Protein AF-B4GMJ0-F1 (afdb_monomer)

Organism: Drosophila persimilis (NCBI:txid7234)

pLDDT: mean 79.1, std 14.44, range [31.92, 94.31]

InterPro domains:
  IPR007070 GPI ethanolamine phosphate transferase 1 [PTHR12250] (8-477)
  IPR017852 GPI ethanolamine phosphate transferase 1, C-terminal [PF04987] (43-440)

Structure (mmCIF, N/CA/C/O backbone):
data_AF-B4GMJ0-F1
#
_entry.id   AF-B4GMJ0-F1
#
loop_
_atom_site.group_PDB
_atom_site.id
_atom_site.type_symbol
_atom_site.label_atom_id
_atom_site.label_alt_id
_atom_site.label_comp_id
_atom_site.label_asym_id
_atom_site.label_entity_id
_atom_site.label_seq_id
_atom_site.pdbx_PDB_ins_code
_atom_site.Cartn_x
_atom_site.Cartn_y
_atom_site.Cartn_z
_atom_site.occupancy
_atom_site.B_iso_or_equiv
_atom_site.auth_seq_id
_atom_site.auth_comp_id
_atom_site.auth_asym_id
_atom_site.auth_atom_id
_atom_site.pdbx_PDB_model_num
ATOM 1 N N . MET A 1 1 ? 12.212 -40.650 -14.231 1.00 45.22 1 MET A N 1
ATOM 2 C CA . MET A 1 1 ? 12.577 -39.665 -15.272 1.00 45.22 1 MET A CA 1
ATOM 3 C C . MET A 1 1 ? 12.902 -40.433 -16.539 1.00 45.22 1 MET A C 1
ATOM 5 O O . MET A 1 1 ? 13.649 -41.399 -16.417 1.00 45.22 1 MET A O 1
ATOM 9 N N . PRO A 1 2 ? 12.355 -40.082 -17.713 1.00 40.44 2 PRO A N 1
ATOM 10 C CA . PRO A 1 2 ? 12.825 -40.674 -18.961 1.00 40.44 2 PRO A CA 1
ATOM 11 C C . PRO A 1 2 ? 14.324 -40.376 -19.108 1.00 40.44 2 PRO A C 1
ATOM 13 O O . PRO A 1 2 ? 14.755 -39.244 -18.900 1.00 40.44 2 PRO A O 1
ATOM 16 N N . ALA A 1 3 ? 15.121 -41.393 -19.432 1.00 46.62 3 ALA A N 1
ATOM 17 C CA . ALA A 1 3 ? 16.590 -41.384 -19.404 1.00 46.62 3 ALA A CA 1
ATOM 18 C C . ALA A 1 3 ? 17.264 -40.427 -20.418 1.00 46.62 3 ALA A C 1
ATOM 20 O O . ALA A 1 3 ? 18.477 -40.469 -20.607 1.00 46.62 3 ALA A O 1
ATOM 21 N N . HIS A 1 4 ? 16.486 -39.568 -21.077 1.00 49.81 4 HIS A N 1
ATOM 22 C CA . HIS A 1 4 ? 16.885 -38.786 -22.247 1.00 49.81 4 HIS A CA 1
ATOM 23 C C . HIS A 1 4 ? 17.071 -37.286 -21.953 1.00 49.81 4 HIS A C 1
ATOM 25 O O . HIS A 1 4 ? 17.357 -36.518 -22.865 1.00 49.81 4 HIS A O 1
ATOM 31 N N . TRP A 1 5 ? 16.888 -36.847 -20.703 1.00 58.06 5 TRP A N 1
ATOM 32 C CA . TRP A 1 5 ? 16.860 -35.428 -20.330 1.00 58.06 5 TRP A CA 1
ATOM 33 C C . TRP A 1 5 ? 18.015 -35.139 -19.359 1.00 58.06 5 TRP A C 1
ATOM 35 O O . TRP A 1 5 ? 17.999 -35.631 -18.237 1.00 58.06 5 TRP A O 1
ATOM 45 N N . LEU A 1 6 ? 19.047 -34.433 -19.851 1.00 63.09 6 LEU A N 1
ATOM 46 C CA . LEU A 1 6 ? 20.256 -33.939 -19.157 1.00 63.09 6 LEU A CA 1
ATOM 47 C C . LEU A 1 6 ? 20.668 -34.686 -17.871 1.00 63.09 6 LEU A C 1
ATOM 49 O O . LEU A 1 6 ? 20.248 -34.362 -16.763 1.00 63.09 6 LEU A O 1
ATOM 53 N N . ASN A 1 7 ? 21.587 -35.643 -18.004 1.00 72.31 7 ASN A N 1
ATOM 54 C CA . ASN A 1 7 ? 22.254 -36.249 -16.849 1.00 72.31 7 ASN A CA 1
ATOM 55 C C . ASN A 1 7 ? 23.290 -35.273 -16.247 1.00 72.31 7 ASN A C 1
ATOM 57 O O . ASN A 1 7 ? 23.885 -34.484 -16.983 1.00 72.31 7 ASN A O 1
ATOM 61 N N . THR A 1 8 ? 23.586 -35.357 -14.945 1.00 72.44 8 THR A N 1
ATOM 62 C CA . THR A 1 8 ? 24.592 -34.493 -14.282 1.00 72.44 8 THR A CA 1
ATOM 63 C C . THR A 1 8 ? 25.950 -34.566 -14.978 1.00 72.44 8 THR A C 1
ATOM 65 O O . THR A 1 8 ? 26.586 -33.546 -15.216 1.00 72.44 8 THR A O 1
ATOM 68 N N . LYS A 1 9 ? 26.330 -35.762 -15.444 1.00 79.56 9 LYS A N 1
ATOM 69 C CA . LYS A 1 9 ? 27.539 -35.988 -16.251 1.00 79.56 9 LYS A CA 1
ATOM 70 C C . LYS A 1 9 ? 27.544 -35.212 -17.575 1.00 79.56 9 LYS A C 1
ATOM 72 O O . LYS A 1 9 ? 28.591 -34.726 -17.988 1.00 79.56 9 LYS A O 1
ATOM 77 N N . LEU A 1 10 ? 26.391 -35.096 -18.240 1.00 78.69 10 LEU A N 1
ATOM 78 C CA . LEU A 1 10 ? 26.247 -34.330 -19.484 1.00 78.69 10 LEU A CA 1
ATOM 79 C C . LEU A 1 10 ? 26.337 -32.825 -19.218 1.00 78.69 10 LEU A C 1
ATOM 81 O O . LEU A 1 10 ? 26.974 -32.115 -19.989 1.00 78.69 10 LEU A O 1
ATOM 85 N N . MET A 1 11 ? 25.759 -32.353 -18.112 1.00 78.38 11 MET A N 1
ATOM 86 C CA . MET A 1 11 ? 25.857 -30.958 -17.668 1.00 78.38 11 MET A CA 1
ATOM 87 C C . MET A 1 11 ? 27.297 -30.569 -17.314 1.00 78.38 11 MET A C 1
ATOM 89 O O . MET A 1 11 ? 27.794 -29.552 -17.794 1.00 78.38 11 MET A O 1
ATOM 93 N N . ASP A 1 12 ? 27.999 -31.409 -16.552 1.00 84.19 12 ASP A N 1
ATOM 94 C CA . ASP A 1 12 ? 29.402 -31.179 -16.196 1.00 84.19 12 ASP A CA 1
ATOM 95 C C . ASP A 1 12 ? 30.311 -31.225 -17.426 1.00 84.19 12 ASP A C 1
ATOM 97 O O . ASP A 1 12 ? 31.225 -30.408 -17.562 1.00 84.19 12 ASP A O 1
ATOM 101 N N . SER A 1 13 ? 30.050 -32.158 -18.348 1.00 84.94 13 SER A N 1
ATOM 102 C CA . SER A 1 13 ? 30.754 -32.217 -19.628 1.00 84.94 13 SER A CA 1
ATOM 103 C C . SER A 1 13 ? 30.506 -30.957 -20.449 1.00 84.94 13 SER A C 1
ATOM 105 O O . SER A 1 13 ? 31.454 -30.403 -20.993 1.00 84.94 13 SER A O 1
ATOM 107 N N . PHE A 1 14 ? 29.263 -30.477 -20.513 1.00 84.75 14 PHE A N 1
ATOM 108 C CA . PHE A 1 14 ? 28.915 -29.251 -21.223 1.00 84.75 14 PHE A CA 1
ATOM 109 C C . PHE A 1 14 ? 29.679 -28.049 -20.659 1.00 84.75 14 PHE A C 1
ATOM 111 O O . PHE A 1 14 ? 30.371 -27.365 -21.410 1.00 84.75 14 PHE A O 1
ATOM 118 N N . VAL A 1 15 ? 29.649 -27.842 -19.338 1.00 86.81 15 VAL A N 1
ATOM 119 C CA . VAL A 1 15 ? 30.360 -26.735 -18.674 1.00 86.81 15 VAL A CA 1
ATOM 120 C C . VAL A 1 15 ? 31.866 -26.816 -18.929 1.00 86.81 15 VAL A C 1
ATOM 122 O O . VAL A 1 15 ? 32.477 -25.819 -19.323 1.00 86.81 15 VAL A O 1
ATOM 125 N N . LYS A 1 16 ? 32.472 -28.000 -18.772 1.00 89.75 16 LYS A N 1
ATOM 126 C CA . LYS A 1 16 ? 33.907 -28.204 -19.031 1.00 89.75 16 LYS A CA 1
ATOM 127 C C . LYS A 1 16 ? 34.266 -27.920 -20.490 1.00 89.75 16 LYS A C 1
ATOM 129 O O . LYS A 1 16 ? 35.198 -27.160 -20.742 1.00 89.75 16 LYS A O 1
ATOM 134 N N . SER A 1 17 ? 33.512 -28.462 -21.445 1.00 87.19 17 SER A N 1
ATOM 135 C CA . SER A 1 17 ? 33.736 -28.236 -22.877 1.00 87.19 17 SER A CA 1
ATOM 136 C C . SER A 1 17 ? 33.556 -26.768 -23.266 1.00 87.19 17 SER A C 1
ATOM 138 O O . SER A 1 17 ? 34.371 -26.234 -24.016 1.00 87.19 17 SER A O 1
ATOM 140 N N . SER A 1 18 ? 32.556 -26.076 -22.713 1.00 86.62 18 SER A N 1
ATOM 141 C CA . SER A 1 18 ? 32.361 -24.639 -22.929 1.00 86.62 18 SER A CA 1
ATOM 142 C C . SER A 1 18 ? 33.509 -23.801 -22.365 1.00 86.62 18 SER A C 1
ATOM 144 O O . SER A 1 18 ? 33.953 -22.857 -23.020 1.00 86.62 18 SER A O 1
ATOM 146 N N . HIS A 1 19 ? 34.035 -24.151 -21.187 1.00 89.38 19 HIS A N 1
ATOM 147 C CA . HIS A 1 19 ? 35.208 -23.486 -20.614 1.00 89.38 19 HIS A CA 1
ATOM 148 C C . HIS A 1 19 ? 36.463 -23.688 -21.465 1.00 89.38 19 HIS A C 1
ATOM 150 O O . HIS A 1 19 ? 37.173 -22.715 -21.723 1.00 89.38 19 HIS A O 1
ATOM 156 N N . VAL A 1 20 ? 36.702 -24.909 -21.952 1.00 91.75 20 VAL A N 1
ATOM 157 C CA . VAL A 1 20 ? 37.832 -25.217 -22.843 1.00 91.75 20 VAL A CA 1
ATOM 158 C C . VAL A 1 20 ? 37.717 -24.436 -24.156 1.00 91.75 20 VAL A C 1
ATOM 160 O O . VAL A 1 20 ? 38.671 -23.780 -24.566 1.00 91.75 20 VAL A O 1
ATOM 163 N N . LEU A 1 21 ? 36.539 -24.419 -24.785 1.00 88.38 21 LEU A N 1
ATOM 164 C CA . LEU A 1 21 ? 36.298 -23.676 -26.029 1.00 88.38 21 LEU A CA 1
ATOM 165 C C . LEU A 1 21 ? 36.448 -22.157 -25.850 1.00 88.38 21 LEU A C 1
ATOM 167 O O . LEU A 1 21 ? 36.962 -21.478 -26.741 1.00 88.38 21 LEU A O 1
ATOM 171 N N . LYS A 1 22 ? 36.048 -21.625 -24.687 1.00 90.25 22 LYS A N 1
ATOM 172 C CA . LYS A 1 22 ? 36.259 -20.220 -24.314 1.00 90.25 22 LYS A CA 1
ATOM 173 C C . LYS A 1 22 ? 37.745 -19.902 -24.129 1.00 90.25 22 LYS A C 1
ATOM 175 O O . LYS A 1 22 ? 38.202 -18.878 -24.628 1.00 90.25 22 LYS A O 1
ATOM 180 N N . GLN A 1 23 ? 38.497 -20.763 -23.441 1.00 90.44 23 GLN A N 1
ATOM 181 C CA . GLN A 1 23 ? 39.945 -20.597 -23.251 1.00 90.44 23 GLN A CA 1
ATOM 182 C C . GLN A 1 23 ? 40.711 -20.667 -24.578 1.00 90.44 23 GLN A C 1
ATOM 184 O O . GLN A 1 23 ? 41.647 -19.905 -24.784 1.00 90.44 23 GLN A O 1
ATOM 189 N N . GLN A 1 24 ? 40.268 -21.518 -25.506 1.00 92.38 24 GLN A N 1
ATOM 190 C CA . GLN A 1 24 ? 40.828 -21.639 -26.856 1.00 92.38 24 GLN A CA 1
ATOM 191 C C . GLN A 1 24 ? 40.393 -20.513 -27.819 1.00 92.38 24 GLN A C 1
ATOM 193 O O . GLN A 1 24 ? 40.727 -20.576 -29.000 1.00 92.38 24 GLN A O 1
ATOM 198 N N . GLN A 1 25 ? 39.622 -19.517 -27.357 1.00 86.44 25 GLN A N 1
ATOM 199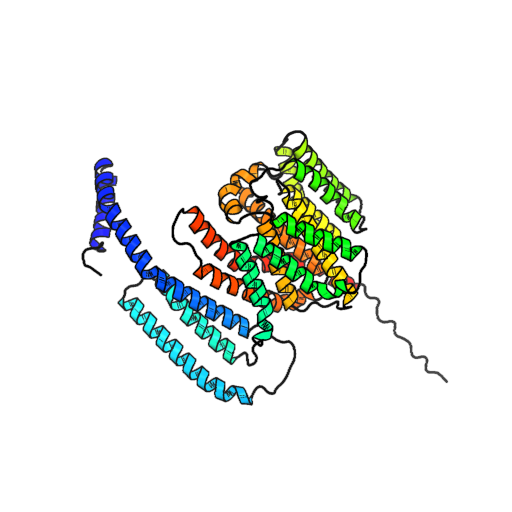 C CA . GLN A 1 25 ? 39.060 -18.418 -28.165 1.00 86.44 25 GLN A CA 1
ATOM 200 C C . GLN A 1 25 ? 38.244 -18.868 -29.398 1.00 86.44 25 GLN A C 1
ATOM 202 O O . GLN A 1 25 ? 38.056 -18.117 -30.356 1.00 86.44 25 GLN A O 1
ATOM 207 N N . ARG A 1 26 ? 37.686 -20.086 -29.381 1.00 87.75 26 ARG A N 1
ATOM 208 C CA . ARG A 1 26 ? 36.871 -20.634 -30.480 1.00 87.75 26 ARG A CA 1
ATOM 209 C C . ARG A 1 26 ? 35.403 -20.242 -30.322 1.00 87.75 26 ARG A C 1
ATOM 211 O O . ARG A 1 26 ? 34.534 -21.087 -30.105 1.00 87.75 26 ARG A O 1
ATOM 218 N N . PHE A 1 27 ? 35.119 -18.945 -30.435 1.00 88.62 27 PHE A N 1
ATOM 219 C CA . PHE A 1 27 ? 33.787 -18.388 -30.163 1.00 88.62 27 PHE A CA 1
ATOM 220 C C . PHE A 1 27 ? 32.689 -18.909 -31.104 1.00 88.62 27 PHE A C 1
ATOM 222 O O . PHE A 1 27 ? 31.564 -19.117 -30.660 1.00 88.62 27 PHE A O 1
ATOM 229 N N . ARG A 1 28 ? 33.011 -19.189 -32.376 1.00 87.88 28 ARG A N 1
ATOM 230 C CA . ARG A 1 28 ? 32.042 -19.730 -33.347 1.00 87.88 28 ARG A CA 1
ATOM 231 C C . ARG A 1 28 ? 31.595 -21.149 -32.986 1.00 87.88 28 ARG A C 1
ATOM 233 O O . ARG A 1 28 ? 30.402 -21.407 -32.891 1.00 87.88 28 ARG A O 1
ATOM 240 N N . SER A 1 29 ? 32.545 -22.032 -32.687 1.00 85.06 29 SER A N 1
ATOM 241 C CA . SER A 1 29 ? 32.253 -23.403 -32.249 1.00 85.06 29 SER A CA 1
ATOM 242 C C . SER A 1 29 ? 31.571 -23.437 -30.882 1.00 85.06 29 SER A C 1
ATOM 244 O O . SER A 1 29 ? 30.716 -24.284 -30.650 1.00 85.06 29 SER A O 1
ATOM 246 N N . LEU A 1 30 ? 31.908 -22.503 -29.984 1.00 87.81 30 LEU A N 1
ATOM 247 C CA . LEU A 1 30 ? 31.206 -22.345 -28.711 1.00 87.81 30 LEU A CA 1
ATOM 248 C C . LEU A 1 30 ? 29.734 -21.973 -28.924 1.00 87.81 30 LEU A C 1
ATOM 250 O O . LEU A 1 30 ? 28.881 -22.527 -28.241 1.00 87.81 30 LEU A O 1
ATOM 254 N N . LEU A 1 31 ? 29.441 -21.066 -29.859 1.00 87.81 31 LEU A N 1
ATOM 255 C CA . LEU A 1 31 ? 28.078 -20.634 -30.173 1.00 87.81 31 LEU A CA 1
ATOM 256 C C . LEU A 1 31 ? 27.251 -21.746 -30.834 1.00 87.81 31 LEU A C 1
ATOM 258 O O . LEU A 1 31 ? 26.102 -21.952 -30.461 1.00 87.81 31 LEU A O 1
ATOM 262 N N . GLU A 1 32 ? 27.832 -22.503 -31.765 1.00 88.69 32 GLU A N 1
ATOM 263 C CA . GLU A 1 32 ? 27.174 -23.675 -32.364 1.00 88.69 32 GLU A CA 1
ATOM 264 C C . GLU A 1 32 ? 26.916 -24.767 -31.314 1.00 88.69 32 GLU A C 1
ATOM 266 O O . GLU A 1 32 ? 25.819 -25.322 -31.232 1.00 88.69 32 GLU A O 1
ATOM 271 N N . PHE A 1 33 ? 27.897 -25.024 -30.445 1.00 84.81 33 PHE A N 1
ATOM 272 C CA . PHE A 1 33 ? 27.756 -25.979 -29.350 1.00 84.81 33 PHE A CA 1
ATOM 273 C C . PHE A 1 33 ? 26.662 -25.548 -28.365 1.00 84.81 33 PHE A C 1
ATOM 275 O O . PHE A 1 33 ? 25.784 -26.341 -28.042 1.00 84.81 33 PHE A O 1
ATOM 282 N N . THR A 1 34 ? 26.638 -24.290 -27.919 1.00 84.81 34 THR A N 1
ATOM 283 C CA . THR A 1 34 ? 25.599 -23.802 -26.996 1.00 84.81 34 THR A CA 1
ATOM 284 C C . THR A 1 34 ? 24.221 -23.747 -27.654 1.00 84.81 34 THR A C 1
ATOM 286 O O . THR A 1 34 ? 23.237 -24.092 -27.001 1.00 84.81 34 THR A O 1
ATOM 289 N N . SER A 1 35 ? 24.136 -23.395 -28.942 1.00 85.25 35 SER A N 1
ATOM 290 C CA . SER A 1 35 ? 22.886 -23.377 -29.714 1.00 85.25 35 SER A CA 1
ATOM 291 C C . SER A 1 35 ? 22.230 -24.758 -29.783 1.00 85.25 35 SER A C 1
ATOM 293 O O . SER A 1 35 ? 21.018 -24.860 -29.598 1.00 85.25 35 SER A O 1
ATOM 295 N N . ASN A 1 36 ? 23.022 -25.824 -29.930 1.00 85.50 36 ASN A N 1
ATOM 296 C CA . ASN A 1 36 ? 22.517 -27.200 -29.951 1.00 85.50 36 ASN A CA 1
ATOM 297 C C . ASN A 1 36 ? 22.003 -27.680 -28.581 1.00 85.50 36 ASN A C 1
ATOM 299 O O . ASN A 1 36 ? 21.059 -28.467 -28.513 1.00 85.50 36 ASN A O 1
ATOM 303 N N . PHE A 1 37 ? 22.592 -27.200 -27.482 1.00 82.69 37 PHE A N 1
ATOM 304 C CA . PHE A 1 37 ? 22.191 -27.582 -26.121 1.00 82.69 37 PHE A CA 1
ATOM 305 C C . PHE A 1 37 ? 21.039 -26.740 -25.559 1.00 82.69 37 PHE A C 1
ATOM 307 O O . PHE A 1 37 ? 20.237 -27.249 -24.773 1.00 82.69 37 PHE A O 1
ATOM 314 N N . MET A 1 38 ? 20.917 -25.477 -25.978 1.00 83.19 38 MET A N 1
ATOM 315 C CA . MET A 1 38 ? 19.872 -24.556 -25.524 1.00 83.19 38 MET A CA 1
ATOM 316 C C . MET A 1 38 ? 18.442 -25.130 -25.605 1.00 83.19 38 MET A C 1
ATOM 318 O O . MET A 1 38 ? 17.744 -25.064 -24.594 1.00 83.19 38 MET A O 1
ATOM 322 N N . PRO A 1 39 ? 17.974 -25.742 -26.714 1.00 86.19 39 PRO A N 1
ATOM 323 C CA . PRO A 1 39 ? 16.609 -26.270 -26.781 1.00 86.19 39 PRO A CA 1
ATOM 324 C C . PRO A 1 39 ? 16.365 -27.421 -25.799 1.00 86.19 39 PRO A C 1
ATOM 326 O O . PRO A 1 39 ? 15.246 -27.590 -25.320 1.00 86.19 39 PRO A O 1
ATOM 329 N N . VAL A 1 40 ? 17.395 -28.207 -25.472 1.00 83.56 40 VAL A N 1
ATOM 330 C CA . VAL A 1 40 ? 17.288 -29.288 -24.481 1.00 83.56 40 VAL A CA 1
ATOM 331 C C . VAL A 1 40 ? 17.178 -28.701 -23.072 1.00 83.56 40 VAL A C 1
ATOM 333 O O . VAL A 1 40 ? 16.349 -29.152 -22.286 1.00 83.56 40 VAL A O 1
ATOM 336 N N . ILE A 1 41 ? 17.958 -27.657 -22.773 1.00 82.69 41 ILE A N 1
ATOM 337 C CA . ILE A 1 41 ? 17.892 -26.933 -21.497 1.00 82.69 41 ILE A CA 1
ATOM 338 C C . ILE A 1 41 ? 16.518 -26.280 -21.318 1.00 82.69 41 ILE A C 1
ATOM 340 O O . ILE A 1 41 ? 15.913 -26.444 -20.262 1.00 82.69 41 ILE A O 1
ATOM 344 N N . VAL A 1 42 ? 16.005 -25.593 -22.345 1.00 85.38 42 VAL A N 1
ATOM 345 C CA . VAL A 1 42 ? 14.671 -24.968 -22.316 1.00 85.38 42 VAL A CA 1
ATOM 346 C C . VAL A 1 42 ? 13.596 -26.019 -22.057 1.00 85.38 42 VAL A C 1
ATOM 348 O O . VAL A 1 42 ? 12.834 -25.869 -21.109 1.00 85.38 42 VAL A O 1
ATOM 351 N N . LYS A 1 43 ? 13.616 -27.144 -22.789 1.00 84.88 43 LYS A N 1
ATOM 352 C CA . LYS A 1 43 ? 12.694 -28.262 -22.536 1.00 84.88 43 LYS A CA 1
ATOM 353 C C . LYS A 1 43 ? 12.781 -28.753 -21.090 1.00 84.88 43 LYS A C 1
ATOM 355 O O . LYS A 1 43 ? 11.752 -28.916 -20.445 1.00 84.88 43 LYS A O 1
ATOM 360 N N . CYS A 1 44 ? 13.986 -28.966 -20.557 1.00 81.62 44 CYS A N 1
ATOM 361 C CA . CYS A 1 44 ? 14.171 -29.371 -19.162 1.00 81.62 44 CYS A CA 1
ATOM 362 C C . CYS A 1 44 ? 13.579 -28.364 -18.169 1.00 81.62 44 CYS A C 1
ATOM 364 O O . CYS A 1 44 ? 12.935 -28.782 -17.206 1.00 81.62 44 CYS A O 1
ATOM 366 N N . ILE A 1 45 ? 13.783 -27.064 -18.396 1.00 82.94 45 ILE A N 1
ATOM 367 C CA . ILE A 1 45 ? 13.197 -26.003 -17.570 1.00 82.94 45 ILE A CA 1
ATOM 368 C C . ILE A 1 45 ? 11.670 -26.077 -17.634 1.00 82.94 45 ILE A C 1
ATOM 370 O O . ILE A 1 45 ? 11.042 -26.116 -16.578 1.00 82.94 45 ILE A O 1
ATOM 374 N N . ASP A 1 46 ? 11.092 -26.190 -18.831 1.00 84.31 46 ASP A N 1
ATOM 375 C CA . ASP A 1 46 ? 9.642 -26.289 -19.030 1.00 84.31 46 ASP A CA 1
ATOM 376 C C . ASP A 1 46 ? 9.057 -27.498 -18.283 1.00 84.31 46 ASP A C 1
ATOM 378 O O . ASP A 1 46 ? 8.087 -27.366 -17.538 1.00 84.31 46 ASP A O 1
ATOM 382 N N . TYR A 1 47 ? 9.709 -28.664 -18.373 1.00 84.88 47 TYR A N 1
ATOM 383 C CA . TYR A 1 47 ? 9.284 -29.869 -17.656 1.00 84.88 47 TYR A CA 1
ATOM 384 C C . TYR A 1 47 ? 9.280 -29.679 -16.135 1.00 84.88 47 TYR A C 1
ATOM 386 O O . TYR A 1 47 ? 8.309 -30.043 -15.473 1.00 84.88 47 TYR A O 1
ATOM 394 N N . PHE A 1 48 ? 10.352 -29.128 -15.553 1.00 81.19 48 PHE A N 1
ATOM 395 C CA . PHE A 1 48 ? 10.413 -28.921 -14.102 1.00 81.19 48 PHE A CA 1
ATOM 396 C C . PHE A 1 48 ? 9.466 -27.822 -13.632 1.00 81.19 48 PHE A C 1
ATOM 398 O O . PHE A 1 48 ? 8.897 -27.940 -12.542 1.00 81.19 48 PHE A O 1
ATOM 405 N N . MET A 1 49 ? 9.285 -26.779 -14.443 1.00 81.31 49 MET A N 1
ATOM 406 C CA . MET A 1 49 ? 8.290 -25.750 -14.187 1.00 81.31 49 MET A CA 1
ATOM 407 C C . MET A 1 49 ? 6.901 -26.375 -14.103 1.00 81.31 49 MET A C 1
ATOM 409 O O . MET A 1 49 ? 6.242 -26.205 -13.081 1.00 81.31 49 MET A O 1
ATOM 413 N N . ASP A 1 50 ? 6.488 -27.159 -15.097 1.00 83.69 50 ASP A N 1
ATOM 414 C CA . ASP A 1 50 ? 5.166 -27.788 -15.104 1.00 83.69 50 ASP A CA 1
ATOM 415 C C . ASP A 1 50 ? 5.004 -28.852 -14.011 1.00 83.69 50 ASP A C 1
ATOM 417 O O . ASP A 1 50 ? 3.969 -28.892 -13.340 1.00 83.69 50 ASP A O 1
ATOM 421 N N . TYR A 1 51 ? 6.041 -29.656 -13.763 1.00 85.06 51 TYR A N 1
ATOM 422 C CA . TYR A 1 51 ? 6.034 -30.703 -12.740 1.00 85.06 51 TYR A CA 1
ATOM 423 C C . TYR A 1 51 ? 5.781 -30.144 -11.332 1.00 85.06 51 TYR A C 1
ATOM 425 O O . TYR A 1 51 ? 4.958 -30.673 -10.583 1.00 85.06 51 TYR A O 1
ATOM 433 N N . TYR A 1 52 ? 6.472 -29.063 -10.954 1.00 84.62 52 TYR A N 1
ATOM 434 C CA . TYR A 1 52 ? 6.350 -28.491 -9.611 1.00 84.62 52 TYR A CA 1
ATOM 435 C C . TYR A 1 52 ? 5.241 -27.446 -9.480 1.00 84.62 52 TYR A C 1
ATOM 437 O O . TYR A 1 52 ? 4.817 -27.164 -8.358 1.00 84.62 52 TYR A O 1
ATOM 445 N N . ARG A 1 53 ? 4.747 -26.879 -10.587 1.00 83.19 53 ARG A N 1
ATOM 446 C CA . ARG A 1 53 ? 3.808 -25.747 -10.589 1.00 83.19 53 ARG A CA 1
ATOM 447 C C . ARG A 1 53 ? 2.591 -25.967 -9.702 1.00 83.19 53 ARG A C 1
ATOM 449 O O . ARG A 1 53 ? 2.358 -25.186 -8.783 1.00 83.19 53 ARG A O 1
ATOM 456 N N . TYR A 1 54 ? 1.808 -27.009 -9.971 1.00 84.00 54 TYR A N 1
ATOM 457 C CA . TYR A 1 54 ? 0.561 -27.240 -9.239 1.00 84.00 54 TYR A CA 1
ATOM 458 C C . TYR A 1 54 ? 0.825 -27.564 -7.769 1.00 84.00 54 TYR A C 1
ATOM 460 O O . TYR A 1 54 ? 0.174 -27.010 -6.886 1.00 84.00 54 TYR A O 1
ATOM 468 N N . VAL A 1 55 ? 1.832 -28.396 -7.499 1.00 86.44 55 VAL A N 1
ATOM 469 C CA . VAL A 1 55 ? 2.177 -28.819 -6.137 1.00 86.44 55 VAL A CA 1
ATOM 470 C C . VAL A 1 55 ? 2.665 -27.634 -5.299 1.00 86.44 55 VAL A C 1
ATOM 472 O O . VAL A 1 55 ? 2.262 -27.498 -4.147 1.00 86.44 55 VAL A O 1
ATOM 475 N N . LEU A 1 56 ? 3.473 -26.734 -5.871 1.00 85.94 56 LEU A N 1
ATOM 476 C CA . LEU A 1 56 ? 3.953 -25.527 -5.188 1.00 85.94 56 LEU A CA 1
ATOM 477 C C . LEU A 1 56 ? 2.816 -24.556 -4.869 1.00 85.94 56 LEU A C 1
ATOM 479 O O . LEU A 1 56 ? 2.781 -24.012 -3.768 1.00 85.94 56 LEU A O 1
ATOM 483 N N . VAL A 1 57 ? 1.868 -24.363 -5.791 1.00 86.00 57 VAL A N 1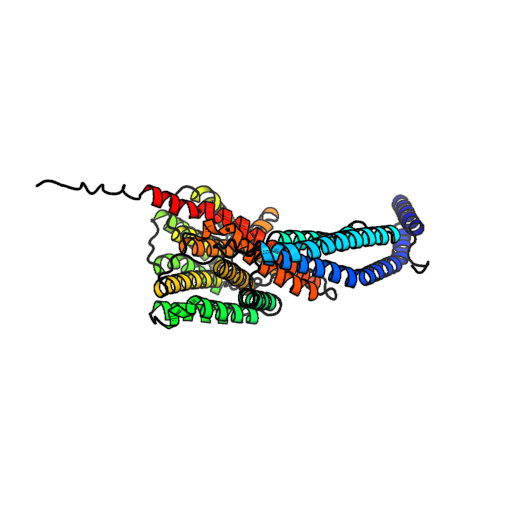
ATOM 484 C CA . VAL A 1 57 ? 0.697 -23.501 -5.558 1.00 86.00 57 VAL A CA 1
ATOM 485 C C . VAL A 1 57 ? -0.202 -24.087 -4.466 1.00 86.00 57 VAL A C 1
ATOM 487 O O . VAL A 1 57 ? -0.631 -23.366 -3.563 1.00 86.00 57 VAL A O 1
ATOM 490 N N . VAL A 1 58 ? -0.448 -25.400 -4.490 1.00 87.81 58 VAL A N 1
ATOM 491 C CA . VAL A 1 58 ? -1.232 -26.085 -3.449 1.00 87.81 58 VAL A CA 1
ATOM 492 C C . VAL A 1 58 ? -0.523 -26.014 -2.095 1.00 87.81 58 VAL A C 1
ATOM 494 O O . VAL A 1 58 ? -1.141 -25.642 -1.100 1.00 87.81 58 VAL A O 1
ATOM 497 N N . ALA A 1 59 ? 0.786 -26.270 -2.047 1.00 89.50 59 ALA A N 1
ATOM 498 C CA . ALA A 1 59 ? 1.566 -26.133 -0.823 1.00 89.50 59 ALA A CA 1
ATOM 499 C C . ALA A 1 59 ? 1.500 -24.691 -0.288 1.00 89.50 59 ALA A C 1
ATOM 501 O O . ALA A 1 59 ? 1.034 -24.467 0.827 1.00 89.50 59 ALA A O 1
ATOM 502 N N . ALA A 1 60 ? 1.849 -23.688 -1.090 1.00 88.75 60 ALA A N 1
ATOM 503 C CA . ALA A 1 60 ? 1.835 -22.292 -0.655 1.00 88.75 60 ALA A CA 1
ATOM 504 C C . ALA A 1 60 ? 0.438 -21.813 -0.211 1.00 88.75 60 ALA A C 1
ATOM 506 O O . ALA A 1 60 ? 0.316 -21.146 0.818 1.00 88.75 60 ALA A O 1
ATOM 507 N N . SER A 1 61 ? -0.625 -22.195 -0.927 1.00 89.38 61 SER A N 1
ATOM 508 C CA . SER A 1 61 ? -2.004 -21.862 -0.538 1.00 89.38 61 SER A CA 1
ATOM 509 C C . SER A 1 61 ? -2.410 -22.539 0.773 1.00 89.38 61 SER A C 1
ATOM 511 O O . SER A 1 61 ? -2.965 -21.877 1.647 1.00 89.38 61 SER A O 1
ATOM 513 N N . SER A 1 62 ? -2.061 -23.813 0.972 1.00 89.69 62 SER A N 1
ATOM 514 C CA . SER A 1 62 ? -2.341 -24.530 2.222 1.00 89.69 62 SER A CA 1
ATOM 515 C C . SER A 1 62 ? -1.592 -23.945 3.427 1.00 89.69 62 SER A C 1
ATOM 517 O O . SER A 1 62 ? -2.164 -23.861 4.515 1.00 89.69 62 SER A O 1
ATOM 519 N N . ALA A 1 63 ? -0.354 -23.473 3.239 1.00 91.19 63 ALA A N 1
ATOM 520 C CA . ALA A 1 63 ? 0.398 -22.766 4.271 1.00 91.19 63 ALA A CA 1
ATOM 521 C C . ALA A 1 63 ? -0.239 -21.409 4.603 1.00 91.19 63 ALA A C 1
ATOM 523 O O . ALA A 1 63 ? -0.430 -21.090 5.775 1.00 91.19 63 ALA A O 1
ATOM 524 N N . LEU A 1 64 ? -0.622 -20.625 3.589 1.00 89.94 64 LEU A N 1
ATOM 525 C CA . LEU A 1 64 ? -1.299 -19.342 3.799 1.00 89.94 64 LEU A CA 1
ATOM 526 C C . LEU A 1 64 ? -2.663 -19.511 4.479 1.00 89.94 64 LEU A C 1
ATOM 528 O O . LEU A 1 64 ? -3.003 -18.719 5.354 1.00 89.94 64 LEU A O 1
ATOM 532 N N . LEU A 1 65 ? -3.428 -20.550 4.136 1.00 90.31 65 LEU A N 1
ATOM 533 C CA . LEU A 1 65 ? -4.686 -20.878 4.813 1.00 90.31 65 LEU A CA 1
ATOM 534 C C . LEU A 1 65 ? -4.458 -21.240 6.284 1.00 90.31 65 LEU A C 1
ATOM 536 O O . LEU A 1 65 ? -5.158 -20.717 7.152 1.00 90.31 65 LEU A O 1
ATOM 540 N N . GLY A 1 66 ? -3.444 -22.062 6.577 1.00 88.50 66 GLY A N 1
ATOM 541 C CA . GLY A 1 66 ? -3.035 -22.357 7.952 1.00 88.50 66 GLY A CA 1
ATOM 542 C C . GLY A 1 66 ? -2.634 -21.093 8.722 1.00 88.50 66 GLY A C 1
ATOM 543 O O . GLY A 1 66 ? -3.000 -20.924 9.885 1.00 88.50 66 GLY A O 1
ATOM 544 N N . TRP A 1 67 ? -1.958 -20.149 8.061 1.00 91.56 67 TRP A N 1
ATOM 545 C CA . TRP A 1 67 ? -1.585 -18.861 8.647 1.00 91.56 67 TRP A CA 1
ATOM 546 C C . TRP A 1 67 ? -2.796 -17.960 8.927 1.00 91.56 67 TRP A C 1
ATOM 548 O O . TRP A 1 67 ? -2.918 -17.413 10.022 1.00 91.56 67 TRP A O 1
ATOM 558 N N . VAL A 1 68 ? -3.735 -17.845 7.981 1.00 90.19 68 VAL A N 1
ATOM 559 C CA . VAL A 1 68 ? -5.004 -17.117 8.168 1.00 90.19 68 VAL A CA 1
ATOM 560 C C . VAL A 1 68 ? -5.801 -17.710 9.331 1.00 90.19 68 VAL A C 1
ATOM 562 O O . VAL A 1 68 ? -6.357 -16.969 10.144 1.00 90.19 68 VAL A O 1
ATOM 565 N N . TYR A 1 69 ? -5.825 -19.038 9.448 1.00 87.25 69 TYR A N 1
ATOM 566 C CA . TYR A 1 69 ? -6.470 -19.729 10.560 1.00 87.25 69 TYR A CA 1
ATOM 567 C C . TYR A 1 69 ? -5.772 -19.448 11.899 1.00 87.25 69 TYR A C 1
ATOM 569 O O . TYR A 1 69 ? -6.431 -19.151 12.895 1.00 87.25 69 TYR A O 1
ATOM 577 N N . CYS A 1 70 ? -4.438 -19.449 11.919 1.00 86.75 70 CYS A N 1
ATOM 578 C CA . CYS A 1 70 ? -3.658 -19.061 13.092 1.00 86.75 70 CYS A CA 1
ATOM 579 C C . CYS A 1 70 ? -3.975 -17.619 13.532 1.00 86.75 70 CYS A C 1
ATOM 581 O O . CYS A 1 70 ? -4.234 -17.369 14.709 1.00 86.75 70 CYS A O 1
ATOM 583 N N . LEU A 1 71 ? -4.047 -16.676 12.585 1.00 86.69 71 LEU A N 1
ATOM 584 C CA . LEU A 1 71 ? -4.435 -15.289 12.861 1.00 86.69 71 LEU A CA 1
ATOM 585 C C . LEU A 1 71 ? -5.863 -15.188 13.403 1.00 86.69 71 LEU A C 1
ATOM 587 O O . LEU A 1 71 ? -6.095 -14.440 14.350 1.00 86.69 71 LEU A O 1
ATOM 591 N N . ARG A 1 72 ? -6.807 -15.973 12.866 1.00 85.25 72 ARG A N 1
ATOM 592 C CA . ARG A 1 72 ? -8.178 -16.069 13.394 1.00 85.25 72 ARG A CA 1
ATOM 593 C C . ARG A 1 72 ? -8.201 -16.462 14.871 1.00 85.25 72 ARG A C 1
ATOM 595 O O . ARG A 1 72 ? -8.995 -15.899 15.618 1.00 85.25 72 ARG A O 1
ATOM 602 N N . CYS A 1 73 ? -7.333 -17.378 15.290 1.00 77.94 73 CYS A N 1
ATOM 603 C CA . CYS A 1 73 ? -7.231 -17.806 16.688 1.00 77.94 73 CYS A CA 1
ATOM 604 C C . CYS A 1 73 ? -6.639 -16.721 17.608 1.00 77.94 73 CYS A C 1
ATOM 606 O O . CYS A 1 73 ? -6.868 -16.755 18.813 1.00 77.94 73 CYS A O 1
ATOM 608 N N . HIS A 1 74 ? -5.894 -15.760 17.052 1.00 79.12 74 HIS A N 1
ATOM 609 C CA . HIS A 1 74 ? -5.288 -14.638 17.779 1.00 79.12 74 HIS A CA 1
ATOM 610 C C . HIS A 1 74 ? -6.138 -13.359 17.802 1.00 79.12 74 HIS A C 1
ATOM 612 O O . HIS A 1 74 ? -5.768 -12.384 18.460 1.00 79.12 74 HIS A O 1
ATOM 618 N N . LEU A 1 75 ? -7.261 -13.334 17.086 1.00 78.88 75 LEU A N 1
ATOM 619 C CA . LEU A 1 75 ? -8.190 -12.210 17.077 1.00 78.88 75 LEU A CA 1
ATOM 620 C C . LEU A 1 75 ? -9.038 -12.251 18.364 1.00 78.88 75 LEU A C 1
ATOM 622 O O . LEU A 1 75 ? -10.078 -12.895 18.417 1.00 78.88 75 LEU A O 1
ATOM 626 N N . GLU A 1 76 ? -8.570 -11.595 19.428 1.00 64.31 76 GLU A N 1
ATOM 627 C CA . GLU A 1 76 ? -9.225 -11.605 20.747 1.00 64.31 76 GLU A CA 1
ATOM 628 C C . GLU A 1 76 ? -10.499 -10.744 20.842 1.00 64.31 76 GLU A C 1
ATOM 630 O O . GLU A 1 76 ? -10.628 -9.674 20.235 1.00 64.31 76 GLU A O 1
ATOM 635 N N . ARG A 1 77 ? -11.407 -11.203 21.717 1.00 51.84 77 ARG A N 1
ATOM 636 C CA . ARG A 1 77 ? -12.451 -10.415 22.386 1.00 51.84 77 ARG A CA 1
ATOM 637 C C . ARG A 1 77 ? -11.872 -9.909 23.722 1.00 51.84 77 ARG A C 1
ATOM 639 O O . ARG A 1 77 ? -11.332 -10.726 24.462 1.00 51.84 77 ARG A O 1
ATOM 646 N N . PRO A 1 78 ? -11.972 -8.615 24.069 1.00 41.75 78 PRO A N 1
ATOM 647 C CA . PRO A 1 78 ? -11.639 -8.154 25.412 1.00 41.75 78 PRO A CA 1
ATOM 648 C C . PRO A 1 78 ? -12.779 -8.536 26.372 1.00 41.75 78 PRO A C 1
ATOM 650 O O . PRO A 1 78 ? -13.927 -8.171 26.118 1.00 41.75 78 PRO A O 1
ATOM 653 N N . GLY A 1 79 ? -12.464 -9.258 27.453 1.00 39.03 79 GLY A N 1
ATOM 654 C CA . GLY A 1 79 ? -13.372 -9.498 28.585 1.00 39.03 79 GLY A CA 1
ATOM 655 C C . GLY A 1 79 ? -13.766 -10.964 28.820 1.00 39.03 79 GLY A C 1
ATOM 656 O O . GLY A 1 79 ? -14.639 -11.479 28.135 1.00 39.03 79 GLY A O 1
ATOM 657 N N . GLN A 1 80 ? -13.083 -11.582 29.793 1.00 39.16 80 GLN A N 1
ATOM 658 C CA . GLN A 1 80 ? -13.557 -12.485 30.863 1.00 39.16 80 GLN A CA 1
ATOM 659 C C . GLN A 1 80 ? -14.680 -13.515 30.592 1.00 39.16 80 GLN A C 1
ATOM 661 O O . GLN A 1 80 ? -15.817 -13.135 30.342 1.00 39.16 80 GLN A O 1
ATOM 666 N N . SER A 1 81 ? -14.384 -14.800 30.839 1.00 33.91 81 SER A N 1
ATOM 667 C CA . SER A 1 81 ? -15.147 -15.668 31.765 1.00 33.91 81 SER A CA 1
ATOM 668 C C . SER A 1 81 ? -14.408 -16.997 31.983 1.00 33.91 81 SER A C 1
ATOM 670 O O . SER A 1 81 ? -14.041 -17.668 31.020 1.00 33.91 81 SER A O 1
ATOM 672 N N . SER A 1 82 ? -14.198 -17.357 33.249 1.00 40.91 82 SER A N 1
ATOM 673 C CA . SER A 1 82 ? -13.508 -18.557 33.751 1.00 40.91 82 SER A CA 1
ATOM 674 C C . SER A 1 82 ? -14.260 -19.885 33.532 1.00 40.91 82 SER A C 1
ATOM 676 O O . SER A 1 82 ? -14.067 -20.811 34.305 1.00 40.91 82 SER A O 1
ATOM 678 N N . ASP A 1 83 ? -15.089 -20.004 32.492 1.00 43.09 83 ASP A N 1
ATOM 679 C CA . ASP A 1 83 ? -15.941 -21.190 32.259 1.00 43.09 83 ASP A CA 1
ATOM 680 C C . ASP A 1 83 ? -15.410 -22.117 31.146 1.00 43.09 83 ASP A C 1
ATOM 682 O O . ASP A 1 83 ? -16.105 -23.009 30.668 1.00 43.09 83 ASP A O 1
ATOM 686 N N . SER A 1 84 ? -14.179 -21.903 30.671 1.00 47.59 84 SER A N 1
ATOM 687 C CA . SER A 1 84 ? -13.614 -22.638 29.527 1.00 47.59 84 SER A CA 1
ATOM 688 C C . SER A 1 84 ? -12.886 -23.939 29.881 1.00 47.59 84 SER A C 1
ATOM 690 O O . SER A 1 84 ? -12.365 -24.589 28.974 1.00 47.59 84 SER A O 1
ATOM 692 N N . ASP A 1 85 ? -12.816 -24.319 31.157 1.00 49.38 85 ASP A N 1
ATOM 693 C CA . ASP A 1 85 ? -11.953 -25.424 31.589 1.00 49.38 85 ASP A CA 1
ATOM 694 C C . ASP A 1 85 ? -12.555 -26.813 31.290 1.00 49.38 85 ASP A C 1
ATOM 696 O O . ASP A 1 85 ? -11.812 -27.715 30.909 1.00 49.38 85 ASP A O 1
ATOM 700 N N . GLU A 1 86 ? -13.884 -26.981 31.289 1.00 46.97 86 GLU A N 1
ATOM 701 C CA . GLU A 1 86 ? -14.519 -28.297 31.052 1.00 46.97 86 GLU A CA 1
ATOM 702 C C . GLU A 1 86 ? -14.631 -28.694 29.564 1.00 46.97 86 GLU A C 1
ATOM 704 O O . GLU A 1 86 ? -14.568 -29.872 29.220 1.00 46.97 86 GLU A O 1
ATOM 709 N N . ILE A 1 87 ? -14.732 -27.731 28.636 1.00 50.06 87 ILE A N 1
ATOM 710 C CA . ILE A 1 87 ? -14.761 -28.011 27.179 1.00 50.06 87 ILE A CA 1
ATOM 711 C C . ILE A 1 87 ? -13.337 -28.272 26.636 1.00 50.06 87 ILE A C 1
ATOM 713 O O . ILE A 1 87 ? -13.154 -28.842 25.556 1.00 50.06 87 ILE A O 1
ATOM 717 N N . SER A 1 88 ? -12.310 -27.875 27.395 1.00 53.81 88 SER A N 1
ATOM 718 C CA . SER A 1 88 ? -10.900 -27.928 27.003 1.00 53.81 88 SER A CA 1
ATOM 719 C C . SER A 1 88 ? -10.336 -29.352 26.972 1.00 53.81 88 SER A C 1
ATOM 721 O O . SER A 1 88 ? -9.593 -29.681 26.048 1.00 53.81 88 SER A O 1
ATOM 723 N N . GLU A 1 89 ? -10.708 -30.224 27.915 1.00 54.16 89 GLU A N 1
ATOM 724 C CA . GLU A 1 89 ? -10.064 -31.539 28.074 1.00 54.16 89 GLU A CA 1
ATOM 725 C C . GLU A 1 89 ? -10.323 -32.483 26.889 1.00 54.16 89 GLU A C 1
ATOM 727 O O . GLU A 1 89 ? -9.365 -32.966 26.276 1.00 54.16 89 GLU A O 1
ATOM 732 N N . GLY A 1 90 ? -11.585 -32.648 26.469 1.00 55.94 90 GLY A N 1
ATOM 733 C CA . GLY A 1 90 ? -11.947 -33.501 25.325 1.00 55.94 90 GLY A CA 1
ATOM 734 C C . GLY A 1 90 ? -11.443 -32.978 23.971 1.00 55.94 90 GLY A C 1
ATOM 735 O O . GLY A 1 90 ? -11.092 -33.756 23.080 1.00 55.94 90 GLY A O 1
ATOM 736 N N . LEU A 1 91 ? -11.331 -31.652 23.814 1.00 58.09 91 LEU A N 1
ATOM 737 C CA . LEU A 1 91 ? -10.694 -31.048 22.642 1.00 58.09 91 LEU A CA 1
ATOM 738 C C . LEU A 1 91 ? -9.168 -31.250 22.681 1.00 58.09 91 LEU A C 1
ATOM 740 O O . LEU A 1 91 ? -8.537 -31.404 21.634 1.00 58.09 91 LEU A O 1
ATOM 744 N N . SER A 1 92 ? -8.566 -31.268 23.876 1.00 60.62 92 SER A N 1
ATOM 745 C CA . SER A 1 92 ? -7.118 -31.389 24.058 1.00 60.62 92 SER A CA 1
ATOM 746 C C . SER A 1 92 ? -6.577 -32.759 23.649 1.00 60.62 92 SER A C 1
ATOM 748 O O . SER A 1 92 ? -5.517 -32.800 23.017 1.00 60.62 92 SER A O 1
ATOM 750 N N . ASP A 1 93 ? -7.319 -33.839 23.913 1.00 62.81 93 ASP A N 1
ATOM 751 C CA . ASP A 1 93 ? -6.926 -35.209 23.560 1.00 62.81 93 ASP A CA 1
ATOM 752 C C . ASP A 1 93 ? -6.995 -35.446 22.046 1.00 62.81 93 ASP A C 1
ATOM 754 O O . ASP A 1 93 ? -6.050 -35.956 21.433 1.00 62.81 93 ASP A O 1
ATOM 758 N N . CYS A 1 94 ? -8.064 -34.968 21.399 1.00 62.06 94 CYS A N 1
ATOM 759 C CA . CYS A 1 94 ? -8.202 -34.997 19.941 1.00 62.06 94 CYS A CA 1
ATOM 760 C C . CYS A 1 94 ? -7.107 -34.155 19.251 1.00 62.06 94 CYS A C 1
ATOM 762 O O . CYS A 1 94 ? -6.505 -34.565 18.249 1.00 62.06 94 CYS A O 1
ATOM 764 N N . LEU A 1 95 ? -6.767 -32.997 19.829 1.00 65.31 95 LEU A N 1
ATOM 765 C CA . LEU A 1 95 ? -5.676 -32.155 19.341 1.00 65.31 95 LEU A CA 1
ATOM 766 C C . LEU A 1 95 ? -4.302 -32.805 19.544 1.00 65.31 95 LEU A C 1
ATOM 768 O O . LEU A 1 95 ? -3.449 -32.677 18.662 1.00 65.31 95 LEU A O 1
ATOM 772 N N . TRP A 1 96 ? -4.081 -33.539 20.638 1.00 68.56 96 TRP A N 1
ATOM 773 C CA . TRP A 1 96 ? -2.839 -34.284 20.866 1.00 68.56 96 TRP A CA 1
ATOM 774 C C . TRP A 1 96 ? -2.615 -35.333 19.772 1.00 68.56 96 TRP A C 1
ATOM 776 O O . TRP A 1 96 ? -1.556 -35.337 19.134 1.00 68.56 96 TRP A O 1
ATOM 786 N N . GLY A 1 97 ? -3.655 -36.111 19.446 1.00 72.25 97 GLY A N 1
ATOM 787 C CA . GLY A 1 97 ? -3.651 -37.030 18.305 1.00 72.25 97 GLY A CA 1
ATOM 788 C C . GLY A 1 97 ? -3.328 -36.324 16.982 1.00 72.25 97 GLY A C 1
ATOM 789 O O . GLY A 1 97 ? -2.438 -36.756 16.246 1.00 72.25 97 GLY A O 1
ATOM 790 N N . SER A 1 98 ? -3.949 -35.168 16.716 1.00 74.69 98 SER A N 1
ATOM 791 C CA . SER A 1 98 ? -3.687 -34.383 15.496 1.00 74.69 98 SER A CA 1
ATOM 792 C C . SER A 1 98 ? -2.237 -33.871 15.392 1.00 74.69 98 SER A C 1
ATOM 794 O O . SER A 1 98 ? -1.655 -33.829 14.302 1.00 74.69 98 SER A O 1
ATOM 796 N N . THR A 1 99 ? -1.597 -33.529 16.519 1.00 76.94 99 THR A N 1
ATOM 797 C CA . THR A 1 99 ? -0.193 -33.082 16.526 1.00 76.94 99 THR A CA 1
ATOM 798 C C . THR A 1 99 ? 0.793 -34.220 16.268 1.00 76.94 99 THR A C 1
ATOM 800 O O . THR A 1 99 ? 1.814 -34.011 15.613 1.00 76.94 99 THR A O 1
ATOM 803 N N . ILE A 1 100 ? 0.485 -35.437 16.722 1.00 81.75 100 ILE A N 1
ATOM 804 C CA . ILE A 1 100 ? 1.300 -36.624 16.436 1.00 81.75 100 ILE A CA 1
ATOM 805 C C . ILE A 1 100 ? 1.173 -36.998 14.958 1.00 81.75 100 ILE A C 1
ATOM 807 O O . ILE A 1 100 ? 2.186 -37.186 14.283 1.00 81.75 100 ILE A O 1
ATOM 811 N N . ILE A 1 101 ? -0.056 -37.017 14.435 1.00 82.56 101 ILE A N 1
ATOM 812 C CA . ILE A 1 101 ? -0.332 -37.317 13.025 1.00 82.56 101 ILE A CA 1
ATOM 813 C C . ILE A 1 101 ? 0.360 -36.300 12.110 1.00 82.56 101 ILE A C 1
ATOM 815 O O . ILE A 1 101 ? 1.052 -36.692 11.175 1.00 82.56 101 ILE A O 1
ATOM 819 N N . SER A 1 102 ? 0.257 -34.998 12.397 1.00 81.88 102 SER A N 1
ATOM 820 C CA . SER A 1 102 ? 0.928 -33.968 11.586 1.00 81.88 102 SER A CA 1
ATOM 821 C C . SER A 1 102 ? 2.456 -34.100 11.594 1.00 81.88 102 SER A C 1
ATOM 823 O O . SER A 1 102 ? 3.083 -33.942 10.544 1.00 81.88 102 SER A O 1
ATOM 825 N N . ARG A 1 103 ? 3.077 -34.463 12.726 1.00 83.62 103 ARG A N 1
ATOM 826 C CA . ARG A 1 103 ? 4.522 -34.754 12.791 1.00 83.62 103 ARG A CA 1
ATOM 827 C C . ARG A 1 103 ? 4.904 -35.991 11.978 1.00 83.62 103 ARG A C 1
ATOM 829 O O . ARG A 1 103 ? 5.887 -35.934 11.243 1.00 83.62 103 ARG A O 1
ATOM 836 N N . ALA A 1 104 ? 4.120 -37.066 12.063 1.00 85.00 104 ALA A N 1
ATOM 837 C CA . ALA A 1 104 ? 4.343 -38.283 11.281 1.00 85.00 104 ALA A CA 1
ATOM 838 C C . ALA A 1 104 ? 4.235 -38.014 9.770 1.00 85.00 104 ALA A C 1
ATOM 840 O O . ALA A 1 104 ? 5.121 -38.399 9.008 1.00 85.00 104 ALA A O 1
ATOM 841 N N . VAL A 1 105 ? 3.211 -37.264 9.347 1.00 85.75 105 VAL A N 1
ATOM 842 C CA . VAL A 1 105 ? 3.028 -36.824 7.953 1.00 85.75 105 VAL A CA 1
ATOM 843 C C . VAL A 1 105 ? 4.198 -35.956 7.485 1.00 85.75 105 VAL A C 1
ATOM 845 O O . VAL A 1 105 ? 4.696 -36.143 6.377 1.00 85.75 105 VAL A O 1
ATOM 848 N N . THR A 1 106 ? 4.688 -35.045 8.333 1.00 85.50 106 THR A N 1
ATOM 849 C CA . THR A 1 106 ? 5.851 -34.201 8.010 1.00 85.50 106 THR A CA 1
ATOM 850 C C . THR A 1 106 ? 7.108 -35.046 7.798 1.00 85.50 106 THR A C 1
ATOM 852 O O . THR A 1 106 ? 7.815 -34.855 6.813 1.00 85.50 106 THR A O 1
ATOM 855 N N . LEU A 1 107 ? 7.375 -36.010 8.683 1.00 87.19 107 LEU A N 1
ATOM 856 C CA . LEU A 1 107 ? 8.541 -36.891 8.581 1.00 87.19 107 LEU A CA 1
ATOM 857 C C . LEU A 1 107 ? 8.472 -37.778 7.331 1.00 87.19 107 LEU A C 1
ATOM 859 O O . LEU A 1 107 ? 9.470 -37.939 6.629 1.00 87.19 107 LEU A O 1
ATOM 863 N N . PHE A 1 108 ? 7.280 -38.279 7.004 1.00 87.50 108 PHE A N 1
ATOM 864 C CA . PHE A 1 108 ? 7.031 -39.021 5.772 1.00 87.50 108 PHE A CA 1
ATOM 865 C C . PHE A 1 108 ? 7.286 -38.167 4.516 1.00 87.50 108 PHE A C 1
ATOM 867 O O . PHE A 1 108 ? 7.978 -38.609 3.599 1.00 87.50 108 PHE A O 1
ATOM 874 N N . LEU A 1 109 ? 6.813 -36.915 4.497 1.00 85.19 109 LEU A N 1
ATOM 875 C CA . LEU A 1 109 ? 7.086 -35.952 3.420 1.00 85.19 109 LEU A CA 1
ATOM 876 C C . LEU A 1 109 ? 8.587 -35.682 3.244 1.00 85.19 109 LEU A C 1
ATOM 878 O O . LEU A 1 109 ? 9.072 -35.679 2.113 1.00 85.19 109 LEU A O 1
ATOM 882 N N . VAL A 1 110 ? 9.333 -35.501 4.340 1.00 87.25 110 VAL A N 1
ATOM 883 C CA . VAL A 1 110 ? 10.797 -35.329 4.294 1.00 87.25 110 VAL A CA 1
ATOM 884 C C . VAL A 1 110 ? 11.469 -36.560 3.682 1.00 87.25 110 VAL A C 1
ATOM 886 O O . VAL A 1 110 ? 12.303 -36.418 2.788 1.00 87.25 110 VAL A O 1
ATOM 889 N N . ALA A 1 111 ? 11.083 -37.766 4.110 1.00 86.06 111 ALA A N 1
ATOM 890 C CA . ALA A 1 111 ? 11.643 -39.009 3.582 1.00 86.06 111 ALA A CA 1
ATOM 891 C C . ALA A 1 111 ? 11.409 -39.145 2.067 1.00 86.06 111 ALA A C 1
ATOM 893 O O . ALA A 1 111 ? 12.344 -39.451 1.324 1.00 86.06 111 ALA A O 1
ATOM 894 N N . LEU A 1 112 ? 10.194 -38.839 1.595 1.00 85.25 112 LEU A N 1
ATOM 895 C CA . LEU A 1 112 ? 9.863 -38.829 0.167 1.00 85.25 112 LEU A CA 1
ATOM 896 C C . LEU A 1 112 ? 10.684 -37.799 -0.620 1.00 85.25 112 LEU A C 1
ATOM 898 O O . LEU A 1 112 ? 11.180 -38.109 -1.703 1.00 85.25 112 LEU A O 1
ATOM 902 N N . MET A 1 113 ? 10.878 -36.590 -0.085 1.00 87.06 113 MET A N 1
ATOM 903 C CA . MET A 1 113 ? 11.669 -35.548 -0.753 1.00 87.06 113 MET A CA 1
ATOM 904 C C . MET A 1 113 ? 13.154 -35.893 -0.844 1.00 87.06 113 MET A C 1
ATOM 906 O O . MET A 1 113 ? 13.779 -35.624 -1.875 1.00 87.06 113 MET A O 1
ATOM 910 N N . CYS A 1 114 ? 13.706 -36.518 0.199 1.00 84.50 114 CYS A N 1
ATOM 911 C CA . CYS A 1 114 ? 15.066 -37.050 0.192 1.00 84.50 114 CYS A CA 1
ATOM 912 C C . CYS A 1 114 ? 15.213 -38.168 -0.847 1.00 84.50 114 CYS A C 1
ATOM 914 O O . CYS A 1 114 ? 16.168 -38.157 -1.626 1.00 84.50 114 CYS A O 1
ATOM 916 N N . LEU A 1 115 ? 14.240 -39.085 -0.917 1.00 85.94 115 LEU A N 1
ATOM 917 C CA . LEU A 1 115 ? 14.227 -40.176 -1.894 1.00 85.94 115 LEU A CA 1
ATOM 918 C C . LEU A 1 115 ? 14.144 -39.649 -3.334 1.00 85.94 115 LEU A C 1
ATOM 920 O O . LEU A 1 115 ? 14.847 -40.129 -4.221 1.00 85.94 115 LEU A O 1
ATOM 924 N N . GLN A 1 116 ? 13.332 -38.614 -3.554 1.00 82.31 116 GLN A N 1
ATOM 925 C CA . GLN A 1 116 ? 13.152 -37.974 -4.854 1.00 82.31 116 GLN A CA 1
ATOM 926 C C . GLN A 1 116 ? 14.265 -36.965 -5.208 1.00 82.31 116 GLN A C 1
ATOM 928 O O . GLN A 1 116 ? 14.296 -36.459 -6.329 1.00 82.31 116 GLN A O 1
ATOM 933 N N . ARG A 1 117 ? 15.208 -36.692 -4.290 1.00 82.75 117 ARG A N 1
ATOM 934 C CA . ARG A 1 117 ? 16.309 -35.720 -4.457 1.00 82.75 117 ARG A CA 1
ATOM 935 C C . ARG A 1 117 ? 15.825 -34.331 -4.888 1.00 82.75 117 ARG A C 1
ATOM 937 O O . ARG A 1 117 ? 16.415 -33.686 -5.754 1.00 82.75 117 ARG A O 1
ATOM 944 N N . VAL A 1 118 ? 14.732 -33.874 -4.285 1.00 82.56 118 VAL A N 1
ATOM 945 C CA . VAL A 1 118 ? 14.162 -32.547 -4.560 1.00 82.56 118 VAL A CA 1
ATOM 946 C C . VAL A 1 118 ? 15.158 -31.456 -4.122 1.00 82.56 118 VAL A C 1
ATOM 948 O O . VAL A 1 118 ? 15.772 -31.611 -3.067 1.00 82.56 118 VAL A O 1
ATOM 951 N N . PRO A 1 119 ? 15.331 -30.344 -4.861 1.00 83.75 119 PRO A N 1
ATOM 952 C CA . PRO A 1 119 ? 16.198 -29.245 -4.430 1.00 83.75 119 PRO A CA 1
ATOM 953 C C . PRO A 1 119 ? 15.768 -28.649 -3.082 1.00 83.75 119 PRO A C 1
ATOM 955 O O . PRO A 1 119 ? 14.577 -28.445 -2.853 1.00 83.75 119 PRO A O 1
ATOM 958 N N . LEU A 1 120 ? 16.730 -28.294 -2.220 1.00 84.00 120 LEU A N 1
ATOM 959 C CA . LEU A 1 120 ? 16.478 -27.793 -0.855 1.00 84.00 120 LEU A CA 1
ATOM 960 C C . LEU A 1 120 ? 15.474 -26.630 -0.796 1.00 84.00 120 LEU A C 1
ATOM 962 O O . LEU A 1 120 ? 14.632 -26.581 0.096 1.00 84.00 120 LEU A O 1
ATOM 966 N N . LEU A 1 121 ? 15.524 -25.714 -1.766 1.00 84.69 121 LEU A N 1
ATOM 967 C CA . LEU A 1 121 ? 14.607 -24.573 -1.822 1.00 84.69 121 LEU A CA 1
ATOM 968 C C . LEU A 1 121 ? 13.152 -25.015 -2.045 1.00 84.69 121 LEU A C 1
ATOM 970 O O . LEU A 1 121 ? 12.242 -24.502 -1.401 1.00 84.69 121 LEU A O 1
ATOM 974 N N . VAL A 1 122 ? 12.934 -26.009 -2.909 1.00 84.44 122 VAL A N 1
ATOM 975 C CA . VAL A 1 122 ? 11.606 -26.581 -3.178 1.00 84.44 122 VAL A CA 1
ATOM 976 C C . VAL A 1 122 ? 11.123 -27.391 -1.969 1.00 84.44 122 VAL A C 1
ATOM 978 O O . VAL A 1 122 ? 9.957 -27.294 -1.592 1.00 84.44 122 VAL A O 1
ATOM 981 N N . GLN A 1 123 ? 12.030 -28.116 -1.302 1.00 86.56 123 GLN A N 1
ATOM 982 C CA . GLN A 1 123 ? 11.716 -28.824 -0.057 1.00 86.56 123 GLN A CA 1
ATOM 983 C C . GLN A 1 123 ? 11.236 -27.867 1.041 1.00 86.56 123 GLN A C 1
ATOM 985 O O . GLN A 1 123 ? 10.227 -28.134 1.692 1.00 86.56 123 GLN A O 1
ATOM 990 N N . ALA A 1 124 ? 11.910 -26.726 1.216 1.00 85.44 124 ALA A N 1
ATOM 991 C CA . ALA A 1 124 ? 11.524 -25.724 2.207 1.00 85.44 124 ALA A CA 1
ATOM 992 C C . ALA A 1 124 ? 10.091 -25.210 1.981 1.00 85.44 124 ALA A C 1
ATOM 994 O O . ALA A 1 124 ? 9.320 -25.090 2.933 1.00 85.44 124 ALA A O 1
ATOM 995 N N . VAL A 1 125 ? 9.703 -24.970 0.722 1.00 85.56 125 VAL A N 1
ATOM 996 C CA . VAL A 1 125 ? 8.338 -24.537 0.378 1.00 85.56 125 VAL A CA 1
ATOM 997 C C . VAL A 1 125 ? 7.314 -25.641 0.643 1.00 85.56 125 VAL A C 1
ATOM 999 O O . VAL A 1 125 ? 6.240 -25.359 1.169 1.00 85.56 125 VAL A O 1
ATOM 1002 N N . PHE A 1 126 ? 7.633 -26.898 0.334 1.00 87.31 126 PHE A N 1
ATOM 1003 C CA . PHE A 1 126 ? 6.721 -28.017 0.579 1.00 87.31 126 PHE A CA 1
ATOM 1004 C C . PHE A 1 126 ? 6.551 -28.383 2.055 1.00 87.31 126 PHE A C 1
ATOM 1006 O O . PHE A 1 126 ? 5.512 -28.924 2.425 1.00 87.31 126 PHE A O 1
ATOM 1013 N N . LEU A 1 127 ? 7.536 -28.084 2.901 1.00 88.38 127 LEU A N 1
ATOM 1014 C CA . LEU A 1 127 ? 7.452 -28.304 4.348 1.00 88.38 127 LEU A CA 1
ATOM 1015 C C . LEU A 1 127 ? 6.748 -27.157 5.086 1.00 88.38 127 LEU A C 1
ATOM 1017 O O . LEU A 1 127 ? 6.252 -27.354 6.197 1.00 88.38 127 LEU A O 1
ATOM 1021 N N . LEU A 1 128 ? 6.657 -25.976 4.467 1.00 87.94 128 LEU A N 1
ATOM 1022 C CA . LEU A 1 128 ? 6.011 -24.793 5.038 1.00 87.94 128 LEU A CA 1
ATOM 1023 C C . LEU A 1 128 ? 4.583 -25.059 5.563 1.00 87.94 128 LEU A C 1
ATOM 1025 O O . LEU A 1 128 ? 4.299 -24.646 6.689 1.00 87.94 128 LEU A O 1
ATOM 1029 N N . PRO A 1 129 ? 3.684 -25.763 4.840 1.00 88.06 129 PRO A N 1
ATOM 1030 C CA . PRO A 1 129 ? 2.333 -26.031 5.324 1.00 88.06 129 PRO A CA 1
ATOM 1031 C C . PRO A 1 129 ? 2.339 -26.823 6.623 1.00 88.06 129 PRO A C 1
ATOM 1033 O O . PRO A 1 129 ? 1.679 -26.427 7.577 1.00 88.06 129 PRO A O 1
ATOM 1036 N N . ALA A 1 130 ? 3.123 -27.900 6.687 1.00 85.50 130 ALA A N 1
ATOM 1037 C CA . ALA A 1 130 ? 3.237 -28.732 7.877 1.00 85.50 130 ALA A CA 1
ATOM 1038 C C . ALA A 1 130 ? 3.660 -27.905 9.101 1.00 85.50 130 ALA A C 1
ATOM 1040 O O . ALA A 1 130 ? 3.015 -27.967 10.148 1.00 85.50 130 ALA A O 1
ATOM 1041 N N . LEU A 1 131 ? 4.687 -27.063 8.952 1.00 86.81 131 LEU A N 1
ATOM 1042 C CA . LEU A 1 131 ? 5.164 -26.193 10.030 1.00 86.81 131 LEU A CA 1
ATOM 1043 C C . LEU A 1 131 ? 4.098 -25.184 10.480 1.00 86.81 131 LEU A C 1
ATOM 1045 O O . LEU A 1 131 ? 3.872 -25.012 11.681 1.00 86.81 131 LEU A O 1
ATOM 1049 N N . VAL A 1 132 ? 3.419 -24.536 9.531 1.00 88.06 132 VAL A N 1
ATOM 1050 C CA . VAL A 1 132 ? 2.383 -23.539 9.832 1.00 88.06 132 VAL A CA 1
ATOM 1051 C C . VAL A 1 132 ? 1.158 -24.183 10.486 1.00 88.06 132 VAL A C 1
ATOM 1053 O O . VAL A 1 132 ? 0.616 -23.626 11.438 1.00 88.06 132 VAL A O 1
ATOM 1056 N N . TRP A 1 133 ? 0.744 -25.371 10.046 1.00 87.06 133 TRP A N 1
ATOM 1057 C CA . TRP A 1 133 ? -0.387 -26.088 10.637 1.00 87.06 133 TRP A CA 1
ATOM 1058 C C . TRP A 1 133 ? -0.082 -26.613 12.042 1.00 87.06 133 TRP A C 1
ATOM 1060 O O . TRP A 1 133 ? -0.946 -26.537 12.912 1.00 87.06 133 TRP A O 1
ATOM 1070 N N . ILE A 1 134 ? 1.153 -27.042 12.321 1.00 85.88 134 ILE A N 1
ATOM 1071 C CA . ILE A 1 134 ? 1.581 -27.372 13.691 1.00 85.88 134 ILE A CA 1
ATOM 1072 C C . ILE A 1 134 ? 1.472 -26.139 14.602 1.00 85.88 134 ILE A C 1
ATOM 1074 O O . ILE A 1 134 ? 0.981 -26.239 15.729 1.00 85.88 134 ILE A O 1
ATOM 1078 N N . LEU A 1 135 ? 1.893 -24.964 14.118 1.00 84.38 135 LEU A N 1
ATOM 1079 C CA . LEU A 1 135 ? 1.735 -23.706 14.853 1.00 84.38 135 LEU A CA 1
ATOM 1080 C C . LEU A 1 135 ? 0.257 -23.364 15.073 1.00 84.38 135 LEU A C 1
ATOM 1082 O O . LEU A 1 135 ? -0.115 -23.011 16.188 1.00 84.38 135 LEU A O 1
ATOM 1086 N N . ALA A 1 136 ? -0.579 -23.516 14.047 1.00 83.69 136 ALA A N 1
ATOM 1087 C CA . ALA A 1 136 ? -2.010 -23.238 14.107 1.00 83.69 136 ALA A CA 1
ATOM 1088 C C . ALA A 1 136 ? -2.758 -24.155 15.095 1.00 83.69 136 ALA A C 1
ATOM 1090 O O . ALA A 1 136 ? -3.611 -23.699 15.851 1.00 83.69 136 ALA A O 1
ATOM 1091 N N . LEU A 1 137 ? -2.408 -25.443 15.146 1.00 81.25 137 LEU A N 1
ATOM 1092 C CA . LEU A 1 137 ? -2.959 -26.388 16.125 1.00 81.25 137 LEU A CA 1
ATOM 1093 C C . LEU A 1 137 ? -2.501 -26.053 17.552 1.00 81.25 137 LEU A C 1
ATOM 1095 O O . LEU A 1 137 ? -3.277 -26.146 18.504 1.00 81.25 137 LEU A O 1
ATOM 1099 N N . LYS A 1 138 ? -1.251 -25.603 17.715 1.00 81.62 138 LYS A N 1
ATOM 1100 C CA . LYS A 1 138 ? -0.733 -25.158 19.015 1.00 81.62 138 LYS A CA 1
ATOM 1101 C C . LYS A 1 138 ? -1.431 -23.888 19.506 1.00 81.62 138 LYS A C 1
ATOM 1103 O O . LYS A 1 138 ? -1.702 -23.771 20.701 1.00 81.62 138 LYS A O 1
ATOM 1108 N N . THR A 1 139 ? -1.702 -22.932 18.618 1.00 75.81 139 THR A N 1
ATOM 1109 C CA . THR A 1 139 ? -2.418 -21.701 18.978 1.00 75.81 139 THR A CA 1
ATOM 1110 C C . THR A 1 139 ? -3.886 -21.972 19.264 1.00 75.81 139 THR A C 1
ATOM 1112 O O . THR A 1 139 ? -4.407 -21.396 20.212 1.00 75.81 139 THR A O 1
ATOM 1115 N N . LEU A 1 140 ? -4.509 -22.909 18.546 1.00 75.12 140 LEU A N 1
ATOM 1116 C CA . LEU A 1 140 ? -5.850 -23.407 18.842 1.00 75.12 140 LEU A CA 1
ATOM 1117 C C . LEU A 1 140 ? -5.953 -23.986 20.257 1.00 75.12 140 LEU A C 1
ATOM 1119 O O . LEU A 1 140 ? -6.835 -23.594 21.007 1.00 75.12 140 LEU A O 1
ATOM 1123 N N . LYS A 1 141 ? -5.008 -24.846 20.663 1.00 71.81 141 LYS A N 1
ATOM 1124 C CA . LYS A 1 141 ? -4.982 -25.404 22.027 1.00 71.81 141 LYS A CA 1
ATOM 1125 C C . LYS A 1 141 ? -4.911 -24.317 23.110 1.00 71.81 141 LYS A C 1
ATOM 1127 O O . LYS A 1 141 ? -5.421 -24.498 24.206 1.00 71.81 141 LYS A O 1
ATOM 1132 N N . ARG A 1 142 ? -4.235 -23.202 22.820 1.00 69.25 142 ARG A N 1
ATOM 1133 C CA . ARG A 1 142 ? -4.056 -22.087 23.763 1.00 69.25 142 ARG A CA 1
ATOM 1134 C C . ARG A 1 142 ? -5.217 -21.089 23.738 1.00 69.25 142 ARG A C 1
ATOM 1136 O O . ARG A 1 142 ? -5.442 -20.398 24.724 1.00 69.25 142 ARG A O 1
ATOM 1143 N N . SER A 1 143 ? -5.901 -20.972 22.605 1.00 63.06 143 SER A N 1
ATOM 1144 C CA . SER A 1 143 ? -6.991 -20.031 22.377 1.00 63.06 143 SER A CA 1
ATOM 1145 C C . SER A 1 143 ? -8.319 -20.772 22.480 1.00 63.06 143 SER A C 1
ATOM 1147 O O . SER A 1 143 ? -8.839 -21.282 21.491 1.00 63.06 143 SER A O 1
ATOM 1149 N N . GLY A 1 144 ? -8.878 -20.828 23.691 1.00 54.19 144 GLY A N 1
ATOM 1150 C CA . GLY A 1 144 ? -10.185 -21.447 23.943 1.00 54.19 144 GLY A CA 1
ATOM 1151 C C . GLY A 1 144 ? -11.371 -20.700 23.317 1.00 54.19 144 GLY A C 1
ATOM 1152 O O . GLY A 1 144 ? -12.494 -21.175 23.407 1.00 54.19 144 GLY A O 1
ATOM 1153 N N . ASN A 1 145 ? -11.154 -19.542 22.676 1.00 56.66 145 ASN A N 1
ATOM 1154 C CA . ASN A 1 145 ? -12.224 -18.717 22.120 1.00 56.66 145 ASN A CA 1
ATOM 1155 C C . ASN A 1 145 ? -11.872 -18.156 20.736 1.00 56.66 145 ASN A C 1
ATOM 1157 O O . ASN A 1 145 ? -11.001 -17.301 20.584 1.00 56.66 145 ASN A O 1
ATOM 1161 N N . MET A 1 146 ? -12.622 -18.588 19.719 1.00 63.69 146 MET A N 1
ATOM 1162 C CA . MET A 1 146 ? -12.542 -18.052 18.359 1.00 63.69 146 MET A CA 1
ATOM 1163 C C . MET A 1 146 ? -13.550 -16.930 18.122 1.00 63.69 146 MET A C 1
ATOM 1165 O O . MET A 1 146 ? -14.689 -16.979 18.588 1.00 63.69 146 MET A O 1
ATOM 1169 N N . VAL A 1 147 ? -13.190 -15.972 17.264 1.00 67.56 147 VAL A N 1
ATOM 1170 C CA . VAL A 1 147 ? -14.181 -15.058 16.681 1.00 67.56 147 VAL A CA 1
ATOM 1171 C C . VAL A 1 147 ? -15.207 -15.864 15.878 1.00 67.56 147 VAL A C 1
ATOM 1173 O O . VAL A 1 147 ? -14.853 -16.710 15.041 1.00 67.56 147 VAL A O 1
ATOM 1176 N N . THR A 1 148 ? -16.488 -15.575 16.116 1.00 74.38 148 THR A N 1
ATOM 1177 C CA . THR A 1 148 ? -17.600 -16.155 15.359 1.00 74.38 148 THR A CA 1
ATOM 1178 C C . THR A 1 148 ? -17.474 -15.822 13.873 1.00 74.38 148 THR A C 1
ATOM 1180 O O . THR A 1 148 ? -17.003 -14.748 13.492 1.00 74.38 148 THR A O 1
ATOM 1183 N N . ILE A 1 149 ? -17.930 -16.730 13.009 1.00 75.81 149 ILE A N 1
ATOM 1184 C CA . ILE A 1 149 ? -17.877 -16.550 11.548 1.00 75.81 149 ILE A CA 1
ATOM 1185 C C . ILE A 1 149 ? -18.618 -15.267 11.132 1.00 75.81 149 ILE A C 1
ATOM 1187 O O . ILE A 1 149 ? -18.108 -14.490 10.325 1.00 75.81 149 ILE A O 1
ATOM 1191 N N . CYS A 1 150 ? -19.754 -14.964 11.771 1.00 77.62 150 CYS A N 1
ATOM 1192 C CA . CYS A 1 150 ? -20.495 -13.716 11.561 1.00 77.62 150 CYS A CA 1
ATOM 1193 C C . CYS A 1 150 ? -19.654 -12.466 11.879 1.00 77.62 150 CYS A C 1
ATOM 1195 O O . CYS A 1 150 ? -19.751 -11.445 11.197 1.00 77.62 150 CYS A O 1
ATOM 1197 N N . GLY A 1 151 ? -18.777 -12.544 12.886 1.00 79.19 151 GLY A N 1
ATOM 1198 C CA . GLY A 1 151 ? -17.831 -11.483 13.221 1.00 79.19 151 GLY A CA 1
ATOM 1199 C C . GLY A 1 151 ? -16.758 -11.258 12.150 1.00 79.19 151 GLY A C 1
ATOM 1200 O O . GLY A 1 151 ? -16.260 -10.141 12.028 1.00 79.19 151 GLY A O 1
ATOM 1201 N N . LEU A 1 152 ? -16.435 -12.270 11.345 1.00 85.00 152 LEU A N 1
ATOM 1202 C CA . LEU A 1 152 ? -15.414 -12.205 10.293 1.00 85.00 152 LEU A CA 1
ATOM 1203 C C . LEU A 1 152 ? -15.970 -11.792 8.928 1.00 85.00 152 LEU A C 1
ATOM 1205 O O . LEU A 1 152 ? -15.202 -11.340 8.082 1.00 85.00 152 LEU A O 1
ATOM 1209 N N . LEU A 1 153 ? -17.288 -11.893 8.729 1.00 88.06 153 LEU A N 1
ATOM 1210 C CA . LEU A 1 153 ? -17.930 -11.690 7.430 1.00 88.06 153 LEU A CA 1
ATOM 1211 C C . LEU A 1 153 ? -17.634 -10.306 6.840 1.00 88.06 153 LEU A C 1
ATOM 1213 O O . LEU A 1 153 ? -17.179 -10.210 5.709 1.00 88.06 153 LEU A O 1
ATOM 1217 N N . LEU A 1 154 ? -17.807 -9.231 7.612 1.00 89.62 154 LEU A N 1
ATOM 1218 C CA . LEU A 1 154 ? -17.536 -7.872 7.121 1.00 89.62 154 LEU A CA 1
ATOM 1219 C C . LEU A 1 154 ? -16.048 -7.635 6.754 1.00 89.62 154 LEU A C 1
ATOM 1221 O O . LEU A 1 154 ? -15.813 -7.143 5.656 1.00 89.62 154 LEU A O 1
ATOM 1225 N N . PRO A 1 155 ? -15.040 -7.963 7.597 1.00 90.50 155 PRO A N 1
ATOM 1226 C CA . PRO A 1 155 ? -13.631 -7.864 7.198 1.00 90.50 155 PRO A CA 1
ATOM 1227 C C . PRO A 1 155 ? -13.287 -8.719 5.978 1.00 90.50 155 PRO A C 1
ATOM 1229 O O . PRO A 1 155 ? -12.509 -8.278 5.141 1.00 90.50 155 PRO A O 1
ATOM 1232 N N . LEU A 1 156 ? -13.876 -9.913 5.860 1.00 91.06 156 LEU A N 1
ATOM 1233 C CA . LEU A 1 156 ? -13.656 -10.798 4.719 1.00 91.06 156 LEU A CA 1
ATOM 1234 C C . LEU A 1 156 ? -14.236 -10.205 3.429 1.00 91.06 156 LEU A C 1
ATOM 1236 O O . LEU A 1 156 ? -13.540 -10.138 2.422 1.00 91.06 156 LEU A O 1
ATOM 1240 N N . VAL A 1 157 ? -15.482 -9.726 3.467 1.00 92.19 157 VAL A N 1
ATOM 1241 C CA . VAL A 1 157 ? -16.123 -9.049 2.329 1.00 92.19 157 VAL A CA 1
ATOM 1242 C C . VAL A 1 157 ? -15.312 -7.823 1.920 1.00 92.19 157 VAL A C 1
ATOM 1244 O O . VAL A 1 157 ? -15.037 -7.637 0.740 1.00 92.19 157 VAL A O 1
ATOM 1247 N N . LEU A 1 158 ? -14.858 -7.022 2.885 1.00 92.62 158 LEU A N 1
ATOM 1248 C CA . LEU A 1 158 ? -14.037 -5.849 2.604 1.00 92.62 158 LEU A CA 1
ATOM 1249 C C . LEU A 1 158 ? -12.689 -6.224 1.975 1.00 92.62 158 LEU A C 1
ATOM 1251 O O . LEU A 1 158 ? -12.285 -5.610 0.994 1.00 92.62 158 LEU A O 1
ATOM 1255 N N . ALA A 1 159 ? -12.025 -7.262 2.489 1.00 92.38 159 ALA A N 1
ATOM 1256 C CA . ALA A 1 159 ? -10.789 -7.790 1.923 1.00 92.38 159 ALA A CA 1
ATOM 1257 C C . ALA A 1 159 ? -10.988 -8.288 0.479 1.00 92.38 159 ALA A C 1
ATOM 1259 O O . ALA A 1 159 ? -10.161 -8.006 -0.383 1.00 92.38 159 ALA A O 1
ATOM 1260 N N . LEU A 1 160 ? -12.105 -8.960 0.182 1.00 91.81 160 LEU A N 1
ATOM 1261 C CA . LEU A 1 160 ? -12.446 -9.403 -1.174 1.00 91.81 160 LEU A CA 1
ATOM 1262 C C . LEU A 1 160 ? -12.739 -8.232 -2.124 1.00 91.81 160 LEU A C 1
ATOM 1264 O O . LEU A 1 160 ? -12.335 -8.273 -3.284 1.00 91.81 160 LEU A O 1
ATOM 1268 N N . ILE A 1 161 ? -13.389 -7.168 -1.650 1.00 92.12 161 ILE A N 1
ATOM 1269 C CA . ILE A 1 161 ? -13.606 -5.960 -2.458 1.00 92.12 161 ILE A CA 1
ATOM 1270 C C . ILE A 1 161 ? -12.268 -5.262 -2.752 1.00 92.12 161 ILE A C 1
ATOM 1272 O O . ILE A 1 161 ? -11.992 -4.908 -3.899 1.00 92.12 161 ILE A O 1
ATOM 1276 N N . CYS A 1 162 ? -11.401 -5.138 -1.743 1.00 91.19 162 CYS A N 1
ATOM 1277 C CA . CYS A 1 162 ? -10.038 -4.629 -1.896 1.00 91.19 162 CYS A CA 1
ATOM 1278 C C . CYS A 1 162 ? -9.206 -5.479 -2.872 1.00 91.19 162 CYS A C 1
ATOM 1280 O O . CYS A 1 162 ? -8.450 -4.936 -3.677 1.00 91.19 162 CYS A O 1
ATOM 1282 N N . LEU A 1 163 ? -9.372 -6.806 -2.841 1.00 91.44 163 LEU A N 1
ATOM 1283 C CA . LEU A 1 163 ? -8.786 -7.731 -3.812 1.00 91.44 163 LEU A CA 1
ATOM 1284 C C . LEU A 1 163 ? -9.306 -7.450 -5.230 1.00 91.44 163 LEU A C 1
ATOM 1286 O O . LEU A 1 163 ? -8.519 -7.382 -6.170 1.00 91.44 163 LEU A O 1
ATOM 1290 N N . GLY A 1 164 ? -10.613 -7.216 -5.375 1.00 87.56 164 GLY A N 1
ATOM 1291 C CA . GLY A 1 164 ? -11.242 -6.790 -6.626 1.00 87.56 164 GLY A CA 1
ATOM 1292 C C . GLY A 1 164 ? -10.608 -5.532 -7.231 1.00 87.56 164 GLY A C 1
ATOM 1293 O O . GLY A 1 164 ? -10.473 -5.445 -8.452 1.00 87.56 164 GLY A O 1
ATOM 1294 N N . GLY A 1 165 ? -10.125 -4.614 -6.386 1.00 86.62 165 GLY A N 1
ATOM 1295 C CA . GLY A 1 165 ? -9.381 -3.416 -6.786 1.00 86.62 165 GLY A CA 1
ATOM 1296 C C . GLY A 1 165 ? -8.142 -3.688 -7.646 1.00 86.62 165 GLY A C 1
ATOM 1297 O O . GLY A 1 165 ? -7.872 -2.928 -8.575 1.00 86.62 165 GLY A O 1
ATOM 1298 N N . PHE A 1 166 ? -7.442 -4.808 -7.413 1.00 84.31 166 PHE A N 1
ATOM 1299 C CA . PHE A 1 166 ? -6.283 -5.219 -8.220 1.00 84.31 166 PHE A CA 1
ATOM 1300 C C . PHE A 1 166 ? -6.658 -5.617 -9.648 1.00 84.31 166 PHE A C 1
ATOM 1302 O O . PHE A 1 166 ? -5.834 -5.500 -10.554 1.00 84.31 166 PHE A O 1
ATOM 1309 N N . PHE A 1 167 ? -7.892 -6.077 -9.860 1.00 83.62 167 PHE A N 1
ATOM 1310 C CA . PHE A 1 167 ? -8.394 -6.441 -11.182 1.00 83.62 167 PHE A CA 1
ATOM 1311 C C . PHE A 1 167 ? -9.058 -5.253 -11.874 1.00 83.62 167 PHE A C 1
ATOM 1313 O O . PHE A 1 167 ? -8.870 -5.041 -13.073 1.00 83.62 167 PHE A O 1
ATOM 1320 N N . ARG A 1 168 ? -9.864 -4.483 -11.132 1.00 85.31 168 ARG A N 1
ATOM 1321 C CA . ARG A 1 168 ? -10.635 -3.349 -11.649 1.00 85.31 168 ARG A CA 1
ATOM 1322 C C . ARG A 1 168 ? -10.757 -2.241 -10.599 1.00 85.31 168 ARG A C 1
ATOM 1324 O O . ARG A 1 168 ? -11.309 -2.444 -9.521 1.00 85.31 168 ARG A O 1
ATOM 1331 N N . ARG A 1 169 ? -10.358 -1.024 -10.976 1.00 84.12 169 ARG A N 1
ATOM 1332 C CA . ARG A 1 169 ? -10.385 0.179 -10.120 1.00 84.12 169 ARG A CA 1
ATOM 1333 C C . ARG A 1 169 ? -11.780 0.537 -9.603 1.00 84.12 169 ARG A C 1
ATOM 1335 O O . ARG A 1 169 ? -11.931 0.847 -8.426 1.00 84.12 169 ARG A O 1
ATOM 1342 N N . TYR A 1 170 ? -12.805 0.429 -10.450 1.00 86.31 170 TYR A N 1
ATOM 1343 C CA . TYR A 1 170 ? -14.179 0.764 -10.064 1.00 86.31 170 TYR A CA 1
ATOM 1344 C C . TYR A 1 170 ? -14.712 -0.129 -8.928 1.00 86.31 170 TYR A C 1
ATOM 1346 O O . TYR A 1 170 ? -15.563 0.310 -8.159 1.00 86.31 170 TYR A O 1
ATOM 1354 N N . ILE A 1 171 ? -14.196 -1.360 -8.776 1.00 90.31 171 ILE A N 1
ATOM 1355 C CA . ILE A 1 171 ? -14.571 -2.247 -7.663 1.00 90.31 171 ILE A CA 1
ATOM 1356 C C . ILE A 1 171 ? -14.053 -1.666 -6.346 1.00 90.31 171 ILE A C 1
ATOM 1358 O O . ILE A 1 171 ? -14.792 -1.615 -5.363 1.00 90.31 171 ILE A O 1
ATOM 1362 N N . MET A 1 172 ? -12.816 -1.156 -6.339 1.00 90.56 172 MET A N 1
ATOM 1363 C CA . MET A 1 172 ? -12.262 -0.473 -5.169 1.00 90.56 172 MET A CA 1
ATOM 1364 C C . MET A 1 172 ? -13.053 0.793 -4.835 1.00 90.56 172 MET A C 1
ATOM 1366 O O . MET A 1 172 ? -13.308 1.066 -3.666 1.00 90.56 172 MET A O 1
ATOM 1370 N N . ALA A 1 173 ? -13.470 1.549 -5.847 1.00 90.50 173 ALA A N 1
ATOM 1371 C CA . ALA A 1 173 ? -14.268 2.755 -5.660 1.00 90.50 173 ALA A CA 1
ATOM 1372 C C . ALA A 1 173 ? -15.630 2.475 -5.035 1.00 90.50 173 ALA A C 1
ATOM 1374 O O . ALA A 1 173 ? -16.023 3.137 -4.075 1.00 90.50 173 ALA A O 1
ATOM 1375 N N . LEU A 1 174 ? -16.318 1.446 -5.534 1.00 90.75 174 LEU A N 1
ATOM 1376 C CA . LEU A 1 174 ? -17.574 0.981 -4.963 1.00 90.75 174 LEU A CA 1
ATOM 1377 C C . LEU A 1 174 ? -17.375 0.485 -3.525 1.00 90.75 174 LEU A C 1
ATOM 1379 O O . LEU A 1 174 ? -18.197 0.773 -2.655 1.00 90.75 174 LEU A O 1
ATOM 1383 N N . GLY A 1 175 ? -16.269 -0.214 -3.260 1.00 91.75 175 GLY A N 1
ATOM 1384 C CA . GLY A 1 175 ? -15.878 -0.649 -1.922 1.00 91.75 175 GLY A CA 1
ATOM 1385 C C . GLY A 1 175 ? -15.646 0.496 -0.953 1.00 91.75 175 GLY A C 1
ATOM 1386 O O . GLY A 1 175 ? -16.185 0.484 0.151 1.00 91.75 175 GLY A O 1
ATOM 1387 N N . TYR A 1 176 ? -14.885 1.498 -1.385 1.00 93.00 176 TYR A N 1
ATOM 1388 C CA . TYR A 1 176 ? -14.622 2.716 -0.633 1.00 93.00 176 TYR A CA 1
ATOM 1389 C C . TYR A 1 176 ? -15.917 3.478 -0.332 1.00 93.00 176 TYR A C 1
ATOM 1391 O O . TYR A 1 176 ? -16.193 3.751 0.835 1.00 93.00 176 TYR A O 1
ATOM 1399 N N . LEU A 1 177 ? -16.756 3.722 -1.345 1.00 93.56 177 LEU A N 1
ATOM 1400 C CA . LEU A 1 177 ? -18.054 4.386 -1.196 1.00 93.56 177 LEU A CA 1
ATOM 1401 C C . LEU A 1 177 ? -18.957 3.634 -0.207 1.00 93.56 177 LEU A C 1
ATOM 1403 O O . LEU A 1 177 ? -19.495 4.223 0.730 1.00 93.56 177 LEU A O 1
ATOM 1407 N N . SER A 1 178 ? -19.080 2.316 -0.379 1.00 92.44 178 SER A N 1
ATOM 1408 C CA . SER A 1 178 ? -19.904 1.462 0.485 1.00 92.44 178 SER A CA 1
ATOM 1409 C C . SER A 1 178 ? -19.391 1.457 1.925 1.00 92.44 178 SER A C 1
ATOM 1411 O O . SER A 1 178 ? -20.179 1.565 2.866 1.00 92.44 178 SER A O 1
ATOM 1413 N N . PHE A 1 179 ? -18.071 1.363 2.112 1.00 93.19 179 PHE A N 1
ATOM 1414 C CA . PHE A 1 179 ? -17.443 1.382 3.429 1.00 93.19 179 PHE A CA 1
ATOM 1415 C C . PHE A 1 179 ? -17.605 2.738 4.121 1.00 93.19 179 PHE A C 1
ATOM 1417 O O . PHE A 1 179 ? -17.998 2.771 5.286 1.00 93.19 179 PHE A O 1
ATOM 1424 N N . ALA A 1 180 ? -17.362 3.845 3.419 1.00 91.56 180 ALA A N 1
ATOM 1425 C CA . ALA A 1 180 ? -17.519 5.192 3.956 1.00 91.56 180 ALA A CA 1
ATOM 1426 C C . ALA A 1 180 ? -18.969 5.440 4.404 1.00 91.56 180 ALA A C 1
ATOM 1428 O O . ALA A 1 180 ? -19.197 5.789 5.566 1.00 91.56 180 ALA A O 1
ATOM 1429 N N . CYS A 1 181 ? -19.950 5.124 3.548 1.00 91.38 181 CYS A N 1
ATOM 1430 C CA . CYS A 1 181 ? -21.377 5.204 3.872 1.00 91.38 181 CYS A CA 1
ATOM 1431 C C . CYS A 1 181 ? -21.765 4.318 5.063 1.00 91.38 181 CYS A C 1
ATOM 1433 O O . CYS A 1 181 ? -22.479 4.766 5.961 1.00 91.38 181 CYS A O 1
ATOM 1435 N N . TYR A 1 182 ? -21.277 3.075 5.111 1.00 90.69 182 TYR A N 1
ATOM 1436 C CA . TYR A 1 182 ? -21.548 2.159 6.222 1.00 90.69 182 TYR A CA 1
ATOM 1437 C C . TYR A 1 182 ? -20.942 2.658 7.541 1.00 90.69 182 TYR A C 1
ATOM 1439 O O . TYR A 1 182 ? -21.594 2.636 8.589 1.00 90.69 182 TYR A O 1
ATOM 1447 N N . SER A 1 183 ? -19.693 3.120 7.493 1.00 87.69 183 SER A N 1
ATOM 1448 C CA . SER A 1 183 ? -18.931 3.543 8.667 1.00 87.69 183 SER A CA 1
ATOM 1449 C C . SER A 1 183 ? -19.479 4.826 9.297 1.00 87.69 183 SER A C 1
ATOM 1451 O O . SER A 1 183 ? -19.462 4.965 10.522 1.00 87.69 183 SER A O 1
ATOM 1453 N N . THR A 1 184 ? -20.043 5.704 8.466 1.00 86.75 184 THR A N 1
ATOM 1454 C CA . THR A 1 184 ? -20.589 7.015 8.837 1.00 86.75 184 THR A CA 1
ATOM 1455 C C . THR A 1 184 ? -22.122 7.022 8.748 1.00 86.75 184 THR A C 1
ATOM 1457 O O . THR A 1 184 ? -22.753 8.072 8.656 1.00 86.75 184 THR A O 1
ATOM 1460 N N . ARG A 1 185 ? -22.766 5.844 8.835 1.00 86.81 185 ARG A N 1
ATOM 1461 C CA . ARG A 1 185 ? -24.231 5.702 8.711 1.00 86.81 185 ARG A CA 1
ATOM 1462 C C . ARG A 1 185 ? -25.024 6.572 9.695 1.00 86.81 185 ARG A C 1
ATOM 1464 O O . ARG A 1 185 ? -26.135 6.993 9.400 1.00 86.81 185 ARG A O 1
ATOM 1471 N N . SER A 1 186 ? -24.458 6.849 10.870 1.00 81.38 186 SER A N 1
ATOM 1472 C CA . SER A 1 186 ? -25.075 7.699 11.892 1.00 81.38 186 SER A CA 1
ATOM 1473 C C . SER A 1 186 ? -25.164 9.166 11.463 1.00 81.38 186 SER A C 1
ATOM 1475 O O . SER A 1 186 ? -26.090 9.860 11.877 1.00 81.38 186 SER A O 1
ATOM 1477 N N . ALA A 1 187 ? -24.270 9.634 10.585 1.00 82.75 187 ALA A N 1
ATOM 1478 C CA . ALA A 1 187 ? -24.301 11.002 10.077 1.00 82.75 187 ALA A CA 1
ATOM 1479 C C . ALA A 1 187 ? -25.502 11.264 9.157 1.00 82.75 187 ALA A C 1
ATOM 1481 O O . ALA A 1 187 ? -25.980 12.390 9.107 1.00 82.75 187 ALA A O 1
ATOM 1482 N N . PHE A 1 188 ? -26.070 10.237 8.509 1.00 84.81 188 PHE A N 1
ATOM 1483 C CA . PHE A 1 188 ? -27.295 10.390 7.706 1.00 84.81 188 PHE A CA 1
ATOM 1484 C C . PHE A 1 188 ? -28.498 10.860 8.535 1.00 84.81 188 PHE A C 1
ATOM 1486 O O . PHE A 1 188 ? -29.450 11.425 7.988 1.00 84.81 188 PHE A O 1
ATOM 1493 N N . ARG A 1 189 ? -28.456 10.641 9.857 1.00 83.12 189 ARG A N 1
ATOM 1494 C CA . ARG A 1 189 ? -29.479 11.112 10.794 1.00 83.12 189 ARG A CA 1
ATOM 1495 C C . ARG A 1 189 ? -29.327 12.600 11.121 1.00 83.12 189 ARG A C 1
ATOM 1497 O O . ARG A 1 189 ? -30.330 13.262 11.357 1.00 83.12 189 ARG A O 1
ATOM 1504 N N . VAL A 1 190 ? -28.101 13.129 11.111 1.00 76.88 190 VAL A N 1
ATOM 1505 C CA . VAL A 1 190 ? -27.789 14.525 11.455 1.00 76.88 190 VAL A CA 1
ATOM 1506 C C . VAL A 1 190 ? -27.384 15.272 10.184 1.00 76.88 190 VAL A C 1
ATOM 1508 O O . VAL A 1 190 ? -26.211 15.363 9.826 1.00 76.88 190 VAL A O 1
ATOM 1511 N N . ARG A 1 191 ? -28.384 15.796 9.471 1.00 80.75 191 ARG A N 1
ATOM 1512 C CA . ARG A 1 191 ? -28.189 16.494 8.193 1.00 80.75 191 ARG A CA 1
ATOM 1513 C C . ARG A 1 191 ? -27.727 17.933 8.440 1.00 80.75 191 ARG A C 1
ATOM 1515 O O . ARG A 1 191 ? -28.543 18.812 8.689 1.00 80.75 191 ARG A O 1
ATOM 1522 N N . GLY A 1 192 ? -26.416 18.162 8.384 1.00 85.38 192 GLY A N 1
ATOM 1523 C CA . GLY A 1 192 ? -25.798 19.494 8.453 1.00 85.38 192 GLY A CA 1
ATOM 1524 C C . GLY A 1 192 ? -25.029 19.868 7.177 1.00 85.38 192 GLY A C 1
ATOM 1525 O O . GLY A 1 192 ? -24.817 19.016 6.315 1.00 85.38 192 GLY A O 1
ATOM 1526 N N . PRO A 1 193 ? -24.535 21.112 7.047 1.00 86.44 193 PRO A N 1
ATOM 1527 C CA . PRO A 1 193 ? -23.745 21.537 5.883 1.00 86.44 193 PRO A CA 1
ATOM 1528 C C . PRO A 1 193 ? -22.462 20.707 5.702 1.00 86.44 193 PRO A C 1
ATOM 1530 O O . PRO A 1 193 ? -22.090 20.362 4.584 1.00 86.44 193 PRO A O 1
ATOM 1533 N N . GLN A 1 194 ? -21.834 20.292 6.808 1.00 86.88 194 GLN A N 1
ATOM 1534 C CA . GLN A 1 194 ? -20.665 19.404 6.797 1.00 86.88 194 GLN A CA 1
ATOM 1535 C C . GLN A 1 194 ? -20.974 18.018 6.206 1.00 86.88 194 GLN A C 1
ATOM 1537 O O . GLN A 1 194 ? -20.107 17.424 5.574 1.00 86.88 194 GLN A O 1
ATOM 1542 N N . PHE A 1 195 ? -22.206 17.518 6.366 1.00 89.00 195 PHE A N 1
ATOM 1543 C CA . PHE A 1 195 ? -22.634 16.245 5.781 1.00 89.00 195 PHE A CA 1
ATOM 1544 C C . PHE A 1 195 ? -22.724 16.333 4.252 1.00 89.00 195 PHE A C 1
ATOM 1546 O O . PHE A 1 195 ? -22.234 15.443 3.564 1.00 89.00 195 PHE A O 1
ATOM 1553 N N . TYR A 1 196 ? -23.287 17.418 3.711 1.00 91.00 196 TYR A N 1
ATOM 1554 C CA . TYR A 1 196 ? -23.363 17.613 2.259 1.00 91.00 196 TYR A CA 1
ATOM 1555 C C . TYR A 1 196 ? -21.980 17.786 1.628 1.00 91.00 196 TYR A C 1
ATOM 1557 O O . TYR A 1 196 ? -21.717 17.211 0.575 1.00 91.00 196 TYR A O 1
ATOM 1565 N N . LEU A 1 197 ? -21.075 18.512 2.292 1.00 91.19 197 LEU A N 1
ATOM 1566 C CA . LEU A 1 197 ? -19.694 18.653 1.831 1.00 91.19 197 LEU A CA 1
ATOM 1567 C C . LEU A 1 197 ? -18.936 17.315 1.876 1.00 91.19 197 LEU A C 1
ATOM 1569 O O . LEU A 1 197 ? -18.218 16.986 0.934 1.00 91.19 197 LEU A O 1
ATOM 1573 N N . TRP A 1 198 ? -19.139 16.512 2.924 1.00 93.25 198 TRP A N 1
ATOM 1574 C CA . TRP A 1 198 ? -18.596 15.153 3.008 1.00 93.25 198 TRP A CA 1
ATOM 1575 C C . TRP A 1 198 ? -19.133 14.246 1.887 1.00 93.25 198 TRP A C 1
ATOM 1577 O O . TRP A 1 198 ? -18.347 13.596 1.203 1.00 93.25 198 TRP A O 1
ATOM 1587 N N . MET A 1 199 ? -20.446 14.258 1.629 1.00 91.62 199 MET A N 1
ATOM 1588 C CA . MET A 1 199 ? -21.055 13.501 0.526 1.00 91.62 199 MET A CA 1
ATOM 1589 C C . MET A 1 199 ? -20.529 13.940 -0.846 1.00 91.62 199 MET A C 1
ATOM 1591 O O . MET A 1 199 ? -20.277 13.094 -1.702 1.00 91.62 199 MET A O 1
ATOM 1595 N N . LEU A 1 200 ? -20.335 15.246 -1.058 1.00 93.19 200 LEU A N 1
ATOM 1596 C CA . LEU A 1 200 ? -19.762 15.783 -2.293 1.00 93.19 200 LEU A CA 1
ATOM 1597 C C . LEU A 1 200 ? -18.331 15.272 -2.509 1.00 93.19 200 LEU A C 1
ATOM 1599 O O . LEU A 1 200 ? -18.011 14.811 -3.602 1.00 93.19 200 LEU A O 1
ATOM 1603 N N . LEU A 1 201 ? -17.490 15.309 -1.469 1.00 92.00 201 LEU A N 1
ATOM 1604 C CA . LEU A 1 201 ? -16.130 14.762 -1.521 1.00 92.00 201 LEU A CA 1
ATOM 1605 C C . LEU A 1 201 ? -16.143 13.262 -1.821 1.00 92.00 201 LEU A C 1
ATOM 1607 O O . LEU A 1 201 ? -15.363 12.794 -2.648 1.00 92.00 201 LEU A O 1
ATOM 1611 N N . LEU A 1 202 ? -17.051 12.521 -1.187 1.00 92.62 202 LEU A N 1
ATOM 1612 C CA . LEU A 1 202 ? -17.172 11.079 -1.356 1.00 92.62 202 LEU A CA 1
ATOM 1613 C C . LEU A 1 202 ? -17.567 10.698 -2.792 1.00 92.62 202 LEU A C 1
ATOM 1615 O O . LEU A 1 202 ? -16.951 9.815 -3.391 1.00 92.62 202 LEU A O 1
ATOM 1619 N N . LEU A 1 203 ? -18.553 11.395 -3.365 1.00 92.62 203 LEU A N 1
ATOM 1620 C CA . LEU A 1 203 ? -18.973 11.215 -4.757 1.00 92.62 203 LEU A CA 1
ATOM 1621 C C . LEU A 1 203 ? -17.893 11.667 -5.744 1.00 92.62 203 LEU A C 1
ATOM 1623 O O . LEU A 1 203 ? -17.649 10.978 -6.732 1.00 92.62 203 LEU A O 1
ATOM 1627 N N . GLY A 1 204 ? -17.217 12.784 -5.464 1.00 91.31 204 GLY A N 1
ATOM 1628 C CA . GLY A 1 204 ? -16.109 13.280 -6.279 1.00 91.31 204 GLY A CA 1
ATOM 1629 C C . GLY A 1 204 ? -14.953 12.285 -6.336 1.00 91.31 204 GLY A C 1
ATOM 1630 O O . GLY A 1 204 ? -14.477 11.953 -7.418 1.00 91.31 204 GLY A O 1
ATOM 1631 N N . LEU A 1 205 ? -14.553 11.728 -5.190 1.00 90.44 205 LEU A N 1
ATOM 1632 C CA . LEU A 1 205 ? -13.542 10.674 -5.120 1.00 90.44 205 LEU A CA 1
ATOM 1633 C C . LEU A 1 205 ? -13.995 9.431 -5.897 1.00 90.44 205 LEU A C 1
ATOM 1635 O O . LEU A 1 205 ? -13.253 8.959 -6.760 1.00 90.44 205 LEU A O 1
ATOM 1639 N N . ALA A 1 206 ? -15.222 8.952 -5.670 1.00 88.81 206 ALA A N 1
ATOM 1640 C CA . ALA A 1 206 ? -15.765 7.808 -6.399 1.00 88.81 206 ALA A CA 1
ATOM 1641 C C . ALA A 1 206 ? -15.776 8.039 -7.921 1.00 88.81 206 ALA A C 1
ATOM 1643 O O . ALA A 1 206 ? -15.419 7.135 -8.672 1.00 88.81 206 ALA A O 1
ATOM 1644 N N . TYR A 1 207 ? -16.099 9.246 -8.385 1.00 87.56 207 TYR A N 1
ATOM 1645 C CA . TYR A 1 207 ? -16.035 9.599 -9.803 1.00 87.56 207 TYR A CA 1
ATOM 1646 C C . TYR A 1 207 ? -14.597 9.596 -10.340 1.00 87.56 207 TYR A C 1
ATOM 1648 O O . TYR A 1 207 ? -14.341 9.026 -11.399 1.00 87.56 207 TYR A O 1
ATOM 1656 N N . ILE A 1 208 ? -13.636 10.147 -9.589 1.00 84.31 208 ILE A N 1
ATOM 1657 C CA . ILE A 1 208 ? -12.227 10.210 -10.012 1.00 84.31 208 ILE A CA 1
ATOM 1658 C C . ILE A 1 208 ? -11.629 8.821 -10.245 1.00 84.31 208 ILE A C 1
ATOM 1660 O O . ILE A 1 208 ? -10.819 8.636 -11.145 1.00 84.31 208 ILE A O 1
ATOM 1664 N N . SER A 1 209 ? -12.071 7.815 -9.499 1.00 79.56 209 SER A N 1
ATOM 1665 C CA . SER A 1 209 ? -11.622 6.432 -9.698 1.00 79.56 209 SER A CA 1
ATOM 1666 C C . SER A 1 209 ? -11.986 5.820 -11.067 1.00 79.56 209 SER A C 1
ATOM 1668 O O . SER A 1 209 ? -11.408 4.799 -11.452 1.00 79.56 209 SER A O 1
ATOM 1670 N N . VAL A 1 210 ? -12.955 6.417 -11.776 1.00 78.38 210 VAL A N 1
ATOM 1671 C CA . VAL A 1 210 ? -13.386 6.019 -13.126 1.00 78.38 210 VAL A CA 1
ATOM 1672 C C . VAL A 1 210 ? -12.487 6.647 -14.196 1.00 78.38 210 VAL A C 1
ATOM 1674 O O . VAL A 1 210 ? -12.381 6.103 -15.295 1.00 78.38 210 VAL A O 1
ATOM 1677 N N . LEU A 1 211 ? -11.810 7.758 -13.881 1.00 72.81 211 LEU A N 1
ATOM 1678 C CA . LEU A 1 211 ? -10.856 8.383 -14.792 1.00 72.81 211 LEU A CA 1
ATOM 1679 C C . LEU A 1 211 ? -9.613 7.496 -15.019 1.00 72.81 211 LEU A C 1
ATOM 1681 O O . LEU A 1 211 ? -9.263 6.657 -14.178 1.00 72.81 211 LEU A O 1
ATOM 1685 N N . PRO A 1 212 ? -8.934 7.664 -16.172 1.00 67.38 212 PRO A N 1
ATOM 1686 C CA . PRO A 1 212 ? -7.690 6.960 -16.471 1.00 67.38 212 PRO A CA 1
ATOM 1687 C C . PRO A 1 212 ? -6.577 7.306 -15.470 1.00 67.38 212 PRO A C 1
ATOM 1689 O O . PRO A 1 212 ? -6.608 8.336 -14.800 1.00 67.38 212 PRO A O 1
ATOM 1692 N N . GLU A 1 213 ? -5.586 6.421 -15.363 1.00 65.19 213 GLU A N 1
ATOM 1693 C CA . GLU A 1 213 ? -4.545 6.460 -14.327 1.00 65.19 213 GLU A CA 1
ATOM 1694 C C . GLU A 1 213 ? -3.723 7.768 -14.331 1.00 65.19 213 GLU A C 1
ATOM 1696 O O . GLU A 1 213 ? -3.233 8.176 -15.381 1.00 65.19 213 GLU A O 1
ATOM 1701 N N . SER A 1 214 ? -3.522 8.401 -13.162 1.00 56.75 214 SER A N 1
ATOM 1702 C CA . SER A 1 214 ? -2.691 9.617 -13.039 1.00 56.75 214 SER A CA 1
ATOM 1703 C C . SER A 1 214 ? -1.186 9.367 -13.149 1.00 56.75 214 SER A C 1
ATOM 1705 O O . SER A 1 214 ? -0.487 10.189 -13.743 1.00 56.75 214 SER A O 1
ATOM 1707 N N . ILE A 1 215 ? -0.661 8.279 -12.561 1.00 54.78 215 ILE A N 1
ATOM 1708 C CA . ILE A 1 215 ? 0.776 7.954 -12.636 1.00 54.78 215 ILE A CA 1
ATOM 1709 C C . ILE A 1 215 ? 1.117 7.566 -14.079 1.00 54.78 215 ILE A C 1
ATOM 1711 O O . ILE A 1 215 ? 0.673 6.530 -14.570 1.00 54.78 215 ILE A O 1
ATOM 1715 N N . GLY A 1 216 ? 1.932 8.396 -14.735 1.00 49.56 216 GLY A N 1
ATOM 1716 C CA . GLY A 1 216 ? 2.345 8.233 -16.133 1.00 49.56 216 GLY A CA 1
ATOM 1717 C C . GLY A 1 216 ? 1.717 9.239 -17.105 1.00 49.56 216 GLY A C 1
ATOM 1718 O O . GLY A 1 216 ? 2.148 9.289 -18.255 1.00 49.56 216 GLY A O 1
ATOM 1719 N N . CYS A 1 217 ? 0.764 10.063 -16.649 1.00 56.34 217 CYS A N 1
ATOM 1720 C CA . CYS A 1 217 ? 0.218 11.191 -17.408 1.00 56.34 217 CYS A CA 1
ATOM 1721 C C . CYS A 1 217 ? 0.659 12.519 -16.771 1.00 56.34 217 CYS A C 1
ATOM 1723 O O . CYS A 1 217 ? 0.538 12.702 -15.559 1.00 56.34 217 CYS A O 1
ATOM 1725 N N . SER A 1 218 ? 1.171 13.445 -17.583 1.00 62.31 218 SER A N 1
ATOM 1726 C CA . SER A 1 218 ? 1.646 14.761 -17.138 1.00 62.31 218 SER A CA 1
ATOM 1727 C C . SER A 1 218 ? 0.570 15.815 -17.395 1.00 62.31 218 SER A C 1
ATOM 1729 O O . SER A 1 218 ? 0.528 16.445 -18.448 1.00 62.31 218 SER A O 1
ATOM 1731 N N . GLU A 1 219 ? -0.349 15.980 -16.443 1.00 74.00 219 GLU A N 1
ATOM 1732 C CA . GLU A 1 219 ? -1.446 16.953 -16.541 1.00 74.00 219 GLU A CA 1
ATOM 1733 C C . GLU A 1 219 ? -1.095 18.235 -15.782 1.00 74.00 219 GLU A C 1
ATOM 1735 O O . GLU A 1 219 ? -1.571 18.507 -14.672 1.00 74.00 219 GLU A O 1
ATOM 1740 N N . ARG A 1 220 ? -0.223 19.032 -16.407 1.00 77.31 220 ARG A N 1
ATOM 1741 C CA . ARG A 1 220 ? 0.384 20.249 -15.845 1.00 77.31 220 ARG A CA 1
ATOM 1742 C C . ARG A 1 220 ? -0.644 21.240 -15.288 1.00 77.31 220 ARG A C 1
ATOM 1744 O O . ARG A 1 220 ? -0.443 21.799 -14.213 1.00 77.31 220 ARG A O 1
ATOM 1751 N N . TYR A 1 221 ? -1.761 21.439 -15.988 1.00 82.44 221 TYR A N 1
ATOM 1752 C CA . TYR A 1 221 ? -2.807 22.388 -15.588 1.00 82.44 221 TYR A CA 1
ATOM 1753 C C . TYR A 1 221 ? -3.523 21.977 -14.300 1.00 82.44 221 TYR A C 1
ATOM 1755 O O . TYR A 1 221 ? -3.803 22.820 -13.449 1.00 82.44 221 TYR A O 1
ATOM 1763 N N . ILE A 1 222 ? -3.779 20.681 -14.119 1.00 82.62 222 ILE A N 1
ATOM 1764 C CA . ILE A 1 222 ? -4.457 20.185 -12.919 1.00 82.62 222 ILE A CA 1
ATOM 1765 C C . ILE A 1 222 ? -3.509 20.245 -11.715 1.00 82.62 222 ILE A C 1
ATOM 1767 O O . ILE A 1 222 ? -3.924 20.633 -10.620 1.00 82.62 222 ILE A O 1
ATOM 1771 N N . LEU A 1 223 ? -2.219 19.957 -11.923 1.00 84.06 223 LEU A N 1
ATOM 1772 C CA . LEU A 1 223 ? -1.194 20.157 -10.900 1.00 84.06 223 LEU A CA 1
ATOM 1773 C C . LEU A 1 223 ? -1.111 21.638 -10.480 1.00 84.06 223 LEU A C 1
ATOM 1775 O O . LEU A 1 223 ? -1.084 21.930 -9.286 1.00 84.06 223 LEU A O 1
ATOM 1779 N N . LEU A 1 224 ? -1.168 22.581 -11.425 1.00 86.31 224 LEU A N 1
ATOM 1780 C CA . LEU A 1 224 ? -1.167 24.019 -11.121 1.00 86.31 224 LEU A CA 1
ATOM 1781 C C . LEU A 1 224 ? -2.365 24.464 -10.274 1.00 86.31 224 LEU A C 1
ATOM 1783 O O . LEU A 1 224 ? -2.200 25.332 -9.424 1.00 86.31 224 LEU A O 1
ATOM 1787 N N . ILE A 1 225 ? -3.541 23.858 -10.459 1.00 87.38 225 ILE A N 1
ATOM 1788 C CA . ILE A 1 225 ? -4.733 24.117 -9.627 1.00 87.38 225 ILE A CA 1
ATOM 1789 C C . ILE A 1 225 ? -4.580 23.500 -8.229 1.00 87.38 225 ILE A C 1
ATOM 1791 O O . ILE A 1 225 ? -5.063 24.045 -7.237 1.00 87.38 225 ILE A O 1
ATOM 1795 N N . SER A 1 226 ? -3.887 22.369 -8.126 1.00 86.44 226 SER A N 1
ATOM 1796 C CA . SER A 1 226 ? -3.722 21.652 -6.862 1.00 86.44 226 SER A CA 1
ATOM 1797 C C . SER A 1 226 ? -2.813 22.354 -5.856 1.00 86.44 226 SER A C 1
ATOM 1799 O O . SER A 1 226 ? -3.103 22.348 -4.665 1.00 86.44 226 SER A O 1
ATOM 1801 N N . ILE A 1 227 ? -1.751 23.009 -6.331 1.00 89.00 227 ILE A N 1
ATOM 1802 C CA . ILE A 1 227 ? -0.766 23.717 -5.504 1.00 89.00 227 ILE A CA 1
ATOM 1803 C C . ILE A 1 227 ? -1.415 24.803 -4.618 1.00 89.00 227 ILE A C 1
ATOM 1805 O O . ILE A 1 227 ? -1.200 24.770 -3.401 1.00 89.00 227 ILE A O 1
ATOM 1809 N N . PRO A 1 228 ? -2.235 25.736 -5.149 1.00 88.69 228 PRO A N 1
ATOM 1810 C CA . PRO A 1 228 ? -2.927 26.718 -4.321 1.00 88.69 228 PRO A CA 1
ATOM 1811 C C . PRO A 1 228 ? -3.994 26.078 -3.424 1.00 88.69 228 PRO A C 1
ATOM 1813 O O . PRO A 1 228 ? -4.199 26.550 -2.307 1.00 88.69 228 PRO A O 1
ATOM 1816 N N . LEU A 1 229 ? -4.627 24.975 -3.841 1.00 86.38 229 LEU A N 1
ATOM 1817 C CA . LEU A 1 229 ? -5.569 24.251 -2.981 1.00 86.38 229 LEU A CA 1
ATOM 1818 C C . LEU A 1 229 ? -4.871 23.680 -1.733 1.00 86.38 229 LEU A C 1
ATOM 1820 O O . LEU A 1 229 ? -5.399 23.811 -0.625 1.00 86.38 229 LEU A O 1
ATOM 1824 N N . THR A 1 230 ? -3.648 23.152 -1.888 1.00 86.62 230 THR A N 1
ATOM 1825 C CA . THR A 1 230 ? -2.787 22.722 -0.771 1.00 86.62 230 THR A CA 1
ATOM 1826 C C . THR A 1 230 ? -2.576 23.848 0.233 1.00 86.62 230 THR A C 1
ATOM 1828 O O . THR A 1 230 ? -2.626 23.620 1.441 1.00 86.62 230 THR A O 1
ATOM 1831 N N . PHE A 1 231 ? -2.342 25.062 -0.271 1.00 87.06 231 PHE A N 1
ATOM 1832 C CA . PHE A 1 231 ? -2.068 26.246 0.535 1.00 87.06 231 PHE A CA 1
ATOM 1833 C C . PHE A 1 231 ? -3.305 26.757 1.284 1.00 87.06 231 PHE A C 1
ATOM 1835 O O . PHE A 1 231 ? -3.192 27.170 2.435 1.00 87.06 231 PHE A O 1
ATOM 1842 N N . VAL A 1 232 ? -4.486 26.706 0.660 1.00 85.75 232 VAL A N 1
ATOM 1843 C CA . VAL A 1 232 ? -5.747 27.202 1.246 1.00 85.75 232 VAL A CA 1
ATOM 1844 C C . VAL A 1 232 ? -6.351 26.219 2.257 1.00 85.75 232 VAL A C 1
ATOM 1846 O O . VAL A 1 232 ? -7.067 26.629 3.171 1.00 85.75 232 VAL A O 1
ATOM 1849 N N . ARG A 1 233 ? -6.047 24.920 2.152 1.00 82.69 233 ARG A N 1
ATOM 1850 C CA . ARG A 1 233 ? -6.616 23.863 3.007 1.00 82.69 233 ARG A CA 1
ATOM 1851 C C . ARG A 1 233 ? -6.602 24.154 4.524 1.00 82.69 233 ARG A C 1
ATOM 1853 O O . ARG A 1 233 ? -7.638 23.923 5.150 1.00 82.69 233 ARG A O 1
ATOM 1860 N N . PRO A 1 234 ? -5.506 24.628 5.148 1.00 78.44 234 PRO A N 1
ATOM 1861 C CA . PRO A 1 234 ? -5.492 24.913 6.587 1.00 78.44 234 PRO A CA 1
ATOM 1862 C C . PRO A 1 234 ? -6.505 25.995 6.991 1.00 78.44 234 PRO A C 1
ATOM 1864 O O . PRO A 1 234 ? -7.154 25.876 8.032 1.00 78.44 234 PRO A O 1
ATOM 1867 N N . LEU A 1 235 ? -6.708 26.997 6.124 1.00 75.31 235 LEU A N 1
ATOM 1868 C CA . LEU A 1 235 ? -7.671 28.083 6.332 1.00 75.31 235 LEU A CA 1
ATOM 1869 C C . LEU A 1 235 ? -9.112 27.562 6.308 1.00 75.31 235 LEU A C 1
ATOM 1871 O O . LEU A 1 235 ? -9.928 27.980 7.124 1.00 75.31 235 LEU A O 1
ATOM 1875 N N . ALA A 1 236 ? -9.414 26.596 5.434 1.00 70.56 236 ALA A N 1
ATOM 1876 C CA . ALA A 1 236 ? -10.737 25.971 5.358 1.00 70.56 236 ALA A CA 1
ATOM 1877 C C . ALA A 1 236 ? -11.121 25.210 6.643 1.00 70.56 236 ALA A C 1
ATOM 1879 O O . ALA A 1 236 ? -12.304 25.047 6.934 1.00 70.56 236 ALA A O 1
ATOM 1880 N N . PHE A 1 237 ? -10.136 24.771 7.433 1.00 67.56 237 PHE A N 1
ATOM 1881 C CA . PHE A 1 237 ? -10.358 24.167 8.751 1.00 67.56 237 PHE A CA 1
ATOM 1882 C C . PHE A 1 237 ? -10.224 25.147 9.918 1.00 67.56 237 PHE A C 1
ATOM 1884 O O . PHE A 1 237 ? -10.220 24.713 11.071 1.00 67.56 237 PHE A O 1
ATOM 1891 N N . GLY A 1 238 ? -10.119 26.448 9.640 1.00 61.84 238 GLY A N 1
ATOM 1892 C CA . GLY A 1 238 ? -10.035 27.484 10.667 1.00 61.84 238 GLY A CA 1
ATOM 1893 C C . GLY A 1 238 ? -8.747 27.438 11.487 1.00 61.84 238 GLY A C 1
ATOM 1894 O O . GLY A 1 238 ? -8.712 27.988 12.585 1.00 61.84 238 GLY A O 1
ATOM 1895 N N . VAL A 1 239 ? -7.692 26.783 10.988 1.00 66.31 239 VAL A N 1
ATOM 1896 C CA . VAL A 1 239 ? -6.384 26.788 11.646 1.00 66.31 239 VAL A CA 1
ATOM 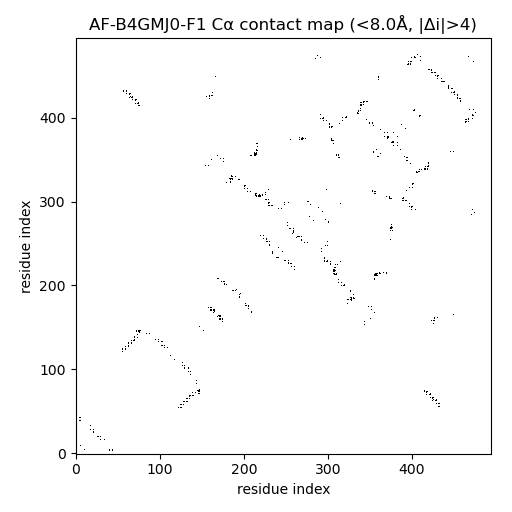1897 C C . VAL A 1 239 ? -5.489 27.786 10.939 1.00 66.31 239 VAL A C 1
ATOM 1899 O O . VAL A 1 239 ? -5.040 27.552 9.820 1.00 66.31 239 VAL A O 1
ATOM 1902 N N . CYS A 1 240 ? -5.211 28.892 11.624 1.00 62.59 240 CYS A N 1
ATOM 1903 C CA . CYS A 1 240 ? -4.185 29.850 11.233 1.00 62.59 240 CYS A CA 1
ATOM 1904 C C . CYS A 1 240 ? -2.848 29.397 11.841 1.00 62.59 240 CYS A C 1
ATOM 1906 O O . CYS A 1 240 ? -2.632 29.601 13.038 1.00 62.59 240 CYS A O 1
ATOM 1908 N N . PRO A 1 241 ? -1.957 28.733 11.080 1.00 61.31 241 PRO A N 1
ATOM 1909 C CA . PRO A 1 241 ? -0.627 28.414 11.585 1.00 61.31 241 PRO A CA 1
ATOM 1910 C C . PRO A 1 241 ? 0.131 29.702 11.942 1.00 61.31 241 PRO A C 1
ATOM 1912 O O . PRO A 1 241 ? -0.089 30.753 11.341 1.00 61.31 241 PRO A O 1
ATOM 1915 N N . ASN A 1 242 ? 1.067 29.609 12.893 1.00 66.12 242 ASN A N 1
ATOM 1916 C CA . ASN A 1 242 ? 2.027 30.683 13.164 1.00 66.12 242 ASN A CA 1
ATOM 1917 C C . ASN A 1 242 ? 2.664 31.168 11.845 1.00 66.12 242 ASN A C 1
ATOM 1919 O O . ASN A 1 242 ? 2.905 30.365 10.940 1.00 66.12 242 ASN A O 1
ATOM 1923 N N . GLY A 1 243 ? 2.988 32.463 11.752 1.00 72.75 243 GLY A N 1
ATOM 1924 C CA . GLY A 1 243 ? 3.449 33.081 10.501 1.00 72.75 243 GLY A CA 1
ATOM 1925 C C . GLY A 1 243 ? 4.641 32.370 9.843 1.00 72.75 243 GLY A C 1
ATOM 1926 O O . GLY A 1 243 ? 4.679 32.233 8.626 1.00 72.75 243 GLY A O 1
ATOM 1927 N N . MET A 1 244 ? 5.575 31.822 10.628 1.00 79.50 244 MET A N 1
ATOM 1928 C CA . MET A 1 244 ? 6.792 31.194 10.098 1.00 79.50 244 MET A CA 1
ATOM 1929 C C . MET A 1 244 ? 6.542 29.920 9.261 1.00 79.50 244 MET A C 1
ATOM 1931 O O . MET A 1 244 ? 6.931 29.899 8.094 1.00 79.50 244 MET A O 1
ATOM 1935 N N . PRO A 1 245 ? 5.890 28.852 9.769 1.00 78.81 245 PRO A N 1
ATOM 1936 C CA . PRO A 1 245 ? 5.588 27.684 8.942 1.00 78.81 245 PRO A CA 1
ATOM 1937 C C . PRO A 1 245 ? 4.625 27.996 7.791 1.00 78.81 245 PRO A C 1
ATOM 1939 O O . PRO A 1 245 ? 4.690 27.328 6.759 1.00 78.81 245 PRO A O 1
ATOM 1942 N N . TRP A 1 246 ? 3.770 29.013 7.920 1.00 83.88 246 TRP A N 1
ATOM 1943 C CA . TRP A 1 246 ? 2.950 29.467 6.799 1.00 83.88 246 TRP A CA 1
ATOM 1944 C C . TRP A 1 246 ? 3.807 30.053 5.671 1.00 83.88 246 TRP A C 1
ATOM 1946 O O . TRP A 1 246 ? 3.647 29.649 4.521 1.00 83.88 246 TRP A O 1
ATOM 1956 N N . MET A 1 247 ? 4.773 30.918 6.001 1.00 86.25 247 MET A N 1
ATOM 1957 C CA . MET A 1 247 ? 5.718 31.478 5.030 1.00 86.25 247 MET A CA 1
ATOM 1958 C C . MET A 1 247 ? 6.585 30.401 4.376 1.00 86.25 247 MET A C 1
ATOM 1960 O O . MET A 1 247 ? 6.745 30.423 3.162 1.00 86.25 247 MET A O 1
ATOM 1964 N N . ILE A 1 248 ? 7.106 29.434 5.141 1.00 88.25 248 ILE A N 1
ATOM 1965 C CA . ILE A 1 248 ? 7.956 28.361 4.590 1.00 88.25 248 ILE A CA 1
ATOM 1966 C C . ILE A 1 248 ? 7.167 27.505 3.586 1.00 88.25 248 ILE A C 1
ATOM 1968 O O . ILE A 1 248 ? 7.636 27.275 2.472 1.00 88.25 248 ILE A O 1
ATOM 1972 N N . ASN A 1 249 ? 5.960 27.059 3.955 1.00 89.56 249 ASN A N 1
ATOM 1973 C CA . ASN A 1 249 ? 5.093 26.296 3.051 1.00 89.56 249 ASN A CA 1
ATOM 1974 C C . ASN A 1 249 ? 4.629 27.124 1.847 1.00 89.56 249 ASN A C 1
ATOM 1976 O O . ASN A 1 249 ? 4.582 26.615 0.731 1.00 89.56 249 ASN A O 1
ATOM 1980 N N . GLY A 1 250 ? 4.298 28.399 2.060 1.00 90.06 250 GLY A N 1
ATOM 1981 C CA . GLY A 1 250 ? 3.916 29.314 0.988 1.00 90.06 250 GLY A CA 1
ATOM 1982 C C . GLY A 1 250 ? 5.046 29.523 -0.013 1.00 90.06 250 GLY A C 1
ATOM 1983 O O . GLY A 1 250 ? 4.823 29.404 -1.212 1.00 90.06 250 GLY A O 1
ATOM 1984 N N . ALA A 1 251 ? 6.269 29.749 0.470 1.00 90.88 251 ALA A N 1
ATOM 1985 C CA . ALA A 1 251 ? 7.443 29.953 -0.370 1.00 90.88 251 ALA A CA 1
ATOM 1986 C C . ALA A 1 251 ? 7.766 28.717 -1.221 1.00 90.88 251 ALA A C 1
ATOM 1988 O O . ALA A 1 251 ? 7.998 28.852 -2.421 1.00 90.88 251 ALA A O 1
ATOM 1989 N N . ILE A 1 252 ? 7.740 27.510 -0.637 1.00 92.75 252 ILE A N 1
ATOM 1990 C CA . ILE A 1 252 ? 8.039 26.283 -1.392 1.00 92.75 252 ILE A CA 1
ATOM 1991 C C . ILE A 1 252 ? 6.929 25.935 -2.396 1.00 92.75 252 ILE A C 1
ATOM 1993 O O . ILE A 1 252 ? 7.232 25.511 -3.509 1.00 92.75 252 ILE A O 1
ATOM 1997 N N . LEU A 1 253 ? 5.654 26.157 -2.051 1.00 91.69 253 LEU A N 1
ATOM 1998 C CA . LEU A 1 253 ? 4.534 25.953 -2.977 1.00 91.69 253 LEU A CA 1
ATOM 1999 C C . LEU A 1 253 ? 4.544 26.988 -4.105 1.00 91.69 253 LEU A C 1
ATOM 2001 O O . LEU A 1 253 ? 4.275 26.633 -5.248 1.00 91.69 253 LEU A O 1
ATOM 2005 N N . LEU A 1 254 ? 4.906 28.241 -3.820 1.00 91.12 254 LEU A N 1
ATOM 2006 C CA . LEU A 1 254 ? 5.085 29.270 -4.843 1.00 91.12 254 LEU A CA 1
ATOM 2007 C C . LEU A 1 254 ? 6.250 28.923 -5.778 1.00 91.12 254 LEU A C 1
ATOM 2009 O O . LEU A 1 254 ? 6.105 29.022 -6.994 1.00 91.12 254 LEU A O 1
ATOM 2013 N N . ALA A 1 255 ? 7.377 28.458 -5.233 1.00 89.44 255 ALA A N 1
ATOM 2014 C CA . ALA A 1 255 ? 8.503 27.980 -6.031 1.00 89.44 255 ALA A CA 1
ATOM 2015 C C . ALA A 1 255 ? 8.095 26.799 -6.928 1.00 89.44 255 ALA A C 1
ATOM 2017 O O . ALA A 1 255 ? 8.408 26.804 -8.119 1.00 89.44 255 ALA A O 1
ATOM 2018 N N . ALA A 1 256 ? 7.326 25.843 -6.393 1.00 88.38 256 ALA A N 1
ATOM 2019 C CA . ALA A 1 256 ? 6.761 24.739 -7.166 1.00 88.38 256 ALA A CA 1
ATOM 2020 C C . ALA A 1 256 ? 5.816 25.240 -8.268 1.00 88.38 256 ALA A C 1
ATOM 2022 O O . ALA A 1 256 ? 5.911 24.790 -9.406 1.00 88.38 256 ALA A O 1
ATOM 2023 N N . PHE A 1 257 ? 4.945 26.206 -7.964 1.00 89.12 257 PHE A N 1
ATOM 2024 C CA . PHE A 1 257 ? 4.030 26.801 -8.935 1.00 89.12 257 PHE A CA 1
ATOM 2025 C C . PHE A 1 257 ? 4.789 27.456 -10.090 1.00 89.12 257 PHE A C 1
ATOM 2027 O O . PHE A 1 257 ? 4.487 27.188 -11.247 1.00 89.12 257 PHE A O 1
ATOM 2034 N N . VAL A 1 258 ? 5.809 28.266 -9.795 1.00 87.56 258 VAL A N 1
ATOM 2035 C CA . VAL A 1 258 ? 6.631 28.932 -10.817 1.00 87.56 258 VAL A CA 1
ATOM 2036 C C . VAL A 1 258 ? 7.407 27.912 -11.650 1.00 87.56 258 VAL A C 1
ATOM 2038 O O . VAL A 1 258 ? 7.409 28.012 -12.879 1.00 87.56 258 VAL A O 1
ATOM 2041 N N . HIS A 1 259 ? 8.008 26.907 -11.002 1.00 85.50 259 HIS A N 1
ATOM 2042 C CA . HIS A 1 259 ? 8.717 25.815 -11.671 1.00 85.50 259 HIS A CA 1
ATOM 2043 C C . HIS A 1 259 ? 7.799 25.063 -12.641 1.00 85.50 259 HIS A C 1
ATOM 2045 O O . HIS A 1 259 ? 8.166 24.814 -13.790 1.00 85.50 259 HIS A O 1
ATOM 2051 N N . VAL A 1 260 ? 6.574 24.767 -12.199 1.00 84.94 260 VAL A N 1
ATOM 2052 C CA . VAL A 1 260 ? 5.560 24.113 -13.020 1.00 84.94 260 VAL A CA 1
ATOM 2053 C C . VAL A 1 260 ? 4.934 25.083 -14.020 1.00 84.94 260 VAL A C 1
ATOM 2055 O O . VAL A 1 260 ? 4.470 24.592 -15.024 1.00 84.94 260 VAL A O 1
ATOM 2058 N N . ALA A 1 261 ? 4.925 26.410 -13.876 1.00 84.81 261 ALA A N 1
ATOM 2059 C CA . ALA A 1 261 ? 4.232 27.325 -14.805 1.00 84.81 261 ALA A CA 1
ATOM 2060 C C . ALA A 1 261 ? 5.120 27.900 -15.926 1.00 84.81 261 ALA A C 1
ATOM 2062 O O . ALA A 1 261 ? 4.719 27.890 -17.090 1.00 84.81 261 ALA A O 1
ATOM 2063 N N . VAL A 1 262 ? 6.324 28.384 -15.608 1.00 78.12 262 VAL A N 1
ATOM 2064 C CA . VAL A 1 262 ? 7.084 29.282 -16.504 1.00 78.12 262 VAL A CA 1
ATOM 2065 C C . VAL A 1 262 ? 8.145 28.534 -17.318 1.00 78.12 262 VAL A C 1
ATOM 2067 O O . VAL A 1 262 ? 8.172 28.668 -18.534 1.00 78.12 262 VAL A O 1
ATOM 2070 N N . ALA A 1 263 ? 8.974 27.713 -16.670 1.00 65.44 263 ALA A N 1
ATOM 2071 C CA . ALA A 1 263 ? 9.930 26.765 -17.259 1.00 65.44 263 ALA A CA 1
ATOM 2072 C C . ALA A 1 263 ? 10.725 26.108 -16.110 1.00 65.44 263 ALA A C 1
ATOM 2074 O O . ALA A 1 263 ? 10.954 26.764 -15.087 1.00 65.44 263 ALA A O 1
ATOM 2075 N N . PRO A 1 264 ? 11.189 24.853 -16.244 1.00 62.28 264 PRO A N 1
ATOM 2076 C CA . PRO A 1 264 ? 11.904 24.185 -15.169 1.00 62.28 264 PRO A CA 1
ATOM 2077 C C . PRO A 1 264 ? 13.297 24.801 -15.002 1.00 62.28 264 PRO A C 1
ATOM 2079 O O . PRO A 1 264 ? 14.196 24.519 -15.784 1.00 62.28 264 PRO A O 1
ATOM 2082 N N . VAL A 1 265 ? 13.509 25.607 -13.959 1.00 63.50 265 VAL A N 1
ATOM 2083 C CA . VAL A 1 265 ? 14.849 25.792 -13.377 1.00 63.50 265 VAL A CA 1
ATOM 2084 C C . VAL A 1 265 ? 15.065 24.593 -12.447 1.00 63.50 265 VAL A C 1
ATOM 2086 O O . VAL A 1 265 ? 14.608 24.630 -11.301 1.00 63.50 265 VAL A O 1
ATOM 2089 N N . PRO A 1 266 ? 15.657 23.479 -12.920 1.00 72.69 266 PRO A N 1
ATOM 2090 C CA . PRO A 1 266 ? 15.501 22.191 -12.252 1.00 72.69 266 PRO A CA 1
ATOM 2091 C C . PRO A 1 266 ? 16.358 22.127 -10.990 1.00 72.69 266 PRO A C 1
ATOM 2093 O O . PRO A 1 266 ? 15.902 21.678 -9.948 1.00 72.69 266 PRO A O 1
ATOM 2096 N N . TRP A 1 267 ? 17.577 22.660 -11.046 1.00 79.06 267 TRP A N 1
ATOM 2097 C CA . TRP A 1 267 ? 18.544 22.577 -9.955 1.00 79.06 267 TRP A CA 1
ATOM 2098 C C . TRP A 1 267 ? 18.090 23.306 -8.680 1.00 79.06 267 TRP A C 1
ATOM 2100 O O . TRP A 1 267 ? 18.205 22.75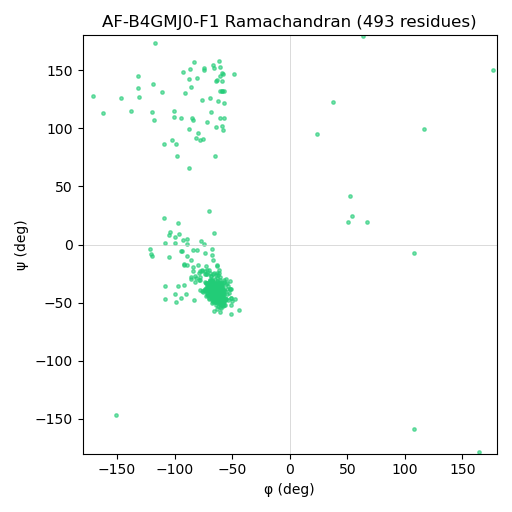0 -7.588 1.00 79.06 267 TRP A O 1
ATOM 2110 N N . MET A 1 268 ? 17.508 24.505 -8.809 1.00 83.25 268 MET A N 1
ATOM 2111 C CA . MET A 1 268 ? 17.007 25.272 -7.659 1.00 83.25 268 MET A CA 1
ATOM 2112 C C . MET A 1 268 ? 15.812 24.590 -6.994 1.00 83.25 268 MET A C 1
ATOM 2114 O O . MET A 1 268 ? 15.755 24.513 -5.768 1.00 83.25 268 MET A O 1
ATOM 2118 N N . MET A 1 269 ? 14.877 24.060 -7.791 1.00 87.62 269 MET A N 1
ATOM 2119 C CA . MET A 1 269 ? 13.698 23.377 -7.258 1.00 87.62 269 MET A CA 1
ATOM 2120 C C . MET A 1 269 ? 14.064 22.053 -6.582 1.00 87.62 269 MET A C 1
ATOM 2122 O O . MET A 1 269 ? 13.552 21.748 -5.504 1.00 87.62 269 MET A O 1
ATOM 2126 N N . VAL A 1 270 ? 15.003 21.305 -7.168 1.00 87.38 270 VAL A N 1
ATOM 2127 C CA . VAL A 1 270 ? 15.551 20.077 -6.580 1.00 87.38 270 VAL A CA 1
ATOM 2128 C C . VAL A 1 270 ? 16.169 20.385 -5.219 1.00 87.38 270 VAL A C 1
ATOM 2130 O O . VAL A 1 270 ? 15.792 19.768 -4.222 1.00 87.38 270 VAL A O 1
ATOM 2133 N N . LEU A 1 271 ? 17.062 21.378 -5.147 1.00 88.81 271 LEU A N 1
ATOM 2134 C CA . LEU A 1 271 ? 17.717 21.766 -3.898 1.00 88.81 271 LEU A CA 1
ATOM 2135 C C . LEU A 1 271 ? 16.699 22.200 -2.832 1.00 88.81 271 LEU A C 1
ATOM 2137 O O . LEU A 1 271 ? 16.776 21.749 -1.689 1.00 88.81 271 LEU A O 1
ATOM 2141 N N . ALA A 1 272 ? 15.720 23.025 -3.213 1.00 90.50 272 ALA A N 1
ATOM 2142 C CA . ALA A 1 272 ? 14.666 23.487 -2.315 1.00 90.50 272 ALA A CA 1
ATOM 2143 C C . ALA A 1 272 ? 13.787 22.332 -1.801 1.00 90.50 272 ALA A C 1
ATOM 2145 O O . ALA A 1 272 ? 13.484 22.275 -0.609 1.00 90.50 272 ALA A O 1
ATOM 2146 N N . SER A 1 273 ? 13.431 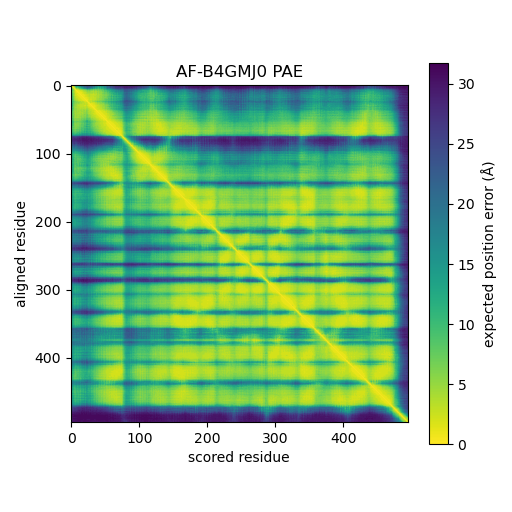21.378 -2.666 1.00 90.31 273 SER A N 1
ATOM 2147 C CA . SER A 1 273 ? 12.621 20.205 -2.306 1.00 90.31 273 SER A CA 1
ATOM 2148 C C . SER A 1 273 ? 13.348 19.288 -1.322 1.00 90.31 273 SER A C 1
ATOM 2150 O O . SER A 1 273 ? 12.760 18.847 -0.332 1.00 90.31 273 SER A O 1
ATOM 2152 N N . TRP A 1 274 ? 14.648 19.051 -1.532 1.00 91.19 274 TRP A N 1
ATOM 2153 C CA . TRP A 1 274 ? 15.476 18.283 -0.597 1.00 91.19 274 TRP A CA 1
ATOM 2154 C C . TRP A 1 274 ? 15.669 19.003 0.736 1.00 91.19 274 TRP A C 1
ATOM 2156 O O . TRP A 1 274 ? 15.501 18.388 1.790 1.00 91.19 274 TRP A O 1
ATOM 2166 N N . ALA A 1 275 ? 15.959 20.305 0.715 1.00 90.81 275 ALA A N 1
ATOM 2167 C CA . ALA A 1 275 ? 16.068 21.107 1.931 1.00 90.81 275 ALA A CA 1
ATOM 2168 C C . ALA A 1 275 ? 14.762 21.071 2.743 1.00 90.81 275 ALA A C 1
ATOM 2170 O O . ALA A 1 275 ? 14.784 20.879 3.961 1.00 90.81 275 ALA A O 1
ATOM 2171 N N . TYR A 1 276 ? 13.618 21.170 2.063 1.00 91.19 276 TYR A N 1
ATOM 2172 C CA . TYR A 1 276 ? 12.298 21.077 2.678 1.00 91.19 276 TYR A CA 1
ATOM 2173 C C . TYR A 1 276 ? 12.002 19.671 3.237 1.00 91.19 276 TYR A C 1
ATOM 2175 O O . TYR A 1 276 ? 11.485 19.538 4.349 1.00 91.19 276 TYR A O 1
ATOM 2183 N N . PHE A 1 277 ? 12.407 18.606 2.537 1.00 90.19 277 PHE A N 1
ATOM 2184 C CA . PHE A 1 277 ? 12.328 17.238 3.059 1.00 90.19 277 PHE A CA 1
ATOM 2185 C C . PHE A 1 277 ? 13.130 17.073 4.359 1.00 90.19 277 PHE A C 1
ATOM 2187 O O . PHE A 1 277 ? 12.591 16.593 5.361 1.00 90.19 277 PHE A O 1
ATOM 2194 N N . PHE A 1 278 ? 14.390 17.520 4.386 1.00 88.25 278 PHE A N 1
ATOM 2195 C CA . PHE A 1 278 ? 15.222 17.464 5.593 1.00 88.25 278 PHE A CA 1
ATOM 2196 C C . PHE A 1 278 ? 14.663 18.331 6.727 1.00 88.25 278 PHE A C 1
ATOM 2198 O O . PHE A 1 278 ? 14.734 17.936 7.895 1.00 88.25 278 PHE A O 1
ATOM 2205 N N . HIS A 1 279 ? 14.030 19.461 6.399 1.00 86.44 279 HIS A N 1
ATOM 2206 C CA . HIS A 1 279 ? 13.316 20.288 7.367 1.00 86.44 279 HIS A CA 1
ATOM 2207 C C . HIS A 1 279 ? 12.194 19.509 8.079 1.00 86.44 279 HIS A C 1
ATOM 2209 O O . HIS A 1 279 ? 12.152 19.461 9.311 1.00 86.44 279 HIS A O 1
ATOM 2215 N N . ILE A 1 280 ? 11.338 18.811 7.331 1.00 84.19 280 ILE A N 1
ATOM 2216 C CA . ILE A 1 280 ? 10.263 17.980 7.906 1.00 84.19 280 ILE A CA 1
ATOM 2217 C C . ILE A 1 280 ? 10.815 16.759 8.658 1.00 84.19 280 ILE A C 1
ATOM 2219 O O . ILE A 1 280 ? 10.268 16.340 9.688 1.00 84.19 280 ILE A O 1
ATOM 2223 N N . ALA A 1 281 ? 11.877 16.145 8.138 1.00 81.44 281 ALA A N 1
ATOM 2224 C CA . ALA A 1 281 ? 12.443 14.928 8.706 1.00 81.44 281 ALA A CA 1
ATOM 2225 C C . ALA A 1 281 ? 13.146 15.186 10.049 1.00 81.44 281 ALA A C 1
ATOM 2227 O O . ALA A 1 281 ? 12.907 14.452 11.010 1.00 81.44 281 ALA A O 1
ATOM 2228 N N . TYR A 1 282 ? 13.978 16.230 10.126 1.00 73.81 282 TYR A N 1
ATOM 2229 C CA . TYR A 1 282 ? 14.888 16.457 11.251 1.00 73.81 282 TYR A CA 1
ATOM 2230 C C . TYR A 1 282 ? 14.470 17.628 12.149 1.00 73.81 282 TYR A C 1
ATOM 2232 O O . TYR A 1 282 ? 14.421 17.486 13.372 1.00 73.81 282 TYR A O 1
ATOM 2240 N N . LEU A 1 283 ? 14.121 18.776 11.561 1.00 64.19 283 LEU A N 1
ATOM 2241 C CA . LEU A 1 283 ? 13.864 20.016 12.308 1.00 64.19 283 LEU A CA 1
ATOM 2242 C C . LEU A 1 283 ? 12.483 20.029 12.981 1.00 64.19 283 LEU A C 1
ATOM 2244 O O . LEU A 1 283 ? 12.315 20.614 14.050 1.00 64.19 283 LEU A O 1
ATOM 2248 N N . GLN A 1 284 ? 11.505 19.308 12.428 1.00 65.44 284 GLN A N 1
ATOM 2249 C CA . GLN A 1 284 ? 10.149 19.248 12.986 1.00 65.44 284 GLN A CA 1
ATOM 2250 C C . GLN A 1 284 ? 10.032 18.403 14.274 1.00 65.44 284 GLN A C 1
ATOM 2252 O O . GLN A 1 284 ? 8.995 18.412 14.931 1.00 65.44 284 GLN A O 1
ATOM 2257 N N . ARG A 1 285 ? 11.091 17.691 14.685 1.00 55.84 285 ARG A N 1
ATOM 2258 C CA . ARG A 1 285 ? 11.073 16.729 15.808 1.00 55.84 285 ARG A CA 1
ATOM 2259 C C . ARG A 1 285 ? 10.863 17.364 17.195 1.00 55.84 285 ARG A C 1
ATOM 2261 O O . ARG A 1 285 ? 10.711 16.635 18.169 1.00 55.84 285 ARG A O 1
ATOM 2268 N N . ARG A 1 286 ? 10.897 18.699 17.306 1.00 47.44 286 ARG A N 1
ATOM 2269 C CA . ARG A 1 286 ? 11.148 19.401 18.579 1.00 47.44 286 ARG A CA 1
ATOM 2270 C C . ARG A 1 286 ? 10.068 20.365 19.067 1.00 47.44 286 ARG A C 1
ATOM 2272 O O . ARG A 1 286 ? 10.229 20.908 20.152 1.00 47.44 286 ARG A O 1
ATOM 2279 N N . SER A 1 287 ? 8.991 20.596 18.319 1.00 44.31 287 SER A N 1
ATOM 2280 C CA . SER A 1 287 ? 7.936 21.525 18.751 1.00 44.31 287 SER A CA 1
ATOM 2281 C C . SER A 1 287 ? 6.598 20.812 18.907 1.00 44.31 287 SER A C 1
ATOM 2283 O O . SER A 1 287 ? 6.229 19.977 18.086 1.00 44.31 287 SER A O 1
ATOM 2285 N N . VAL A 1 288 ? 5.883 21.145 19.984 1.00 51.59 288 VAL A N 1
ATOM 2286 C CA . VAL A 1 288 ? 4.480 20.784 20.231 1.00 51.59 288 VAL A CA 1
ATOM 2287 C C . VAL A 1 288 ? 3.634 21.487 19.166 1.00 51.59 288 VAL A C 1
ATOM 2289 O O . VAL A 1 288 ? 3.073 22.553 19.390 1.00 51.59 288 VAL A O 1
ATOM 2292 N N . GLN A 1 289 ? 3.653 20.962 17.945 1.00 56.69 289 GLN A N 1
ATOM 2293 C CA . GLN A 1 289 ? 2.931 21.544 16.823 1.00 56.69 289 GLN A CA 1
ATOM 2294 C C . GLN A 1 289 ? 1.503 21.009 16.790 1.00 56.69 289 GLN A C 1
ATOM 2296 O O . GLN A 1 289 ? 1.246 19.833 17.053 1.00 56.69 289 GLN A O 1
ATOM 2301 N N . ILE A 1 290 ? 0.570 21.890 16.434 1.00 68.06 290 ILE A N 1
ATOM 2302 C CA . ILE A 1 290 ? -0.816 21.539 16.121 1.00 68.06 290 ILE A CA 1
ATOM 2303 C C . ILE A 1 290 ? -0.781 20.501 14.985 1.00 68.06 290 ILE A C 1
ATOM 2305 O O . ILE A 1 290 ? -0.071 20.700 14.003 1.00 68.06 290 ILE A O 1
ATOM 2309 N N . ILE A 1 291 ? -1.520 19.392 15.101 1.00 74.62 291 ILE A N 1
ATOM 2310 C CA . ILE A 1 291 ? -1.484 18.284 14.123 1.00 74.62 291 ILE A CA 1
ATOM 2311 C C . ILE A 1 291 ? -1.834 18.750 12.702 1.00 74.62 291 ILE A C 1
ATOM 2313 O O . ILE A 1 291 ? -1.257 18.262 11.732 1.00 74.62 291 ILE A O 1
ATOM 2317 N N . GLU A 1 292 ? -2.672 19.775 12.570 1.00 78.00 292 GLU A N 1
ATOM 2318 C CA . GLU A 1 292 ? -2.947 20.433 11.288 1.00 78.00 292 GLU A CA 1
ATOM 2319 C C . GLU A 1 292 ? -1.693 20.972 10.595 1.00 78.00 292 GLU A C 1
ATOM 2321 O O . GLU A 1 292 ? -1.608 20.929 9.372 1.00 78.00 292 GLU A O 1
ATOM 2326 N N . LEU A 1 293 ? -0.680 21.407 11.348 1.00 80.81 293 LEU A N 1
ATOM 2327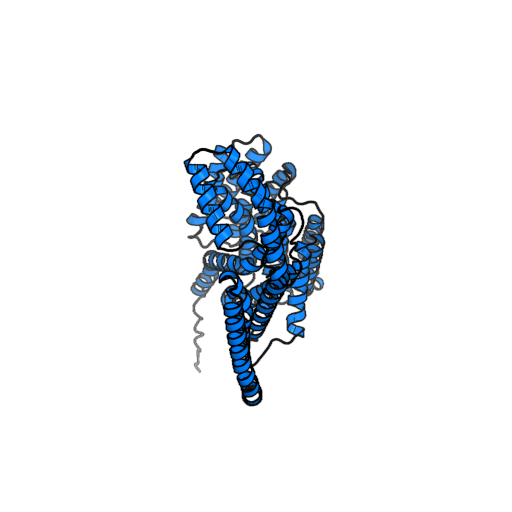 C CA . LEU A 1 293 ? 0.592 21.841 10.778 1.00 80.81 293 LEU A CA 1
ATOM 2328 C C . LEU A 1 293 ? 1.416 20.662 10.244 1.00 80.81 293 LEU A C 1
ATOM 2330 O O . LEU A 1 293 ? 2.068 20.783 9.210 1.00 80.81 293 LEU A O 1
ATOM 2334 N N . ILE A 1 294 ? 1.354 19.503 10.908 1.00 83.19 294 ILE A N 1
ATOM 2335 C CA . ILE A 1 294 ? 1.960 18.264 10.399 1.00 83.19 294 ILE A CA 1
ATOM 2336 C C . ILE A 1 294 ? 1.261 17.854 9.100 1.00 83.19 294 ILE A C 1
ATOM 2338 O O . ILE A 1 294 ? 1.931 17.567 8.111 1.00 83.19 294 ILE A O 1
ATOM 2342 N N . ILE A 1 295 ? -0.074 17.884 9.078 1.00 85.50 295 ILE A N 1
ATOM 2343 C CA . ILE A 1 295 ? -0.873 17.575 7.886 1.00 85.50 295 ILE A CA 1
ATOM 2344 C C . ILE A 1 295 ? -0.549 18.552 6.750 1.00 85.50 295 ILE A C 1
ATOM 2346 O O . ILE A 1 295 ? -0.409 18.117 5.605 1.00 85.50 295 ILE A O 1
ATOM 2350 N N . PHE A 1 296 ? -0.387 19.843 7.047 1.00 86.94 296 PHE A N 1
ATOM 2351 C CA . PHE A 1 296 ? -0.024 20.856 6.060 1.00 86.94 296 PHE A CA 1
ATOM 2352 C C . PHE A 1 296 ? 1.363 20.595 5.468 1.00 86.94 296 PHE A C 1
ATOM 2354 O O . PHE A 1 296 ? 1.480 20.443 4.256 1.00 86.94 296 PHE A O 1
ATOM 2361 N N . ASN A 1 297 ? 2.382 20.413 6.314 1.00 89.00 297 ASN A N 1
ATOM 2362 C CA . ASN A 1 297 ? 3.749 20.123 5.873 1.00 89.00 297 ASN A CA 1
ATOM 2363 C C . ASN A 1 297 ? 3.829 18.840 5.030 1.00 89.00 297 ASN A C 1
ATOM 2365 O O . ASN A 1 297 ? 4.495 18.800 3.997 1.00 89.00 297 ASN A O 1
ATOM 236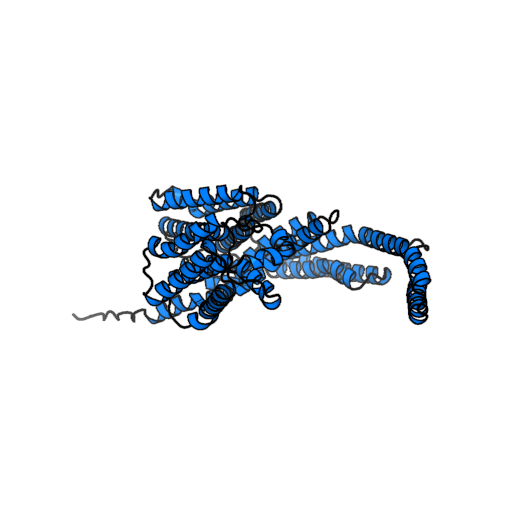9 N N . LEU A 1 298 ? 3.123 17.783 5.444 1.00 89.81 298 LEU A N 1
ATOM 2370 C CA . LEU A 1 298 ? 3.053 16.535 4.684 1.00 89.81 298 LEU A CA 1
ATOM 2371 C C . LEU A 1 298 ? 2.329 16.727 3.347 1.00 89.81 298 LEU A C 1
ATOM 2373 O O . LEU A 1 298 ? 2.808 16.241 2.330 1.00 89.81 298 LEU A O 1
ATOM 2377 N N . SER A 1 299 ? 1.216 17.463 3.315 1.00 90.31 299 SER A N 1
ATOM 2378 C CA . SER A 1 299 ? 0.489 17.741 2.064 1.00 90.31 299 SER A CA 1
ATOM 2379 C C . SER A 1 299 ? 1.345 18.545 1.083 1.00 90.31 299 SER A C 1
ATOM 2381 O O . SER A 1 299 ? 1.363 18.250 -0.114 1.00 90.31 299 SER A O 1
ATOM 2383 N N . THR A 1 300 ? 2.099 19.523 1.590 1.00 91.50 300 THR A N 1
ATOM 2384 C CA . THR A 1 300 ? 3.081 20.285 0.813 1.00 91.50 300 THR A CA 1
ATOM 2385 C C . THR A 1 300 ? 4.159 19.362 0.259 1.00 91.50 300 THR A C 1
ATOM 2387 O O . THR A 1 300 ? 4.373 19.340 -0.949 1.00 91.50 300 THR A O 1
ATOM 2390 N N . LEU A 1 301 ? 4.772 18.527 1.105 1.00 92.12 301 LEU A N 1
ATOM 2391 C CA . LEU A 1 301 ? 5.796 17.568 0.685 1.00 92.12 301 LEU A CA 1
ATOM 2392 C C . LEU A 1 301 ? 5.267 16.571 -0.361 1.00 92.12 301 LEU A C 1
ATOM 2394 O O . LEU A 1 301 ? 5.973 16.267 -1.319 1.00 92.12 301 LEU A O 1
ATOM 2398 N N . TYR A 1 302 ? 4.020 16.108 -0.222 1.00 90.56 302 TYR A N 1
ATOM 2399 C CA . TYR A 1 302 ? 3.374 15.249 -1.217 1.00 90.56 302 TYR A CA 1
ATOM 2400 C C . TYR A 1 302 ? 3.235 15.950 -2.565 1.00 90.56 302 TYR A C 1
ATOM 2402 O O . TYR A 1 302 ? 3.572 15.374 -3.599 1.00 90.56 302 TYR A O 1
ATOM 2410 N N . THR A 1 303 ? 2.786 17.206 -2.547 1.00 90.50 303 THR A N 1
ATOM 2411 C CA . THR A 1 303 ? 2.574 18.013 -3.754 1.00 90.50 303 THR A CA 1
ATOM 2412 C C . THR A 1 303 ? 3.863 18.149 -4.566 1.00 90.50 303 THR A C 1
ATOM 2414 O O . THR A 1 303 ? 3.816 18.047 -5.786 1.00 90.50 303 THR A O 1
ATOM 2417 N N . LEU A 1 304 ? 5.022 18.258 -3.907 1.00 89.69 304 LEU A N 1
ATOM 2418 C CA . LEU A 1 304 ? 6.335 18.302 -4.569 1.00 89.69 304 LEU A CA 1
ATOM 2419 C C . LEU A 1 304 ? 6.708 16.994 -5.297 1.00 89.69 304 LEU A C 1
ATOM 2421 O O . LEU A 1 304 ? 7.503 17.010 -6.236 1.00 89.69 304 LEU A O 1
ATOM 2425 N N . THR A 1 305 ? 6.147 15.855 -4.877 1.00 87.00 305 THR A N 1
ATOM 2426 C CA . THR A 1 305 ? 6.368 14.542 -5.522 1.00 87.00 305 THR A CA 1
ATOM 2427 C C . THR A 1 305 ? 5.369 14.229 -6.641 1.00 87.00 305 THR A C 1
ATOM 2429 O O . THR A 1 305 ? 5.543 13.249 -7.372 1.00 87.00 305 THR A O 1
ATOM 2432 N N . CYS A 1 306 ? 4.313 15.033 -6.775 1.00 85.69 306 CYS A N 1
ATOM 2433 C CA . CYS A 1 306 ? 3.235 14.805 -7.732 1.00 85.69 306 CYS A CA 1
ATOM 2434 C C . CYS A 1 306 ? 3.558 15.411 -9.102 1.00 85.69 306 CYS A C 1
ATOM 2436 O O . CYS A 1 306 ? 4.244 16.425 -9.200 1.00 85.69 306 CYS A O 1
ATOM 2438 N N . THR A 1 307 ? 3.011 14.805 -10.155 1.00 79.12 307 THR A N 1
ATOM 2439 C CA . THR A 1 307 ? 3.145 15.272 -11.551 1.00 79.12 307 THR A CA 1
ATOM 2440 C C . THR A 1 307 ? 1.794 15.601 -12.196 1.00 79.12 307 THR A C 1
ATOM 2442 O O . THR A 1 307 ? 1.741 16.169 -13.281 1.00 79.12 307 THR A O 1
ATOM 2445 N N . SER A 1 308 ? 0.685 15.245 -11.543 1.00 81.69 308 SER A N 1
ATOM 2446 C CA . SER A 1 308 ? -0.672 15.346 -12.090 1.00 81.69 308 SER A CA 1
ATOM 2447 C C . SER A 1 308 ? -1.705 15.568 -10.974 1.00 81.69 308 SER A C 1
ATOM 2449 O O . SER A 1 308 ? -1.411 16.210 -9.965 1.00 81.69 308 SER A O 1
ATOM 2451 N N . TYR A 1 309 ? -2.924 15.041 -11.125 1.00 83.81 309 TYR A N 1
ATOM 2452 C CA . TYR A 1 309 ? -4.038 15.229 -10.190 1.00 83.81 309 TYR A CA 1
ATOM 2453 C C . TYR A 1 309 ? -3.921 14.426 -8.876 1.00 83.81 309 TYR A C 1
ATOM 2455 O O . TYR A 1 309 ? -4.791 14.527 -8.011 1.00 83.81 309 TYR A O 1
ATOM 2463 N N . GLU A 1 310 ? -2.847 13.654 -8.689 1.00 85.88 310 GLU A N 1
ATOM 2464 C CA . GLU A 1 310 ? -2.585 12.829 -7.496 1.00 85.88 310 GLU A CA 1
ATOM 2465 C C . GLU A 1 310 ? -2.716 13.619 -6.184 1.00 85.88 310 GLU A C 1
ATOM 2467 O O . GLU A 1 310 ? -3.366 13.178 -5.235 1.00 85.88 310 GLU A O 1
ATOM 2472 N N . THR A 1 311 ? -2.135 14.819 -6.135 1.00 88.38 311 THR A N 1
ATOM 2473 C CA . THR A 1 311 ? -2.184 15.693 -4.955 1.00 88.38 311 THR A CA 1
ATOM 2474 C C . THR A 1 311 ? -3.609 16.145 -4.633 1.00 88.38 311 THR A C 1
ATOM 2476 O O . THR A 1 311 ? -4.000 16.093 -3.466 1.00 88.38 311 THR A O 1
ATOM 2479 N N . LEU A 1 312 ? -4.438 16.455 -5.640 1.00 88.31 312 LEU A N 1
ATOM 2480 C CA . LEU A 1 312 ? -5.862 16.750 -5.426 1.00 88.31 312 LEU A CA 1
ATOM 2481 C C . LEU A 1 312 ? -6.590 15.558 -4.811 1.00 88.31 312 LEU A C 1
ATOM 2483 O O . LEU A 1 312 ? -7.352 15.728 -3.862 1.00 88.31 312 LEU A O 1
ATOM 2487 N N . VAL A 1 313 ? -6.344 14.351 -5.325 1.00 89.44 313 VAL A N 1
ATOM 2488 C CA . VAL A 1 313 ? -6.972 13.123 -4.818 1.00 89.44 313 VAL A CA 1
ATOM 2489 C C . VAL A 1 313 ? -6.610 12.893 -3.363 1.00 89.44 313 VAL A C 1
ATOM 2491 O O . VAL A 1 313 ? -7.503 12.687 -2.546 1.00 89.44 313 VAL A O 1
ATOM 2494 N N . ILE A 1 314 ? -5.322 12.940 -3.018 1.00 90.25 314 ILE A N 1
ATOM 2495 C CA . ILE A 1 314 ? -4.885 12.691 -1.641 1.00 90.25 314 ILE A CA 1
ATOM 2496 C C . ILE A 1 314 ? -5.384 13.784 -0.698 1.00 90.25 314 ILE A C 1
ATOM 2498 O O . ILE A 1 314 ? -5.774 13.480 0.428 1.00 90.25 314 ILE A O 1
ATOM 2502 N N . GLN A 1 315 ? -5.451 15.038 -1.149 1.00 89.69 315 GLN A N 1
ATOM 2503 C CA . GLN A 1 315 ? -6.051 16.110 -0.359 1.00 89.69 315 GLN A CA 1
ATOM 2504 C C . GLN A 1 315 ? -7.542 15.889 -0.138 1.00 89.69 315 GLN A C 1
ATOM 2506 O O . GLN A 1 315 ? -7.977 15.931 1.008 1.00 89.69 315 GLN A O 1
ATOM 2511 N N . MET A 1 316 ? -8.318 15.600 -1.186 1.00 91.00 316 MET A N 1
ATOM 2512 C CA . MET A 1 316 ? -9.746 15.294 -1.059 1.00 91.00 316 MET A CA 1
ATOM 2513 C C . MET A 1 316 ? -9.987 14.083 -0.158 1.00 91.00 316 MET A C 1
ATOM 2515 O O . MET A 1 316 ? -10.846 14.145 0.716 1.00 91.00 316 MET A O 1
ATOM 2519 N N . LEU A 1 317 ? -9.191 13.021 -0.305 1.00 92.62 317 LEU A N 1
ATOM 2520 C CA . LEU A 1 317 ? -9.258 11.817 0.524 1.00 92.62 317 LEU A CA 1
ATOM 2521 C C . LEU A 1 317 ? -8.967 12.125 2.000 1.00 92.62 317 LEU A C 1
ATOM 2523 O O . LEU A 1 317 ? -9.634 11.615 2.897 1.00 92.62 317 LEU A O 1
ATOM 2527 N N . ALA A 1 318 ? -7.996 12.998 2.258 1.00 90.94 318 ALA A N 1
ATOM 2528 C CA . ALA A 1 318 ? -7.665 13.455 3.597 1.00 90.94 318 ALA A CA 1
ATOM 2529 C C . ALA A 1 318 ? -8.749 14.360 4.207 1.00 90.94 318 ALA A C 1
ATOM 2531 O O . ALA A 1 318 ? -9.034 14.253 5.401 1.00 90.94 318 ALA A O 1
ATOM 2532 N N . MET A 1 319 ? -9.348 15.254 3.409 1.00 89.81 319 MET A N 1
ATOM 2533 C CA . MET A 1 319 ? -10.496 16.067 3.831 1.00 89.81 319 MET A CA 1
ATOM 2534 C C . MET A 1 319 ? -11.682 15.171 4.184 1.00 89.81 319 MET A C 1
ATOM 2536 O O . MET A 1 319 ? -12.283 15.342 5.242 1.00 89.81 319 MET A O 1
ATOM 2540 N N . GLU A 1 320 ? -11.993 14.210 3.313 1.00 93.50 320 GLU A N 1
ATOM 2541 C CA . GLU A 1 320 ? -13.103 13.278 3.484 1.00 93.50 320 GLU A CA 1
ATOM 2542 C C . GLU A 1 320 ? -12.920 12.436 4.744 1.00 93.50 320 GLU A C 1
ATOM 2544 O O . GLU A 1 320 ? -13.831 12.418 5.569 1.00 93.50 320 GLU A O 1
ATOM 2549 N N . LEU A 1 321 ? -11.740 11.837 4.960 1.00 92.25 321 LEU A N 1
ATOM 2550 C CA . LEU A 1 321 ? -11.476 11.054 6.169 1.00 92.25 321 LEU A CA 1
ATOM 2551 C C . LEU A 1 321 ? -11.661 11.905 7.428 1.00 92.25 321 LEU A C 1
ATOM 2553 O O . LEU A 1 321 ? -12.339 11.487 8.365 1.00 92.25 321 LEU A O 1
ATOM 2557 N N . LYS A 1 322 ? -11.075 13.107 7.463 1.00 89.75 322 LYS A N 1
ATOM 2558 C CA . LYS A 1 322 ? -11.159 13.987 8.635 1.00 89.75 322 LYS A CA 1
ATOM 2559 C C . LYS A 1 322 ? -12.608 14.382 8.935 1.00 89.75 322 LYS A C 1
ATOM 2561 O O . LYS A 1 322 ? -13.046 14.265 10.078 1.00 89.75 322 LYS A O 1
ATOM 2566 N N . LEU A 1 323 ? -13.365 14.797 7.919 1.00 89.25 323 LEU A N 1
ATOM 2567 C CA . LEU A 1 323 ? -14.776 15.167 8.065 1.00 89.25 323 LEU A CA 1
ATOM 2568 C C . LEU A 1 323 ? -15.654 13.967 8.436 1.00 89.25 323 LEU A C 1
ATOM 2570 O O . LEU A 1 323 ? -16.503 14.082 9.318 1.00 89.25 323 LEU A O 1
ATOM 2574 N N . GLY A 1 324 ? -15.428 12.806 7.820 1.00 89.06 324 GLY A N 1
ATOM 2575 C CA . GLY A 1 324 ? -16.154 11.573 8.116 1.00 89.06 324 GLY A CA 1
ATOM 2576 C C . GLY A 1 324 ? -15.964 11.128 9.567 1.00 89.06 324 GLY A C 1
ATOM 2577 O O . GLY A 1 324 ? -16.935 10.795 10.250 1.00 89.06 324 GLY A O 1
ATOM 2578 N N . LEU A 1 325 ? -14.731 11.202 10.079 1.00 88.81 325 LEU A N 1
ATOM 2579 C CA . LEU A 1 325 ? -14.426 10.910 11.481 1.00 88.81 325 LEU A CA 1
ATOM 2580 C C . LEU A 1 325 ? -15.068 11.926 12.438 1.00 88.81 325 LEU A C 1
ATOM 2582 O O . LEU A 1 325 ? -15.662 11.515 13.435 1.00 88.81 325 LEU A O 1
ATOM 2586 N N . GLN A 1 326 ? -15.031 13.224 12.124 1.00 87.00 326 GLN A N 1
ATOM 2587 C CA . GLN A 1 326 ? -15.680 14.262 12.937 1.00 87.00 326 GLN A CA 1
ATOM 2588 C C . GLN A 1 326 ? -17.207 14.084 13.005 1.00 87.00 326 GLN A C 1
ATOM 2590 O O . GLN A 1 326 ? -17.797 14.144 14.086 1.00 87.00 326 GLN A O 1
ATOM 2595 N N . LEU A 1 327 ? -17.858 13.804 11.870 1.00 87.25 327 LEU A N 1
ATOM 2596 C CA . LEU A 1 327 ? -19.299 13.532 11.808 1.00 87.25 327 LEU A CA 1
ATOM 2597 C C . LEU A 1 327 ? -19.671 12.277 12.606 1.00 87.25 327 LEU A C 1
ATOM 2599 O O . LEU A 1 327 ? -20.697 12.239 13.295 1.00 87.25 327 LEU A O 1
ATOM 2603 N N . ARG A 1 328 ? -18.826 11.246 12.549 1.00 85.88 328 ARG A N 1
ATOM 2604 C CA . ARG A 1 328 ? -19.010 10.023 13.331 1.00 85.88 328 ARG A CA 1
ATOM 2605 C C . ARG A 1 328 ? -18.891 10.279 14.833 1.00 85.88 328 ARG A C 1
ATOM 2607 O O . ARG A 1 328 ? -19.728 9.790 15.588 1.00 85.88 328 ARG A O 1
ATOM 2614 N N . GLN A 1 329 ? -17.896 11.049 15.264 1.00 83.94 329 GLN A N 1
ATOM 2615 C CA . GLN A 1 329 ? -17.709 11.406 16.674 1.00 83.94 329 GLN A CA 1
ATOM 2616 C C . GLN A 1 329 ? -18.903 12.191 17.210 1.00 83.94 329 GLN A C 1
ATOM 2618 O O . GLN A 1 329 ? -19.489 11.793 18.209 1.00 83.94 329 GLN A O 1
ATOM 2623 N N . ARG A 1 330 ? -19.339 13.223 16.481 1.00 80.44 330 ARG A N 1
ATOM 2624 C CA . ARG A 1 330 ? -20.479 14.066 16.872 1.00 80.44 330 ARG A CA 1
ATOM 2625 C C . ARG A 1 330 ? -21.811 13.318 16.940 1.00 80.44 330 ARG A C 1
ATOM 2627 O O . ARG A 1 330 ? -22.709 13.733 17.656 1.00 80.44 330 ARG A O 1
ATOM 2634 N N . SER A 1 331 ? -21.975 12.261 16.145 1.00 76.50 331 SER A N 1
ATOM 2635 C CA . SER A 1 331 ? -23.235 11.506 16.078 1.00 76.50 331 SER A CA 1
ATOM 2636 C C . SER A 1 331 ? -23.309 10.324 17.040 1.00 76.50 331 SER A C 1
ATOM 2638 O O . SER A 1 331 ? -24.399 9.796 17.245 1.00 76.50 331 SER A O 1
ATOM 2640 N N . THR A 1 332 ? -22.178 9.870 17.587 1.00 69.75 332 THR A N 1
ATOM 2641 C CA . THR A 1 332 ? -22.141 8.688 18.460 1.00 69.75 332 THR A CA 1
ATOM 2642 C C . THR A 1 332 ? -21.607 8.965 19.860 1.00 69.75 332 THR A C 1
ATOM 2644 O O . THR A 1 332 ? -21.688 8.057 20.676 1.00 69.75 332 THR A O 1
ATOM 2647 N N . ASP A 1 333 ? -21.067 10.158 20.144 1.00 63.62 333 ASP A N 1
ATOM 2648 C CA . ASP A 1 333 ? -20.379 10.521 21.401 1.00 63.62 333 ASP A CA 1
ATOM 2649 C C . ASP A 1 333 ? -19.288 9.515 21.831 1.00 63.62 333 ASP A C 1
ATOM 2651 O O . ASP A 1 333 ? -18.845 9.466 22.977 1.00 63.62 333 ASP A O 1
ATOM 2655 N N . ILE A 1 334 ? -18.813 8.691 20.892 1.00 69.31 334 ILE A N 1
ATOM 2656 C CA . ILE A 1 334 ? -17.787 7.682 21.134 1.00 69.31 334 ILE A CA 1
ATOM 2657 C C . ILE A 1 334 ? -16.424 8.274 20.773 1.00 69.31 334 ILE A C 1
ATOM 2659 O O . ILE A 1 334 ? -16.071 8.416 19.598 1.00 69.31 334 ILE A O 1
ATOM 2663 N N . HIS A 1 335 ? -15.618 8.536 21.801 1.00 65.88 335 HIS A N 1
ATOM 2664 C CA . HIS A 1 335 ? -14.218 8.955 21.669 1.00 65.88 335 HIS A CA 1
ATOM 2665 C C . HIS A 1 335 ? -13.229 7.786 21.494 1.00 65.88 335 HIS A C 1
ATOM 2667 O O . HIS A 1 335 ? -12.045 8.017 21.247 1.00 65.88 335 HIS A O 1
ATOM 2673 N N . CYS A 1 336 ? -13.700 6.536 21.569 1.00 67.00 336 CYS A N 1
ATOM 2674 C CA . CYS A 1 336 ? -12.868 5.333 21.488 1.00 67.00 336 CYS A CA 1
ATOM 2675 C C . CYS A 1 336 ? -13.286 4.458 20.298 1.00 67.00 336 CYS A C 1
ATOM 2677 O O . CYS A 1 336 ? -14.372 3.875 20.280 1.00 67.00 336 CYS A O 1
ATOM 2679 N N . ILE A 1 337 ? -12.418 4.318 19.296 1.00 77.31 337 ILE A N 1
ATOM 2680 C CA . ILE A 1 33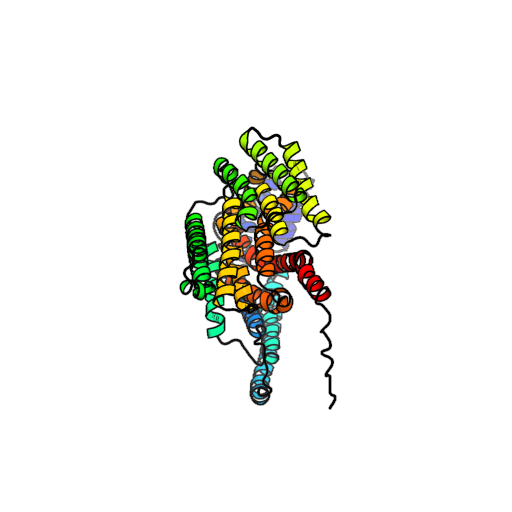7 ? -12.667 3.411 18.173 1.00 77.31 337 ILE A CA 1
ATOM 2681 C C . ILE A 1 337 ? -12.208 1.988 18.519 1.00 77.31 337 ILE A C 1
ATOM 2683 O O . ILE A 1 337 ? -11.132 1.779 19.070 1.00 77.31 337 ILE A O 1
ATOM 2687 N N . LYS A 1 338 ? -13.032 0.986 18.195 1.00 83.31 338 LYS A N 1
ATOM 2688 C CA . LYS A 1 338 ? -12.650 -0.432 18.322 1.00 83.31 338 LYS A CA 1
ATOM 2689 C C . LYS A 1 338 ? -11.508 -0.762 17.338 1.00 83.31 338 LYS A C 1
ATOM 2691 O O . LYS A 1 338 ? -11.491 -0.205 16.243 1.00 83.31 338 LYS A O 1
ATOM 2696 N N . PRO A 1 339 ? -10.638 -1.746 17.622 1.00 85.06 339 PRO A N 1
ATOM 2697 C CA . PRO A 1 339 ? -9.458 -2.028 16.791 1.00 85.06 339 PRO A CA 1
ATOM 2698 C C . PRO A 1 339 ? -9.820 -2.528 15.382 1.00 85.06 339 PRO A C 1
ATOM 2700 O O . PRO A 1 339 ? -9.152 -2.217 14.398 1.00 85.06 339 PRO A O 1
ATOM 2703 N N . ARG A 1 340 ? -10.929 -3.270 15.267 1.00 88.44 340 ARG A N 1
ATOM 2704 C CA . ARG A 1 340 ? -11.436 -3.815 14.000 1.00 88.44 340 ARG A CA 1
ATOM 2705 C C . ARG A 1 340 ? -11.771 -2.735 12.957 1.00 88.44 340 ARG A C 1
ATOM 2707 O O . ARG A 1 340 ? -11.217 -2.807 11.864 1.00 88.44 340 ARG A O 1
ATOM 2714 N N . PRO A 1 341 ? -12.665 -1.758 13.220 1.00 88.31 341 PRO A N 1
ATOM 2715 C CA . PRO A 1 341 ? -12.946 -0.702 12.250 1.00 88.31 341 PRO A CA 1
ATOM 2716 C C . PRO A 1 341 ? -11.712 0.152 11.942 1.00 88.31 341 PRO A C 1
ATOM 2718 O O . PRO A 1 341 ? -11.563 0.560 10.798 1.00 88.31 341 PRO A O 1
ATOM 2721 N N . THR A 1 342 ? -10.797 0.361 12.895 1.00 89.94 342 THR A N 1
ATOM 2722 C CA . THR A 1 342 ? -9.522 1.056 12.642 1.00 89.94 342 THR A CA 1
ATOM 2723 C C . THR A 1 342 ? -8.695 0.339 11.578 1.00 89.94 342 THR A C 1
ATOM 2725 O O . THR A 1 342 ? -8.291 0.962 10.603 1.00 89.94 342 THR A O 1
ATOM 2728 N N . ALA A 1 343 ? -8.524 -0.982 11.690 1.00 92.25 343 ALA A N 1
ATOM 2729 C CA . ALA A 1 343 ? -7.834 -1.774 10.670 1.00 92.25 343 ALA A CA 1
ATOM 2730 C C . ALA A 1 343 ? -8.530 -1.705 9.296 1.00 92.25 343 ALA A C 1
ATOM 2732 O O . ALA A 1 343 ? -7.860 -1.693 8.265 1.00 92.25 343 ALA A O 1
ATOM 2733 N N . MET A 1 344 ? -9.866 -1.624 9.269 1.00 93.06 344 MET A N 1
ATOM 2734 C CA . MET A 1 344 ? -10.634 -1.455 8.028 1.00 93.06 344 MET A CA 1
ATOM 2735 C C . MET A 1 344 ? -10.402 -0.084 7.383 1.00 93.06 344 MET A C 1
ATOM 2737 O O . MET A 1 344 ? -10.165 -0.031 6.180 1.00 93.06 344 MET A O 1
ATOM 2741 N N . TYR A 1 345 ? -10.411 1.004 8.166 1.00 92.81 345 TYR A N 1
ATOM 2742 C CA . TYR A 1 345 ? -10.056 2.340 7.668 1.00 92.81 345 TYR A CA 1
ATOM 2743 C C . TYR A 1 345 ? -8.654 2.336 7.065 1.00 92.81 345 TYR A C 1
ATOM 2745 O O . TYR A 1 345 ? -8.468 2.797 5.942 1.00 92.81 345 TYR A O 1
ATOM 2753 N N . ILE A 1 346 ? -7.690 1.755 7.783 1.00 93.69 346 ILE A N 1
ATOM 2754 C CA . ILE A 1 346 ? -6.304 1.640 7.328 1.00 93.69 346 ILE A CA 1
ATOM 2755 C C . ILE A 1 346 ? -6.237 0.928 5.976 1.00 93.69 346 ILE A C 1
ATOM 2757 O O . ILE A 1 346 ? -5.661 1.469 5.035 1.00 93.69 346 ILE A O 1
ATOM 2761 N N . LEU A 1 347 ? -6.850 -0.252 5.854 1.00 94.12 347 LEU A N 1
ATOM 2762 C CA . LEU A 1 347 ? -6.810 -1.048 4.627 1.00 94.12 347 LEU A CA 1
ATOM 2763 C C . LEU A 1 347 ? -7.488 -0.335 3.449 1.00 94.12 347 LEU A C 1
ATOM 2765 O O . LEU A 1 347 ? -6.907 -0.234 2.374 1.00 94.12 347 LEU A O 1
ATOM 2769 N N . VAL A 1 348 ? -8.710 0.166 3.639 1.00 93.75 348 VAL A N 1
ATOM 2770 C CA . VAL A 1 348 ? -9.505 0.736 2.542 1.00 93.75 348 VAL A CA 1
ATOM 2771 C C . VAL A 1 348 ? -8.878 2.020 2.028 1.00 93.75 348 VAL A C 1
ATOM 2773 O O . VAL A 1 348 ? -8.663 2.151 0.828 1.00 93.75 348 VAL A O 1
ATOM 2776 N N . TYR A 1 349 ? -8.550 2.959 2.914 1.00 93.50 349 TYR A N 1
ATOM 2777 C CA . TYR A 1 349 ? -8.044 4.265 2.494 1.00 93.50 349 TYR A CA 1
ATOM 2778 C C . TYR A 1 349 ? -6.648 4.181 1.878 1.00 93.50 349 TYR A C 1
ATOM 2780 O O . TYR A 1 349 ? -6.351 4.914 0.938 1.00 93.50 349 TYR A O 1
ATOM 2788 N N . SER A 1 350 ? -5.804 3.273 2.367 1.00 92.06 350 SER A N 1
ATOM 2789 C CA . SER A 1 350 ? -4.466 3.068 1.807 1.00 92.06 350 SER A CA 1
ATOM 2790 C C . SER A 1 350 ? -4.490 2.381 0.443 1.00 92.06 350 SER A C 1
ATOM 2792 O O . SER A 1 350 ? -3.788 2.815 -0.467 1.00 92.06 350 SER A O 1
ATOM 2794 N N . LEU A 1 351 ? -5.307 1.340 0.258 1.00 90.38 351 LEU A N 1
ATOM 2795 C CA . LEU A 1 351 ? -5.439 0.692 -1.043 1.00 90.38 351 LEU A CA 1
ATOM 2796 C C . LEU A 1 351 ? -6.115 1.629 -2.040 1.00 90.38 351 LEU A C 1
ATOM 2798 O O . LEU A 1 351 ? -5.667 1.734 -3.178 1.00 90.38 351 LEU A O 1
ATOM 2802 N N . TYR A 1 352 ? -7.126 2.380 -1.600 1.00 91.19 352 TYR A N 1
ATOM 2803 C CA . TYR A 1 352 ? -7.772 3.394 -2.423 1.00 91.19 352 TYR A CA 1
ATOM 2804 C C . TYR A 1 352 ? -6.764 4.454 -2.888 1.00 91.19 352 TYR A C 1
ATOM 2806 O O . TYR A 1 352 ? -6.714 4.769 -4.075 1.00 91.19 352 TYR A O 1
ATOM 2814 N N . SER A 1 353 ? -5.894 4.941 -1.992 1.00 89.88 353 SER A N 1
ATOM 2815 C CA . SER A 1 353 ? -4.860 5.914 -2.357 1.00 89.88 353 SER A CA 1
ATOM 2816 C C . SER A 1 353 ? -3.875 5.360 -3.392 1.00 89.88 353 SER A C 1
ATOM 2818 O O . SER A 1 353 ? -3.487 6.093 -4.298 1.00 89.88 353 SER A O 1
ATOM 2820 N N . ILE A 1 354 ? -3.493 4.077 -3.301 1.00 86.31 354 ILE A N 1
ATOM 2821 C CA . ILE A 1 354 ? -2.650 3.421 -4.316 1.00 86.31 354 ILE A CA 1
ATOM 2822 C C . ILE A 1 354 ? -3.390 3.374 -5.653 1.00 86.31 354 ILE A C 1
ATOM 2824 O O . ILE A 1 354 ? -2.885 3.888 -6.642 1.00 86.31 354 ILE A O 1
ATOM 2828 N N . PHE A 1 355 ? -4.597 2.804 -5.689 1.00 83.44 355 PHE A N 1
ATOM 2829 C CA . PHE A 1 355 ? -5.308 2.560 -6.946 1.00 83.44 355 PHE A CA 1
ATOM 2830 C C . PHE A 1 355 ? -5.696 3.839 -7.685 1.00 83.44 355 PHE A C 1
ATOM 2832 O O . PHE A 1 355 ? -5.652 3.862 -8.917 1.00 83.44 355 PHE A O 1
ATOM 2839 N N . VAL A 1 356 ? -6.063 4.896 -6.955 1.00 79.00 356 VAL A N 1
ATOM 2840 C CA . VAL A 1 356 ? -6.422 6.171 -7.581 1.00 79.00 356 VAL A CA 1
ATOM 2841 C C . VAL A 1 356 ? -5.181 6.945 -8.019 1.00 79.00 356 VAL A C 1
ATOM 2843 O O . VAL A 1 356 ? -5.198 7.480 -9.121 1.00 79.00 356 VAL A O 1
ATOM 2846 N N . SER A 1 357 ? -4.087 6.948 -7.242 1.00 74.06 357 SER A N 1
ATOM 2847 C CA . SER A 1 357 ? -2.846 7.600 -7.691 1.00 74.06 357 SER A CA 1
ATOM 2848 C C . SER A 1 357 ? -2.257 6.898 -8.921 1.00 74.06 357 SER A C 1
ATOM 2850 O O . SER A 1 357 ? -1.937 7.567 -9.900 1.00 74.06 357 SER A O 1
ATOM 2852 N N . GLY A 1 358 ? -2.229 5.565 -8.979 1.00 68.00 358 GLY A N 1
ATOM 2853 C CA . GLY A 1 358 ? -1.933 4.855 -10.223 1.00 68.00 358 GLY A CA 1
ATOM 2854 C C . GLY A 1 358 ? -1.580 3.381 -10.062 1.00 68.00 358 GLY A C 1
ATOM 2855 O O . GLY A 1 358 ? -1.637 2.817 -8.974 1.00 68.00 358 GLY A O 1
ATOM 2856 N N . SER A 1 359 ? -1.274 2.707 -11.173 1.00 64.00 359 SER A N 1
ATOM 2857 C CA . SER A 1 359 ? -1.100 1.255 -11.142 1.00 64.00 359 SER A CA 1
ATOM 2858 C C . SER A 1 359 ? 0.280 0.836 -10.625 1.00 64.00 359 SER A C 1
ATOM 2860 O O . SER A 1 359 ? 1.312 1.438 -10.926 1.00 64.00 359 SER A O 1
ATOM 2862 N N . ILE A 1 360 ? 0.300 -0.262 -9.866 1.00 62.34 360 ILE A N 1
ATOM 2863 C CA . ILE A 1 360 ? 1.522 -0.895 -9.345 1.00 62.34 360 ILE A CA 1
ATOM 2864 C C . ILE A 1 360 ? 2.567 -1.154 -10.459 1.00 62.34 360 ILE A C 1
ATOM 2866 O O . ILE A 1 360 ? 3.750 -0.920 -10.216 1.00 62.34 360 ILE A O 1
ATOM 2870 N N . PRO A 1 361 ? 2.196 -1.555 -11.697 1.00 57.91 361 PRO A N 1
ATOM 2871 C CA . PRO A 1 361 ? 3.160 -1.744 -12.784 1.00 57.91 361 PRO A CA 1
ATOM 2872 C C . PRO A 1 361 ? 3.779 -0.450 -13.315 1.00 57.91 361 PRO A C 1
ATOM 2874 O O . PRO A 1 361 ? 4.963 -0.457 -13.646 1.00 57.91 361 PRO A O 1
ATOM 2877 N N . ALA A 1 362 ? 3.017 0.647 -13.399 1.00 57.81 362 ALA A N 1
ATOM 2878 C CA . ALA A 1 362 ? 3.550 1.949 -13.812 1.00 57.81 362 ALA A CA 1
ATOM 2879 C C . ALA A 1 362 ? 4.588 2.461 -12.801 1.00 57.81 362 ALA A C 1
ATOM 2881 O O . ALA A 1 362 ? 5.611 3.033 -13.170 1.00 57.81 362 ALA A O 1
ATOM 2882 N N . LEU A 1 363 ? 4.367 2.156 -11.521 1.00 59.84 363 LEU A N 1
ATOM 2883 C CA . LEU A 1 363 ? 5.263 2.519 -10.434 1.00 59.84 363 LEU A CA 1
ATOM 2884 C C . LEU A 1 363 ? 6.573 1.706 -10.403 1.00 59.84 363 LEU A C 1
ATOM 2886 O O . LEU A 1 363 ? 7.563 2.184 -9.871 1.00 59.84 363 LEU A O 1
ATOM 2890 N N . VAL A 1 364 ? 6.608 0.487 -10.946 1.00 60.22 364 VAL A N 1
ATOM 2891 C CA . VAL A 1 364 ? 7.824 -0.354 -10.943 1.00 60.22 364 VAL A CA 1
ATOM 2892 C C . VAL A 1 364 ? 8.601 -0.246 -12.257 1.00 60.22 364 VAL A C 1
ATOM 2894 O O . VAL A 1 364 ? 9.828 -0.286 -12.245 1.00 60.22 364 VAL A O 1
ATOM 2897 N N . VAL A 1 365 ? 7.906 -0.114 -13.391 1.00 60.72 365 VAL A N 1
ATOM 2898 C CA . VAL A 1 365 ? 8.522 -0.201 -14.727 1.00 60.72 365 VAL A CA 1
ATOM 2899 C C . VAL A 1 365 ? 8.786 1.176 -15.341 1.00 60.72 365 VAL A C 1
ATOM 2901 O O . VAL A 1 365 ? 9.864 1.399 -15.884 1.00 60.72 365 VAL A O 1
ATOM 2904 N N . ASP A 1 366 ? 7.844 2.116 -15.220 1.00 61.78 366 ASP A N 1
ATOM 2905 C CA . ASP A 1 366 ? 7.896 3.417 -15.914 1.00 61.78 366 ASP A CA 1
ATOM 2906 C C . ASP A 1 366 ? 8.399 4.563 -15.008 1.00 61.78 366 ASP A C 1
ATOM 2908 O O . ASP A 1 366 ? 8.533 5.718 -15.419 1.00 61.78 366 ASP A O 1
ATOM 2912 N N . PHE A 1 367 ? 8.733 4.234 -13.761 1.00 64.56 367 PHE A N 1
ATOM 2913 C CA . PHE A 1 367 ? 9.111 5.173 -12.710 1.00 64.56 367 PHE A CA 1
ATOM 2914 C C . PHE A 1 367 ? 10.329 6.069 -13.003 1.00 64.56 367 PHE A C 1
ATOM 2916 O O . PHE A 1 367 ? 10.274 7.250 -12.654 1.00 64.56 367 PHE A O 1
ATOM 2923 N N . PRO A 1 368 ? 11.398 5.602 -13.686 1.00 64.50 368 PRO A N 1
ATOM 2924 C CA . PRO A 1 368 ? 12.529 6.468 -14.031 1.00 64.50 368 PRO A CA 1
ATOM 2925 C C . PRO A 1 368 ? 12.122 7.655 -14.912 1.00 64.50 368 PRO A C 1
ATOM 2927 O O . PRO A 1 368 ? 12.672 8.743 -14.771 1.00 64.50 368 PRO A O 1
ATOM 2930 N N . ARG A 1 369 ? 11.130 7.460 -15.793 1.00 65.00 369 ARG A N 1
ATOM 2931 C CA . ARG A 1 369 ? 10.614 8.507 -16.683 1.00 65.00 369 ARG A CA 1
ATOM 2932 C C . ARG A 1 369 ? 9.764 9.523 -15.920 1.00 65.00 369 ARG A C 1
ATOM 2934 O O . ARG A 1 369 ? 9.890 10.715 -16.165 1.00 65.00 369 ARG A O 1
ATOM 2941 N N . ILE A 1 370 ? 8.965 9.051 -14.963 1.00 65.88 370 ILE A N 1
ATOM 2942 C CA . ILE A 1 370 ? 8.112 9.888 -14.104 1.00 65.88 370 ILE A CA 1
ATOM 2943 C C . ILE A 1 370 ? 8.955 10.766 -13.165 1.00 65.88 370 ILE A C 1
ATOM 2945 O O . ILE A 1 370 ? 8.561 11.887 -12.854 1.00 65.88 370 ILE A O 1
ATOM 2949 N N . LEU A 1 371 ? 10.136 10.301 -12.737 1.00 67.88 371 LEU A N 1
ATOM 2950 C CA . LEU A 1 371 ? 10.982 11.049 -11.802 1.00 67.88 371 LEU A CA 1
ATOM 2951 C C . LEU A 1 371 ? 11.500 12.381 -12.356 1.00 67.88 371 LEU A C 1
ATOM 2953 O O . LEU A 1 371 ? 11.631 13.342 -11.598 1.00 67.88 371 LEU A O 1
ATOM 2957 N N . ASN A 1 372 ? 11.776 12.431 -13.663 1.00 66.62 372 ASN A N 1
ATOM 2958 C CA . ASN A 1 372 ? 12.275 13.631 -14.342 1.00 66.62 372 ASN A CA 1
ATOM 2959 C C . ASN A 1 372 ? 11.295 14.808 -14.272 1.00 66.62 372 ASN A C 1
ATOM 2961 O O . ASN A 1 372 ? 11.721 15.954 -14.365 1.00 66.62 372 ASN A O 1
ATOM 2965 N N . GLU A 1 373 ? 10.004 14.529 -14.108 1.00 70.88 373 GLU A N 1
ATOM 2966 C CA . GLU A 1 373 ? 8.944 15.539 -14.089 1.00 70.88 373 GLU A CA 1
ATOM 2967 C C . GLU A 1 373 ? 8.580 15.994 -12.666 1.00 70.88 373 GLU A C 1
ATOM 2969 O O . GLU A 1 373 ? 7.788 16.917 -12.491 1.00 70.88 373 GLU A O 1
ATOM 2974 N N . THR A 1 374 ? 9.152 15.363 -11.633 1.00 79.38 374 THR A N 1
ATOM 2975 C CA . THR A 1 374 ? 8.925 15.756 -10.234 1.00 79.38 374 THR A CA 1
ATOM 2976 C C . THR A 1 374 ? 9.824 16.918 -9.814 1.00 79.38 374 THR A C 1
ATOM 2978 O O . THR A 1 374 ? 10.929 17.088 -10.329 1.00 79.38 374 THR A O 1
ATOM 2981 N N . CYS A 1 375 ? 9.418 17.657 -8.776 1.00 81.44 375 CYS A N 1
ATOM 2982 C CA . CYS A 1 375 ? 10.227 18.749 -8.222 1.00 81.44 375 CYS A CA 1
ATOM 2983 C C . CYS A 1 375 ? 11.539 18.269 -7.558 1.00 81.44 375 CYS A C 1
ATOM 2985 O O . CYS A 1 375 ? 12.418 19.083 -7.283 1.00 81.44 375 CYS A O 1
ATOM 2987 N N . PHE A 1 376 ? 11.681 16.960 -7.306 1.00 81.75 376 PHE A N 1
ATOM 2988 C CA . PHE A 1 376 ? 12.884 16.327 -6.749 1.00 81.75 376 PHE A CA 1
ATOM 2989 C C . PHE A 1 376 ? 13.937 15.960 -7.804 1.00 81.75 376 PHE A C 1
ATOM 2991 O O . PHE A 1 376 ? 15.086 15.698 -7.436 1.00 81.75 376 PHE A O 1
ATOM 2998 N N . GLY A 1 377 ? 13.568 15.985 -9.091 1.00 75.88 377 GLY A N 1
ATOM 2999 C CA . GLY A 1 377 ? 14.439 15.646 -10.215 1.00 75.88 377 GLY A CA 1
ATOM 3000 C C . GLY A 1 377 ? 14.916 14.190 -10.221 1.00 75.88 377 GLY A C 1
ATOM 3001 O O . GLY A 1 377 ? 14.605 13.395 -9.334 1.00 75.88 377 GLY A O 1
ATOM 3002 N N . TYR A 1 378 ? 15.704 13.833 -11.240 1.00 72.81 378 TYR A N 1
ATOM 3003 C CA . TYR A 1 378 ? 16.280 12.495 -11.372 1.00 72.81 378 TYR A CA 1
ATOM 3004 C C . TYR A 1 378 ? 17.732 12.426 -10.923 1.00 72.81 378 TYR A C 1
ATOM 3006 O O . TYR A 1 378 ? 18.633 12.970 -11.558 1.00 72.81 378 TYR A O 1
ATOM 3014 N N . THR A 1 379 ? 17.965 11.665 -9.856 1.00 72.00 379 THR A N 1
ATOM 3015 C CA . THR A 1 379 ? 19.274 11.080 -9.568 1.00 72.00 379 THR A CA 1
ATOM 3016 C C . THR A 1 379 ? 19.101 9.601 -9.234 1.00 72.00 379 THR A C 1
ATOM 3018 O O . THR A 1 379 ? 18.216 9.224 -8.465 1.00 72.00 379 THR A O 1
ATOM 3021 N N . ILE A 1 380 ? 19.956 8.748 -9.809 1.00 69.56 380 ILE A N 1
ATOM 3022 C CA . ILE A 1 380 ? 19.896 7.277 -9.670 1.00 69.56 380 ILE A CA 1
ATOM 3023 C C . ILE A 1 380 ? 19.828 6.853 -8.193 1.00 69.56 380 ILE A C 1
ATOM 3025 O O . ILE A 1 380 ? 19.068 5.959 -7.832 1.00 69.56 380 ILE A O 1
ATOM 3029 N N . TRP A 1 381 ? 20.569 7.552 -7.332 1.00 71.00 381 TRP A N 1
ATOM 3030 C CA . TRP A 1 381 ? 20.654 7.276 -5.899 1.00 71.00 381 TRP A CA 1
ATOM 3031 C C . TRP A 1 381 ? 19.411 7.683 -5.102 1.00 71.00 381 TRP A C 1
ATOM 3033 O O . TRP A 1 381 ? 19.144 7.097 -4.057 1.00 71.00 381 TRP A O 1
ATOM 3043 N N . THR A 1 382 ? 18.633 8.660 -5.575 1.00 77.25 382 THR A N 1
ATOM 3044 C CA . THR A 1 382 ? 17.462 9.159 -4.836 1.00 77.25 382 THR A CA 1
ATOM 3045 C C . THR A 1 382 ? 16.131 8.688 -5.405 1.00 77.25 382 THR A C 1
ATOM 3047 O O . THR A 1 382 ? 15.112 8.803 -4.723 1.00 77.25 382 THR A O 1
ATOM 3050 N N . GLY A 1 383 ? 16.128 8.080 -6.596 1.00 75.19 383 GLY A N 1
ATOM 3051 C CA . GLY A 1 383 ? 14.911 7.589 -7.240 1.00 75.19 383 GLY A CA 1
ATOM 3052 C C . GLY A 1 383 ? 14.094 6.652 -6.363 1.00 75.19 383 GLY A C 1
ATOM 3053 O O . GLY A 1 383 ? 12.903 6.882 -6.160 1.00 75.19 383 GLY A O 1
ATOM 3054 N N . GLY A 1 384 ? 14.739 5.662 -5.742 1.00 77.38 384 GLY A N 1
ATOM 3055 C CA . GLY A 1 384 ? 14.059 4.765 -4.804 1.00 77.38 384 GLY A CA 1
ATOM 3056 C C . GLY A 1 384 ? 13.462 5.491 -3.592 1.00 77.38 384 GLY A C 1
ATOM 3057 O O . GLY A 1 384 ? 12.388 5.122 -3.121 1.00 77.38 384 GLY A O 1
ATOM 3058 N N . LEU A 1 385 ? 14.106 6.562 -3.115 1.00 82.88 385 LEU A N 1
ATOM 3059 C CA . LEU A 1 385 ? 13.602 7.339 -1.983 1.00 82.88 385 LEU A CA 1
ATOM 3060 C C . LEU A 1 385 ? 12.385 8.182 -2.373 1.00 82.88 385 LEU A C 1
ATOM 3062 O O . LEU A 1 385 ? 11.397 8.180 -1.646 1.00 82.88 385 LEU A O 1
ATOM 3066 N N . VAL A 1 386 ? 12.415 8.853 -3.528 1.00 82.81 386 VAL A N 1
ATOM 3067 C CA . VAL A 1 386 ? 11.265 9.621 -4.040 1.00 82.81 386 VAL A CA 1
ATOM 3068 C C . VAL A 1 386 ? 10.070 8.695 -4.294 1.00 82.81 386 VAL A C 1
ATOM 3070 O O . VAL A 1 386 ? 8.941 9.047 -3.954 1.00 82.81 386 VAL A O 1
ATOM 3073 N N . MET A 1 387 ? 10.311 7.475 -4.790 1.00 80.25 387 MET A N 1
ATOM 3074 C CA . MET A 1 387 ? 9.291 6.423 -4.915 1.00 80.25 387 MET A CA 1
ATOM 3075 C C . MET A 1 387 ? 8.658 6.075 -3.575 1.00 80.25 387 MET A C 1
ATOM 3077 O O . MET A 1 387 ? 7.433 6.054 -3.440 1.00 80.25 387 MET A O 1
ATOM 3081 N N . ALA A 1 388 ? 9.504 5.821 -2.575 1.00 83.00 388 ALA A N 1
ATOM 3082 C CA . ALA A 1 388 ? 9.060 5.494 -1.235 1.00 83.00 388 ALA A CA 1
ATOM 3083 C C . ALA A 1 388 ? 8.267 6.655 -0.625 1.00 83.00 388 ALA A C 1
ATOM 3085 O O . ALA A 1 388 ? 7.207 6.415 -0.055 1.00 83.00 388 ALA A O 1
ATOM 3086 N N . LEU A 1 389 ? 8.708 7.908 -0.795 1.00 86.56 389 LEU A N 1
ATOM 3087 C CA . LEU A 1 389 ? 7.948 9.082 -0.363 1.00 86.56 389 LEU A CA 1
ATOM 3088 C C . LEU A 1 389 ? 6.577 9.138 -1.036 1.00 86.56 389 LEU A C 1
ATOM 3090 O O . LEU A 1 389 ? 5.567 9.253 -0.346 1.00 86.56 389 LEU A O 1
ATOM 3094 N N . LYS A 1 390 ? 6.528 9.015 -2.363 1.00 86.31 390 LYS A N 1
ATOM 3095 C CA . LYS A 1 390 ? 5.284 9.113 -3.133 1.00 86.31 390 LYS A CA 1
ATOM 3096 C C . LYS A 1 390 ? 4.251 8.059 -2.712 1.00 86.31 390 LYS A C 1
ATOM 3098 O O . LYS A 1 390 ? 3.057 8.345 -2.700 1.00 86.31 390 LYS A O 1
ATOM 3103 N N . LEU A 1 391 ? 4.699 6.870 -2.307 1.00 84.44 391 LEU A N 1
ATOM 3104 C CA . LEU A 1 391 ? 3.828 5.804 -1.802 1.00 84.44 391 LEU A CA 1
ATOM 3105 C C . LEU A 1 391 ? 3.457 5.936 -0.323 1.00 84.44 391 LEU A C 1
ATOM 3107 O O . LEU A 1 391 ? 2.297 5.766 0.049 1.00 84.44 391 LEU A O 1
ATOM 3111 N N . LEU A 1 392 ? 4.446 6.179 0.535 1.00 88.38 392 LEU A N 1
ATOM 3112 C CA . LEU A 1 392 ? 4.283 6.087 1.985 1.00 88.38 392 LEU A CA 1
ATOM 3113 C C . LEU A 1 392 ? 3.671 7.352 2.581 1.00 88.38 392 LEU A C 1
ATOM 3115 O O . LEU A 1 392 ? 3.030 7.290 3.630 1.00 88.38 392 LEU A O 1
ATOM 3119 N N . LEU A 1 393 ? 3.866 8.503 1.940 1.00 89.62 393 LEU A N 1
ATOM 3120 C CA . LEU A 1 393 ? 3.464 9.785 2.497 1.00 89.62 393 LEU A CA 1
ATOM 3121 C C . LEU A 1 393 ? 1.937 9.974 2.555 1.00 89.62 393 LEU A C 1
ATOM 3123 O O . LEU A 1 393 ? 1.465 10.433 3.598 1.00 89.62 393 LEU A O 1
ATOM 3127 N N . PRO A 1 394 ? 1.139 9.540 1.556 1.00 91.00 394 PRO A N 1
ATOM 3128 C CA . PRO A 1 394 ? -0.312 9.450 1.702 1.00 91.00 394 PRO A CA 1
ATOM 3129 C C . PRO A 1 394 ? -0.728 8.600 2.905 1.00 91.00 394 PRO A C 1
ATOM 3131 O O . PRO A 1 394 ? -1.536 9.043 3.714 1.00 91.00 394 PRO A O 1
ATOM 3134 N N . TRP A 1 395 ? -0.144 7.412 3.092 1.00 91.75 395 TRP A N 1
ATOM 3135 C CA . TRP A 1 395 ? -0.488 6.546 4.229 1.00 91.75 395 TRP A CA 1
ATOM 3136 C C . TRP A 1 395 ? -0.116 7.179 5.569 1.00 91.75 395 TRP A C 1
ATOM 3138 O O . TRP A 1 395 ? -0.891 7.111 6.523 1.00 91.75 395 TRP A O 1
ATOM 3148 N N . PHE A 1 396 ? 1.041 7.839 5.630 1.00 90.56 396 PHE A N 1
ATOM 3149 C CA . PHE A 1 396 ? 1.484 8.572 6.809 1.00 90.56 396 PHE A CA 1
ATOM 3150 C C . PHE A 1 396 ? 0.550 9.740 7.151 1.00 90.56 396 PHE A C 1
ATOM 3152 O O . PHE A 1 396 ? 0.226 9.967 8.315 1.00 90.56 396 PHE A O 1
ATOM 3159 N N . LEU A 1 397 ? 0.051 10.446 6.139 1.00 89.94 397 LEU A N 1
ATOM 3160 C CA . LEU A 1 397 ? -0.917 11.519 6.319 1.00 89.94 397 LEU A CA 1
ATOM 3161 C C . LEU A 1 397 ? -2.250 10.993 6.877 1.00 89.94 397 LEU A C 1
ATOM 3163 O O . LEU A 1 397 ? -2.796 11.579 7.813 1.00 89.94 397 LEU A O 1
ATOM 3167 N N . MET A 1 398 ? -2.741 9.858 6.371 1.00 90.44 398 MET A N 1
ATOM 3168 C CA . MET A 1 398 ? -3.964 9.220 6.882 1.00 90.44 398 MET A CA 1
ATOM 3169 C C . MET A 1 398 ? -3.804 8.724 8.323 1.00 90.44 398 MET A C 1
ATOM 3171 O O . MET A 1 398 ? -4.724 8.860 9.129 1.00 90.44 398 MET A O 1
ATOM 3175 N N . LEU A 1 399 ? -2.617 8.221 8.673 1.00 89.50 399 LEU A N 1
ATOM 3176 C CA . LEU A 1 399 ? -2.240 7.885 10.047 1.00 89.50 399 LEU A CA 1
ATOM 3177 C C . LEU A 1 399 ? -2.342 9.073 10.994 1.00 89.50 399 LEU A C 1
ATOM 3179 O O . LEU A 1 399 ? -2.918 8.948 12.073 1.00 89.50 399 LEU A O 1
ATOM 3183 N N . CYS A 1 400 ? -1.787 10.219 10.597 1.00 87.44 400 CYS A N 1
ATOM 3184 C CA . CYS A 1 400 ? -1.837 11.428 11.409 1.00 87.44 400 CYS A CA 1
ATOM 3185 C C . CYS A 1 400 ? -3.282 11.883 11.662 1.00 87.44 400 CYS A C 1
ATOM 3187 O O . CYS A 1 400 ? -3.598 12.267 12.784 1.00 87.44 400 CYS A O 1
ATOM 3189 N N . ILE A 1 401 ? -4.165 11.781 10.661 1.00 88.44 401 ILE A N 1
ATOM 3190 C CA . ILE A 1 401 ? -5.593 12.118 10.801 1.00 88.44 401 ILE A CA 1
ATOM 3191 C C . ILE A 1 401 ? -6.296 11.147 11.758 1.00 88.44 401 ILE A C 1
ATOM 3193 O O . ILE A 1 401 ? -7.041 11.567 12.640 1.00 88.44 401 ILE A O 1
ATOM 3197 N N . LEU A 1 402 ? -6.035 9.846 11.622 1.00 87.81 402 LEU A N 1
ATOM 3198 C CA . LEU A 1 402 ? -6.638 8.822 12.475 1.00 87.81 402 LEU A CA 1
ATOM 3199 C C . LEU A 1 402 ? -6.171 8.932 13.936 1.00 87.81 402 LEU A C 1
ATOM 3201 O O . LEU A 1 402 ? -6.970 8.750 14.855 1.00 87.81 402 LEU A O 1
ATOM 3205 N N . GLY A 1 403 ? -4.890 9.255 14.142 1.00 82.19 403 GLY A N 1
ATOM 3206 C CA . GLY A 1 403 ? -4.291 9.470 15.459 1.00 82.19 403 GLY A CA 1
ATOM 3207 C C . GLY A 1 403 ? -4.694 10.787 16.133 1.00 82.19 403 GLY A C 1
ATOM 3208 O O . GLY A 1 403 ? -4.628 10.873 17.358 1.00 82.19 403 GLY A O 1
ATOM 3209 N N . ASP A 1 404 ? -5.123 11.799 15.370 1.00 82.25 404 ASP A N 1
ATOM 3210 C CA . ASP A 1 404 ? -5.741 13.013 15.926 1.00 82.25 404 ASP A CA 1
ATOM 3211 C C . ASP A 1 404 ? -7.177 12.753 16.378 1.00 82.25 404 ASP A C 1
ATOM 3213 O O . ASP A 1 404 ? -7.586 13.204 17.446 1.00 82.25 404 ASP A O 1
ATOM 3217 N N . ALA A 1 405 ? -7.927 11.979 15.589 1.00 81.56 405 ALA A N 1
ATOM 3218 C CA . ALA A 1 405 ? -9.324 11.691 15.875 1.00 81.56 405 ALA A CA 1
ATOM 3219 C C . ALA A 1 405 ? -9.503 10.892 17.178 1.00 81.56 405 ALA A C 1
ATOM 3221 O O . ALA A 1 405 ? -10.424 11.172 17.943 1.00 81.56 405 ALA A O 1
ATOM 3222 N N . TYR A 1 406 ? -8.650 9.906 17.461 1.00 79.06 406 TYR A N 1
ATOM 3223 C CA . TYR A 1 406 ? -8.874 8.975 18.569 1.00 79.06 406 TYR A CA 1
ATOM 3224 C C . TYR A 1 406 ? -7.643 8.814 19.466 1.00 79.06 406 TYR A C 1
ATOM 3226 O O . TYR A 1 406 ? -6.559 8.451 19.011 1.00 79.06 406 TYR A O 1
ATOM 3234 N N . LYS A 1 407 ? -7.842 9.006 20.775 1.00 71.62 407 LYS A N 1
ATOM 3235 C CA . LYS A 1 407 ? -6.780 8.992 21.795 1.00 71.62 407 LYS A CA 1
ATOM 3236 C C . LYS A 1 407 ? -6.186 7.598 22.046 1.00 71.62 407 LYS A C 1
ATOM 3238 O O . LYS A 1 407 ? -4.972 7.463 22.168 1.00 71.62 407 LYS A O 1
ATOM 3243 N N . ASP A 1 408 ? -7.025 6.561 22.046 1.00 75.50 408 ASP A N 1
ATOM 3244 C CA . ASP A 1 408 ? -6.627 5.190 22.416 1.00 75.50 408 ASP A CA 1
ATOM 3245 C C . ASP A 1 408 ? -6.121 4.346 21.241 1.00 75.50 408 ASP A C 1
ATOM 3247 O O . ASP A 1 408 ? -5.835 3.159 21.387 1.00 75.50 408 ASP A O 1
ATOM 3251 N N . VAL A 1 409 ? -6.001 4.937 20.052 1.00 79.69 409 VAL A N 1
ATOM 3252 C CA . VAL A 1 409 ? -5.577 4.204 18.853 1.00 79.69 409 VAL A CA 1
ATOM 3253 C C . VAL A 1 409 ? -4.184 3.605 19.045 1.00 79.69 409 VAL A C 1
ATOM 3255 O O . VAL A 1 409 ? -3.975 2.448 18.689 1.00 79.69 409 VAL A O 1
ATOM 3258 N N . TRP A 1 410 ? -3.275 4.329 19.706 1.00 82.94 410 TRP A N 1
ATOM 3259 C CA . TRP A 1 410 ? -1.897 3.897 19.958 1.00 82.94 410 TRP A CA 1
ATOM 3260 C C . TRP A 1 410 ? -1.778 2.696 20.903 1.00 82.94 410 TRP A C 1
ATOM 3262 O O . TRP A 1 410 ? -0.879 1.878 20.723 1.00 82.94 410 TRP A O 1
ATOM 3272 N N . SER A 1 411 ? -2.678 2.550 21.883 1.00 81.50 411 SER A N 1
ATOM 3273 C CA . SER A 1 411 ? -2.606 1.459 22.868 1.00 81.50 411 SER A CA 1
ATOM 3274 C C . SER A 1 411 ? -3.056 0.112 22.294 1.00 81.50 411 SER A C 1
ATOM 3276 O O . SER A 1 411 ? -2.651 -0.941 22.784 1.00 81.50 411 SER A O 1
ATOM 3278 N N . GLN A 1 412 ? -3.844 0.128 21.214 1.00 83.94 412 GLN A N 1
ATOM 3279 C CA . GLN A 1 412 ? -4.413 -1.067 20.584 1.00 83.94 412 GLN A CA 1
ATOM 3280 C C . GLN A 1 412 ? -3.608 -1.582 19.375 1.00 83.94 412 GLN A C 1
ATOM 3282 O O . GLN A 1 412 ? -4.132 -2.380 18.591 1.00 83.94 412 GLN A O 1
ATOM 3287 N N . GLU A 1 413 ? -2.335 -1.181 19.230 1.00 88.00 413 GLU A N 1
ATOM 3288 C CA . GLU A 1 413 ? -1.448 -1.535 18.103 1.00 88.00 413 GLU A CA 1
ATOM 3289 C C . GLU A 1 413 ? -1.546 -3.026 17.734 1.00 88.00 413 GLU A C 1
ATOM 3291 O O . GLU A 1 413 ? -1.918 -3.376 16.613 1.00 88.00 413 GLU A O 1
ATOM 3296 N N . ARG A 1 414 ? -1.309 -3.925 18.698 1.00 87.62 414 ARG A N 1
ATOM 3297 C CA . ARG A 1 414 ? -1.276 -5.377 18.450 1.00 87.62 414 ARG A CA 1
ATOM 3298 C C . ARG A 1 414 ? -2.573 -5.908 17.834 1.00 87.62 414 ARG A C 1
ATOM 3300 O O . ARG A 1 414 ? -2.521 -6.727 16.920 1.00 87.62 414 ARG A O 1
ATOM 3307 N N . GLN A 1 415 ? -3.728 -5.454 18.319 1.00 87.62 415 GLN A N 1
ATOM 3308 C CA . GLN A 1 415 ? -5.024 -5.936 17.837 1.00 87.62 415 GLN A CA 1
ATOM 3309 C C . GLN A 1 415 ? -5.354 -5.368 16.451 1.00 87.62 415 GLN A C 1
ATOM 3311 O O . GLN A 1 415 ? -5.858 -6.095 15.596 1.00 87.62 415 GLN A O 1
ATOM 3316 N N . ILE A 1 416 ? -5.027 -4.098 16.195 1.00 90.06 416 ILE A N 1
ATOM 3317 C CA . ILE A 1 416 ? -5.228 -3.455 14.887 1.00 90.06 416 ILE A CA 1
ATOM 3318 C C . ILE A 1 416 ? -4.389 -4.162 13.818 1.00 90.06 416 ILE A C 1
ATOM 3320 O O . ILE A 1 416 ? -4.911 -4.544 12.769 1.00 90.06 416 ILE A O 1
ATOM 3324 N N . PHE A 1 417 ? -3.107 -4.404 14.103 1.00 92.12 417 PHE A N 1
ATOM 3325 C CA . PHE A 1 417 ? -2.214 -5.087 13.171 1.00 92.12 417 PHE A CA 1
ATOM 3326 C C . PHE A 1 417 ? -2.560 -6.565 12.986 1.00 92.12 417 PHE A C 1
ATOM 3328 O O . PHE A 1 417 ? -2.406 -7.072 11.878 1.00 92.12 417 PHE A O 1
ATOM 3335 N N . ALA A 1 418 ? -3.104 -7.247 13.999 1.00 90.25 418 ALA A N 1
ATOM 3336 C CA . ALA A 1 418 ? -3.632 -8.603 13.832 1.00 90.25 418 ALA A CA 1
ATOM 3337 C C . ALA A 1 418 ? -4.811 -8.641 12.840 1.00 90.25 418 ALA A C 1
ATOM 3339 O O . ALA A 1 418 ? -4.816 -9.465 11.924 1.00 90.25 418 ALA A O 1
ATOM 3340 N N . TRP A 1 419 ? -5.769 -7.711 12.959 1.00 91.88 419 TRP A N 1
ATOM 3341 C CA . TRP A 1 419 ? -6.870 -7.564 11.993 1.00 91.88 419 TRP A CA 1
ATOM 3342 C C . TRP A 1 419 ? -6.369 -7.212 10.589 1.00 91.88 419 TRP A C 1
ATOM 3344 O O . TRP A 1 419 ? -6.882 -7.737 9.599 1.00 91.88 419 TRP A O 1
ATOM 3354 N N . LEU A 1 420 ? -5.359 -6.347 10.493 1.00 93.56 420 LEU A N 1
ATOM 3355 C CA . LEU A 1 420 ? -4.789 -5.938 9.214 1.00 93.56 420 LEU A CA 1
ATOM 3356 C C . LEU A 1 420 ? -4.041 -7.083 8.520 1.00 93.56 420 LEU A C 1
ATOM 3358 O O . LEU A 1 420 ? -4.272 -7.340 7.339 1.00 93.56 420 LEU A O 1
ATOM 3362 N N . MET A 1 421 ? -3.204 -7.810 9.267 1.00 93.56 421 MET A N 1
ATOM 3363 C CA . MET A 1 421 ? -2.519 -9.019 8.806 1.00 93.56 421 MET A CA 1
ATOM 3364 C C . MET A 1 421 ? -3.516 -10.078 8.348 1.00 93.56 421 MET A C 1
ATOM 3366 O O . MET A 1 421 ? -3.291 -10.710 7.318 1.00 93.56 421 MET A O 1
ATOM 3370 N N . PHE A 1 422 ? -4.627 -10.250 9.071 1.00 92.88 422 PHE A N 1
ATOM 3371 C CA . PHE A 1 422 ? -5.688 -11.178 8.688 1.00 92.88 422 PHE A CA 1
ATOM 3372 C C . PHE A 1 422 ? -6.280 -10.810 7.322 1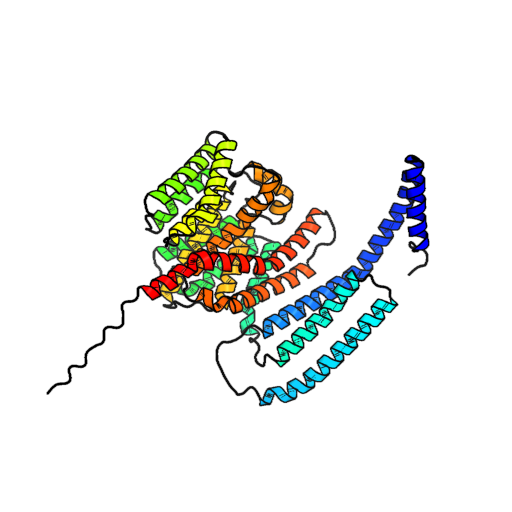.00 92.88 422 PHE A C 1
ATOM 3374 O O . PHE A 1 422 ? -6.246 -11.633 6.408 1.00 92.88 422 PHE A O 1
ATOM 3381 N N . MET A 1 423 ? -6.735 -9.565 7.137 1.00 94.31 423 MET A N 1
ATOM 3382 C CA . MET A 1 423 ? -7.313 -9.123 5.860 1.00 94.31 423 MET A CA 1
ATOM 3383 C C . MET A 1 423 ? -6.300 -9.219 4.705 1.00 94.31 423 MET A C 1
ATOM 3385 O O . MET A 1 423 ? -6.613 -9.790 3.660 1.00 94.31 423 MET A O 1
ATOM 3389 N N . CYS A 1 424 ? -5.057 -8.774 4.900 1.00 94.31 424 CYS A N 1
ATOM 3390 C CA . CYS A 1 424 ? -4.019 -8.858 3.864 1.00 94.31 424 CYS A CA 1
ATOM 3391 C C . CYS A 1 424 ? -3.652 -10.311 3.519 1.00 94.31 424 CYS A C 1
ATOM 3393 O O . CYS A 1 424 ? -3.469 -10.654 2.350 1.00 94.31 424 CYS A O 1
ATOM 3395 N N . SER A 1 425 ? -3.605 -11.203 4.512 1.00 92.75 425 SER A N 1
ATOM 3396 C CA . SER A 1 425 ? -3.343 -12.628 4.276 1.00 92.75 425 SER A CA 1
ATOM 3397 C C . SER A 1 425 ? -4.489 -13.281 3.498 1.00 92.75 425 SER A C 1
ATOM 3399 O O . SER A 1 425 ? -4.227 -14.048 2.575 1.00 92.75 425 SER A O 1
ATOM 3401 N N . THR A 1 426 ? -5.751 -12.926 3.781 1.00 91.94 426 THR A N 1
ATOM 3402 C CA . THR A 1 426 ? -6.900 -13.419 2.993 1.00 91.94 426 THR A CA 1
ATOM 3403 C C . THR A 1 426 ? -6.858 -12.949 1.538 1.00 91.94 426 THR A C 1
ATOM 3405 O O . THR A 1 426 ? -7.077 -13.747 0.629 1.00 91.94 426 THR A O 1
ATOM 3408 N N . MET A 1 427 ? -6.484 -11.689 1.294 1.00 93.38 427 MET A N 1
ATOM 3409 C CA . MET A 1 427 ? -6.269 -11.170 -0.062 1.00 93.38 427 MET A CA 1
ATOM 3410 C C . MET A 1 427 ? -5.125 -11.901 -0.773 1.00 93.38 427 MET A C 1
ATOM 3412 O O . MET A 1 427 ? -5.241 -12.228 -1.951 1.00 93.38 427 MET A O 1
ATOM 3416 N N . SER A 1 428 ? -4.041 -12.198 -0.053 1.00 91.69 428 SER A N 1
ATOM 3417 C CA . SER A 1 428 ? -2.875 -12.907 -0.594 1.00 91.69 428 SER A CA 1
ATOM 3418 C C . SER A 1 428 ? -3.212 -14.329 -1.040 1.00 91.69 428 SER A C 1
ATOM 3420 O O . SER A 1 428 ? -2.703 -14.769 -2.065 1.00 91.69 428 SER A O 1
ATOM 3422 N N . VAL A 1 429 ? -4.095 -15.033 -0.319 1.00 91.25 429 VAL A N 1
ATOM 3423 C CA . VAL A 1 429 ? -4.607 -16.349 -0.748 1.00 91.25 429 VAL A CA 1
ATOM 3424 C C . VAL A 1 429 ? -5.333 -16.226 -2.090 1.00 91.25 429 VAL A C 1
ATOM 3426 O O . VAL A 1 429 ? -5.053 -16.996 -3.006 1.00 91.25 429 VAL A O 1
ATOM 3429 N N . GLY A 1 430 ? -6.217 -15.232 -2.231 1.00 88.88 430 GLY A N 1
ATOM 3430 C CA . GLY A 1 430 ? -6.930 -14.977 -3.484 1.00 88.88 430 GLY A CA 1
ATOM 3431 C C . GLY A 1 430 ? -5.993 -14.615 -4.641 1.00 88.88 430 GLY A C 1
ATOM 3432 O O . GLY A 1 430 ? -6.118 -15.174 -5.730 1.00 88.88 430 GLY A O 1
ATOM 3433 N N . LEU A 1 431 ? -5.013 -13.737 -4.399 1.00 88.25 431 LEU A N 1
ATOM 3434 C CA . LEU A 1 431 ? -4.011 -13.360 -5.401 1.00 88.25 431 LEU A CA 1
ATOM 3435 C C . LEU A 1 431 ? -3.137 -14.538 -5.820 1.00 88.25 431 LEU A C 1
ATOM 3437 O O . LEU A 1 431 ? -2.890 -14.679 -7.012 1.00 88.25 431 LEU A O 1
ATOM 3441 N N . LEU A 1 432 ? -2.708 -15.389 -4.880 1.00 87.88 432 LEU A N 1
ATOM 3442 C CA . LEU A 1 432 ? -1.864 -16.551 -5.169 1.00 87.88 432 LEU A CA 1
ATOM 3443 C C . LEU A 1 432 ? -2.536 -17.508 -6.168 1.00 87.88 432 LEU A C 1
ATOM 3445 O O . LEU A 1 432 ? -1.878 -18.018 -7.072 1.00 87.88 432 LEU A O 1
ATOM 3449 N N . LEU A 1 433 ? -3.849 -17.715 -6.034 1.00 82.94 433 LEU A N 1
ATOM 3450 C CA . LEU A 1 433 ? -4.630 -18.547 -6.956 1.00 82.94 433 LEU A CA 1
ATOM 3451 C C . LEU A 1 433 ? -4.839 -17.886 -8.328 1.00 82.94 433 LEU A C 1
ATOM 3453 O O . LEU A 1 433 ? -5.071 -18.581 -9.313 1.00 82.94 433 LEU A O 1
ATOM 3457 N N . CYS A 1 434 ? -4.731 -16.559 -8.398 1.00 80.69 434 CYS A N 1
ATOM 3458 C CA . CYS A 1 434 ? -4.913 -15.771 -9.617 1.00 80.69 434 CYS A CA 1
ATOM 3459 C C . CYS A 1 434 ? -3.588 -15.360 -10.287 1.00 80.69 434 CYS A C 1
ATOM 3461 O O . CYS A 1 434 ? -3.616 -14.573 -11.237 1.00 80.69 434 CYS A O 1
ATOM 3463 N N . VAL A 1 435 ? -2.428 -15.836 -9.808 1.00 77.00 435 VAL A N 1
ATOM 3464 C CA . VAL A 1 435 ? -1.124 -15.458 -10.379 1.00 77.00 435 VAL A CA 1
ATOM 3465 C C . VAL A 1 435 ? -1.041 -15.923 -11.832 1.00 77.00 435 VAL A C 1
ATOM 3467 O O . VAL A 1 435 ? -1.192 -17.103 -12.158 1.00 77.00 435 VAL A O 1
ATOM 3470 N N . VAL A 1 436 ? -0.788 -14.966 -12.722 1.00 69.75 436 VAL A N 1
ATOM 3471 C CA . VAL A 1 436 ? -0.668 -15.211 -14.156 1.00 69.75 436 VAL A CA 1
ATOM 3472 C C . VAL A 1 436 ? 0.757 -15.663 -14.454 1.00 69.75 436 VAL A C 1
ATOM 3474 O O . VAL A 1 436 ? 1.684 -14.860 -14.461 1.00 69.75 436 VAL A O 1
ATOM 3477 N N . ASN A 1 437 ? 0.915 -16.951 -14.759 1.00 65.56 437 ASN A N 1
ATOM 3478 C CA . ASN A 1 437 ? 2.220 -17.545 -15.082 1.00 65.56 437 ASN A CA 1
ATOM 3479 C C . ASN A 1 437 ? 2.534 -17.565 -16.591 1.00 65.56 437 ASN A C 1
ATOM 3481 O O . ASN A 1 437 ? 3.513 -18.179 -16.993 1.00 65.56 437 ASN A O 1
ATOM 3485 N N . HIS A 1 438 ? 1.673 -16.984 -17.436 1.00 64.31 438 HIS A N 1
ATOM 3486 C CA . HIS A 1 438 ? 1.770 -17.064 -18.901 1.00 64.31 438 HIS A CA 1
ATOM 3487 C C . HIS A 1 438 ? 1.617 -15.673 -19.524 1.00 64.31 438 HIS A C 1
ATOM 3489 O O . HIS A 1 438 ? 0.820 -14.857 -19.059 1.00 64.31 438 HIS A O 1
ATOM 3495 N N . GLY A 1 439 ? 2.338 -15.407 -20.613 1.00 67.25 439 GLY A N 1
ATOM 3496 C CA . GLY A 1 439 ? 2.260 -14.150 -21.361 1.00 67.25 439 GLY A CA 1
ATOM 3497 C C . GLY A 1 439 ? 3.493 -13.265 -21.187 1.00 67.25 439 GLY A C 1
ATOM 3498 O O . GLY A 1 439 ? 4.578 -13.742 -20.868 1.00 67.25 439 GLY A O 1
ATOM 3499 N N . SER A 1 440 ? 3.346 -11.962 -21.441 1.00 74.38 440 SER A N 1
ATOM 3500 C CA . SER A 1 440 ? 4.475 -11.030 -21.381 1.00 74.38 440 SER A CA 1
ATOM 3501 C C . SER A 1 440 ? 5.054 -10.940 -19.966 1.00 74.38 440 SER A C 1
ATOM 3503 O O . SER A 1 440 ? 4.308 -10.886 -18.986 1.00 74.38 440 SER A O 1
ATOM 3505 N N . GLY A 1 441 ? 6.385 -10.844 -19.853 1.00 73.00 441 GLY A N 1
ATOM 3506 C CA . GLY A 1 441 ? 7.072 -10.725 -18.559 1.00 73.00 441 GLY A CA 1
ATOM 3507 C C . GLY A 1 441 ? 6.512 -9.602 -17.677 1.00 73.00 441 GLY A C 1
ATOM 3508 O O . GLY A 1 441 ? 6.421 -9.756 -16.465 1.00 73.00 441 GLY A O 1
ATOM 3509 N N . ARG A 1 442 ? 6.003 -8.519 -18.283 1.00 71.00 442 ARG A N 1
ATOM 3510 C CA . ARG A 1 442 ? 5.318 -7.422 -17.578 1.00 71.00 442 ARG A CA 1
ATOM 3511 C C . ARG A 1 442 ? 4.063 -7.879 -16.819 1.00 71.00 442 ARG A C 1
ATOM 3513 O O . ARG A 1 442 ? 3.846 -7.424 -15.700 1.00 71.00 442 ARG A O 1
ATOM 3520 N N . LYS A 1 443 ? 3.251 -8.780 -17.387 1.00 74.88 443 LYS A N 1
ATOM 3521 C CA . LYS A 1 443 ? 2.055 -9.331 -16.719 1.00 74.88 443 LYS A CA 1
ATOM 3522 C C . LYS A 1 443 ? 2.436 -10.240 -15.550 1.00 74.88 443 LYS A C 1
ATOM 3524 O O . LYS A 1 443 ? 1.841 -10.133 -14.481 1.00 74.88 443 LYS A O 1
ATOM 3529 N N . ILE A 1 444 ? 3.466 -11.065 -15.736 1.00 77.38 444 ILE A N 1
ATOM 3530 C CA . ILE A 1 444 ? 3.985 -11.957 -14.691 1.00 77.38 444 ILE A CA 1
ATOM 3531 C C . ILE A 1 444 ? 4.515 -11.118 -13.519 1.00 77.38 444 ILE A C 1
ATOM 3533 O O . ILE A 1 444 ? 4.034 -11.262 -12.395 1.00 77.38 444 ILE A O 1
ATOM 3537 N N . VAL A 1 445 ? 5.407 -10.158 -13.792 1.00 78.38 445 VAL A N 1
ATOM 3538 C CA . VAL A 1 445 ? 5.963 -9.240 -12.781 1.00 78.38 445 VAL A CA 1
ATOM 3539 C C . VAL A 1 445 ? 4.862 -8.448 -12.079 1.00 78.38 445 VAL A C 1
ATOM 3541 O O . VAL A 1 445 ? 4.891 -8.331 -10.859 1.00 78.38 445 VAL A O 1
ATOM 3544 N N . SER A 1 446 ? 3.851 -7.965 -12.808 1.00 77.56 446 SER A N 1
ATOM 3545 C CA . SER A 1 446 ? 2.697 -7.276 -12.215 1.00 77.56 446 SER A CA 1
ATOM 3546 C C . SER A 1 446 ? 1.943 -8.153 -11.214 1.00 77.56 446 SER A C 1
ATOM 3548 O O . SER A 1 446 ? 1.561 -7.673 -10.149 1.00 77.56 446 SER A O 1
ATOM 3550 N N . SER A 1 447 ? 1.702 -9.423 -11.547 1.00 80.31 447 SER A N 1
ATOM 3551 C CA . SER A 1 447 ? 0.961 -10.335 -10.667 1.00 80.31 447 SER A CA 1
ATOM 3552 C C . SER A 1 447 ? 1.748 -10.682 -9.397 1.00 80.31 447 SER A C 1
ATOM 3554 O O . SER A 1 447 ? 1.188 -10.680 -8.300 1.00 80.31 447 SER A O 1
ATOM 3556 N N . VAL A 1 448 ? 3.065 -10.871 -9.521 1.00 83.19 448 VAL A N 1
ATOM 3557 C CA . VAL A 1 448 ? 3.963 -11.103 -8.381 1.00 83.19 448 VAL A CA 1
ATOM 3558 C C . VAL A 1 448 ? 4.093 -9.845 -7.519 1.00 83.19 448 VAL A C 1
ATOM 3560 O O . VAL A 1 448 ? 4.033 -9.931 -6.293 1.00 83.19 448 VAL A O 1
ATOM 3563 N N . ALA A 1 449 ? 4.207 -8.667 -8.136 1.00 82.62 449 ALA A N 1
ATOM 3564 C CA . ALA A 1 449 ? 4.270 -7.392 -7.428 1.00 82.62 449 ALA A CA 1
ATOM 3565 C C . ALA A 1 449 ? 2.990 -7.126 -6.624 1.00 82.62 449 ALA A C 1
ATOM 3567 O O . ALA A 1 449 ? 3.079 -6.691 -5.480 1.00 82.62 449 ALA A O 1
ATOM 3568 N N . ALA A 1 450 ? 1.810 -7.441 -7.171 1.00 85.00 450 ALA A N 1
ATOM 3569 C CA . ALA A 1 450 ? 0.547 -7.329 -6.442 1.00 85.00 450 ALA A CA 1
ATOM 3570 C C . ALA A 1 450 ? 0.541 -8.193 -5.168 1.00 85.00 450 ALA A C 1
ATOM 3572 O O . ALA A 1 450 ? 0.198 -7.701 -4.092 1.00 85.00 450 ALA A O 1
ATOM 3573 N N . LEU A 1 451 ? 0.986 -9.451 -5.268 1.00 87.94 451 LEU A N 1
ATOM 3574 C CA . LEU A 1 451 ? 1.106 -10.350 -4.117 1.00 87.94 451 LEU A CA 1
ATOM 3575 C C . LEU A 1 451 ? 2.102 -9.813 -3.075 1.00 87.94 451 LEU A C 1
ATOM 3577 O O . LEU A 1 451 ? 1.796 -9.787 -1.882 1.00 87.94 451 LEU A O 1
ATOM 3581 N N . ALA A 1 452 ? 3.269 -9.344 -3.524 1.00 86.81 452 ALA A N 1
ATOM 3582 C CA . ALA A 1 452 ? 4.300 -8.787 -2.652 1.00 86.81 452 ALA A CA 1
ATOM 3583 C C . ALA A 1 452 ? 3.815 -7.529 -1.917 1.00 86.81 452 ALA A C 1
ATOM 3585 O O . ALA A 1 452 ? 4.008 -7.413 -0.708 1.00 86.81 452 ALA A O 1
ATOM 3586 N N . VAL A 1 453 ? 3.133 -6.616 -2.619 1.00 86.62 453 VAL A N 1
ATOM 3587 C CA . VAL A 1 453 ? 2.579 -5.391 -2.029 1.00 86.62 453 VAL A CA 1
ATOM 3588 C C . VAL A 1 453 ? 1.611 -5.733 -0.900 1.00 86.62 453 VAL A C 1
ATOM 3590 O O . VAL A 1 453 ? 1.759 -5.193 0.190 1.00 86.62 453 VAL A O 1
ATOM 3593 N N . VAL A 1 454 ? 0.676 -6.666 -1.110 1.00 90.44 454 VAL A N 1
ATOM 3594 C CA . VAL A 1 454 ? -0.311 -7.045 -0.083 1.00 90.44 454 VAL A CA 1
ATOM 3595 C C . VAL A 1 454 ? 0.343 -7.694 1.142 1.00 90.44 454 VAL A C 1
ATOM 3597 O O . VAL A 1 454 ? -0.069 -7.414 2.266 1.00 90.44 454 VAL A O 1
ATOM 3600 N N . GLN A 1 455 ? 1.369 -8.530 0.965 1.00 89.81 455 GLN A N 1
ATOM 3601 C CA . GLN A 1 455 ? 2.050 -9.172 2.098 1.00 89.81 455 GLN A CA 1
ATOM 3602 C C . GLN A 1 455 ? 2.947 -8.213 2.885 1.00 89.81 455 GLN A C 1
ATOM 3604 O O . GLN A 1 455 ? 3.008 -8.287 4.110 1.00 89.81 455 GLN A O 1
ATOM 3609 N N . VAL A 1 456 ? 3.642 -7.308 2.194 1.00 89.88 456 VAL A N 1
ATOM 3610 C CA . VAL A 1 456 ? 4.555 -6.333 2.810 1.00 89.88 456 VAL A CA 1
ATOM 3611 C C . VAL A 1 456 ? 3.782 -5.169 3.449 1.00 89.88 456 VAL A C 1
ATOM 3613 O O . VAL A 1 456 ? 4.273 -4.534 4.386 1.00 89.88 456 VAL A O 1
ATOM 3616 N N . PHE A 1 457 ? 2.548 -4.924 3.000 1.00 91.06 457 PHE A N 1
ATOM 3617 C CA . PHE A 1 457 ? 1.706 -3.808 3.423 1.00 91.06 457 PHE A CA 1
ATOM 3618 C C . PHE A 1 457 ? 1.569 -3.650 4.954 1.00 91.06 457 PHE A C 1
ATOM 3620 O O . PHE A 1 457 ? 1.874 -2.559 5.447 1.00 91.06 457 PHE A O 1
ATOM 3627 N N . PRO A 1 458 ? 1.203 -4.679 5.750 1.00 92.19 458 PRO A N 1
ATOM 3628 C CA . PRO A 1 458 ? 1.075 -4.521 7.201 1.00 92.19 458 PRO A CA 1
ATOM 3629 C C . PRO A 1 458 ? 2.394 -4.162 7.893 1.00 92.19 458 PRO A C 1
ATOM 3631 O O . PRO A 1 458 ? 2.392 -3.411 8.866 1.00 92.19 458 PRO A O 1
ATOM 3634 N N . PHE A 1 459 ? 3.525 -4.664 7.388 1.00 91.69 459 PHE A N 1
ATOM 3635 C CA . PHE A 1 459 ? 4.845 -4.378 7.952 1.00 91.69 459 PHE A CA 1
ATOM 3636 C C . PHE A 1 459 ? 5.273 -2.936 7.679 1.00 91.69 459 PHE A C 1
ATOM 3638 O O . PHE A 1 459 ? 5.772 -2.267 8.584 1.00 91.69 459 PHE A O 1
ATOM 3645 N N . LEU A 1 460 ? 5.031 -2.429 6.465 1.00 90.88 460 LEU A N 1
ATOM 3646 C CA . LEU A 1 460 ? 5.258 -1.015 6.146 1.00 90.88 460 LEU A CA 1
ATOM 3647 C C . LEU A 1 460 ? 4.388 -0.114 7.019 1.00 90.88 460 LEU A C 1
ATOM 3649 O O . LEU A 1 460 ? 4.878 0.865 7.583 1.00 90.88 460 LEU A O 1
ATOM 3653 N N . TRP A 1 461 ? 3.118 -0.479 7.190 1.00 91.19 461 TRP A N 1
ATOM 3654 C CA . TRP A 1 461 ? 2.209 0.258 8.055 1.00 91.19 461 TRP A CA 1
ATOM 3655 C C . TRP A 1 461 ? 2.642 0.256 9.518 1.00 91.19 461 TRP A C 1
ATOM 3657 O O . TRP A 1 461 ? 2.501 1.277 10.181 1.00 91.19 461 TRP A O 1
ATOM 3667 N N . LEU A 1 462 ? 3.230 -0.834 10.017 1.00 91.81 462 LEU A N 1
ATOM 3668 C CA . LEU A 1 462 ? 3.776 -0.901 11.374 1.00 91.81 462 LEU A CA 1
ATOM 3669 C C . LEU A 1 462 ? 4.938 0.080 11.573 1.00 91.81 462 LEU A C 1
ATOM 3671 O O . LEU A 1 462 ? 5.027 0.745 12.606 1.00 91.81 462 LEU A O 1
ATOM 3675 N N . GLN A 1 463 ? 5.812 0.218 10.574 1.00 90.62 463 GLN A N 1
ATOM 3676 C CA . GLN A 1 463 ? 6.903 1.195 10.629 1.00 90.62 463 GLN A CA 1
ATOM 3677 C C . GLN A 1 463 ? 6.375 2.632 10.590 1.00 90.62 463 GLN A C 1
ATOM 3679 O O . GLN A 1 463 ? 6.788 3.465 11.401 1.00 90.62 463 GLN A O 1
ATOM 3684 N N . LEU A 1 464 ? 5.415 2.914 9.703 1.00 90.12 464 LEU A N 1
ATOM 3685 C CA . LEU A 1 464 ? 4.760 4.222 9.638 1.00 90.12 464 LEU A CA 1
ATOM 3686 C C . LEU A 1 464 ? 4.011 4.553 10.928 1.00 90.12 464 LEU A C 1
ATOM 3688 O O . LEU A 1 464 ? 4.062 5.691 11.386 1.00 90.12 464 LEU A O 1
ATOM 3692 N N . TRP A 1 465 ? 3.362 3.564 11.537 1.00 89.75 465 TRP A N 1
ATOM 3693 C CA . TRP A 1 465 ? 2.667 3.699 12.809 1.00 89.75 465 TRP A CA 1
ATOM 3694 C C . TRP A 1 465 ? 3.612 4.130 13.924 1.00 89.75 465 TRP A C 1
ATOM 3696 O O . TRP A 1 465 ? 3.339 5.099 14.624 1.00 89.75 465 TRP A O 1
ATOM 3706 N N . ARG A 1 466 ? 4.766 3.467 14.059 1.00 87.81 466 ARG A N 1
ATOM 3707 C CA . ARG A 1 466 ? 5.786 3.842 15.050 1.00 87.81 466 ARG A CA 1
ATOM 3708 C C . ARG A 1 466 ? 6.339 5.241 14.797 1.00 87.81 466 ARG A C 1
ATOM 3710 O O . ARG A 1 466 ? 6.526 6.007 15.742 1.00 87.81 466 ARG A O 1
ATOM 3717 N N . LEU A 1 467 ? 6.548 5.597 13.529 1.00 84.12 467 LEU A N 1
ATOM 3718 C CA . LEU A 1 467 ? 6.984 6.937 13.141 1.00 84.12 467 LEU A CA 1
ATOM 3719 C C . LEU A 1 467 ? 5.920 7.994 13.482 1.00 84.12 467 LEU A C 1
ATOM 3721 O O . LEU A 1 467 ? 6.254 9.064 13.990 1.00 84.12 467 LEU A O 1
ATOM 3725 N N . ALA A 1 468 ? 4.642 7.679 13.267 1.00 82.31 468 ALA A N 1
ATOM 3726 C CA . ALA A 1 468 ? 3.521 8.556 13.580 1.00 82.31 468 ALA A CA 1
ATOM 3727 C C . ALA A 1 468 ? 3.347 8.707 15.093 1.00 82.31 468 ALA A C 1
ATOM 3729 O O . ALA A 1 468 ? 3.225 9.831 15.569 1.00 82.31 468 ALA A O 1
ATOM 3730 N N . ASN A 1 469 ? 3.442 7.617 15.857 1.00 82.50 469 ASN A N 1
ATOM 3731 C CA . ASN A 1 469 ? 3.394 7.646 17.317 1.00 82.50 469 ASN A CA 1
ATOM 3732 C C . ASN A 1 469 ? 4.525 8.514 17.889 1.00 82.50 469 ASN A C 1
ATOM 3734 O O . ASN A 1 469 ? 4.286 9.379 18.726 1.00 82.50 469 ASN A O 1
ATOM 3738 N N . SER A 1 470 ? 5.747 8.380 17.360 1.00 75.94 470 SER A N 1
ATOM 3739 C CA . SER A 1 470 ? 6.875 9.229 17.764 1.00 75.94 470 SER A CA 1
ATOM 3740 C C . SER A 1 470 ? 6.645 10.720 17.488 1.00 75.94 470 SER A C 1
ATOM 3742 O O . SER A 1 470 ? 7.216 11.543 18.203 1.00 75.94 470 SER A O 1
ATOM 3744 N N . LYS A 1 471 ? 5.876 11.082 16.451 1.00 69.44 471 LYS A N 1
ATOM 3745 C CA . LYS A 1 471 ? 5.615 12.485 16.083 1.00 69.44 471 LYS A CA 1
ATOM 3746 C C . LYS A 1 471 ? 4.349 13.061 16.732 1.00 69.44 471 LYS A C 1
ATOM 3748 O O . LYS A 1 471 ? 4.331 14.241 17.058 1.00 69.44 471 LYS A O 1
ATOM 3753 N N . VAL A 1 472 ? 3.306 12.251 16.912 1.00 65.94 472 VAL A N 1
ATOM 3754 C CA . VAL A 1 472 ? 1.955 12.675 17.328 1.00 65.94 472 VAL A CA 1
ATOM 3755 C C . VAL A 1 472 ? 1.630 12.249 18.765 1.00 65.94 472 VAL A C 1
ATOM 3757 O O . VAL A 1 472 ? 0.991 13.003 19.497 1.00 65.94 472 VAL A O 1
ATOM 3760 N N . GLY A 1 473 ? 2.100 11.077 19.205 1.00 55.44 473 GLY A N 1
ATOM 3761 C CA . GLY A 1 473 ? 1.790 10.488 20.516 1.00 55.44 473 GLY A CA 1
ATOM 3762 C C . GLY A 1 473 ? 2.219 11.349 21.711 1.00 55.44 473 GLY A C 1
ATOM 3763 O O . GLY A 1 473 ? 1.544 11.364 22.740 1.00 55.44 473 GLY A O 1
ATOM 3764 N N . ASN A 1 474 ? 3.259 12.173 21.547 1.00 54.09 474 ASN A N 1
ATOM 3765 C CA . ASN A 1 474 ? 3.732 13.103 22.581 1.00 54.09 474 ASN A CA 1
ATOM 3766 C C . ASN A 1 474 ? 2.704 14.190 22.968 1.00 54.09 474 ASN A C 1
ATOM 3768 O O . ASN A 1 474 ? 2.820 14.760 24.052 1.00 54.09 474 ASN A O 1
ATOM 3772 N N . LYS A 1 475 ? 1.683 14.460 22.135 1.00 53.09 475 LYS A N 1
ATOM 3773 C CA . LYS A 1 475 ? 0.606 15.437 22.413 1.00 53.09 475 LYS A CA 1
ATOM 3774 C C . LYS A 1 475 ? -0.241 15.048 23.630 1.00 53.09 475 LYS A C 1
ATOM 3776 O O . LYS A 1 475 ? -0.655 15.910 24.397 1.00 53.09 475 LYS A O 1
ATOM 3781 N N . TRP A 1 476 ? -0.512 13.757 23.816 1.00 44.19 476 TRP A N 1
ATOM 3782 C CA . TRP A 1 476 ? -1.392 13.294 24.894 1.00 44.19 476 TRP A CA 1
ATOM 3783 C C . TRP A 1 476 ? -0.663 13.173 26.232 1.00 44.19 476 TRP A C 1
ATOM 3785 O O . TRP A 1 476 ? -1.251 13.455 27.272 1.00 44.19 476 TRP A O 1
ATOM 3795 N N . ILE A 1 477 ? 0.626 12.826 26.197 1.00 45.69 477 ILE A N 1
ATOM 3796 C CA . ILE A 1 477 ? 1.490 12.776 27.384 1.00 45.69 477 ILE A CA 1
ATOM 3797 C C . ILE A 1 477 ? 1.676 14.188 27.966 1.00 45.69 477 ILE A C 1
ATOM 3799 O O . ILE A 1 477 ? 1.598 14.368 29.179 1.00 45.69 477 ILE A O 1
ATOM 3803 N N . SER A 1 478 ? 1.829 15.213 27.119 1.00 41.59 478 SER A N 1
ATOM 3804 C CA . SER A 1 478 ? 1.949 16.605 27.578 1.00 41.59 478 SER A CA 1
ATOM 3805 C C . SER A 1 478 ? 0.630 17.205 28.082 1.00 41.59 478 SER A C 1
ATOM 3807 O O . SER A 1 478 ? 0.646 17.985 29.029 1.00 41.59 478 SER A O 1
ATOM 3809 N N . GLN A 1 479 ? -0.523 16.809 27.528 1.00 45.41 479 GLN A N 1
ATOM 3810 C CA . GLN A 1 479 ? -1.834 17.217 28.056 1.00 45.41 479 GLN A CA 1
ATOM 3811 C C . GLN A 1 479 ? -2.162 16.580 29.416 1.00 45.41 479 GLN A C 1
ATOM 3813 O O . GLN A 1 479 ? -2.825 17.215 30.231 1.00 45.41 479 GLN A O 1
ATOM 3818 N N . LEU A 1 480 ? -1.668 15.366 29.691 1.00 41.22 480 LEU A N 1
ATOM 3819 C CA . LEU A 1 480 ? -1.754 14.739 31.017 1.00 41.22 480 LEU A CA 1
ATOM 3820 C C . LEU A 1 480 ? -0.907 15.476 32.068 1.00 41.22 480 LEU A C 1
ATOM 3822 O O . LEU A 1 480 ? -1.322 15.570 33.217 1.00 41.22 480 LEU A O 1
ATOM 3826 N N . SER A 1 481 ? 0.235 16.045 31.671 1.00 36.84 481 SER A N 1
ATOM 3827 C CA . SER A 1 481 ? 1.105 16.829 32.562 1.00 36.84 481 SER A CA 1
ATOM 3828 C C . SER A 1 481 ? 0.546 18.213 32.923 1.00 36.84 481 SER A C 1
ATOM 3830 O O . SER A 1 481 ? 1.007 18.805 33.894 1.00 36.84 481 SER A O 1
ATOM 3832 N N . ASN A 1 482 ? -0.419 18.731 32.156 1.00 37.34 482 ASN A N 1
ATOM 3833 C CA . ASN A 1 482 ? -1.007 20.064 32.347 1.00 37.34 482 ASN A CA 1
ATOM 3834 C C . ASN A 1 482 ? -2.417 20.023 32.965 1.00 37.34 482 ASN A C 1
ATOM 3836 O O . ASN A 1 482 ? -3.085 21.056 33.029 1.00 37.34 482 ASN A O 1
ATOM 3840 N N . ALA A 1 483 ? -2.893 18.854 33.404 1.00 32.25 483 ALA A N 1
ATOM 3841 C CA . ALA A 1 483 ? -4.125 18.778 34.178 1.00 32.25 483 ALA A CA 1
ATOM 3842 C C . ALA A 1 483 ? -3.884 19.412 35.566 1.00 32.25 483 ALA A C 1
ATOM 3844 O O . ALA A 1 483 ? -2.929 19.018 36.241 1.00 32.25 483 ALA A O 1
ATOM 3845 N N . PRO A 1 484 ? -4.696 20.393 36.008 1.00 40.06 484 PRO A N 1
ATOM 3846 C CA . PRO A 1 484 ? -4.545 20.965 37.341 1.00 40.06 484 PRO A CA 1
ATOM 3847 C C . PRO A 1 484 ? -4.742 19.872 38.405 1.00 40.06 484 PRO A C 1
ATOM 3849 O O . PRO A 1 484 ? -5.560 18.967 38.200 1.00 40.06 484 PRO A O 1
ATOM 3852 N N . PRO A 1 485 ? -4.011 19.922 39.536 1.00 38.97 485 PRO A N 1
ATOM 3853 C CA . PRO A 1 485 ? -4.205 18.961 40.613 1.00 38.97 485 PRO A CA 1
ATOM 3854 C C . PRO A 1 485 ? -5.663 19.012 41.093 1.00 38.97 485 PRO A C 1
ATOM 3856 O O . PRO A 1 485 ? -6.272 20.088 41.074 1.00 38.97 485 PRO A O 1
ATOM 3859 N N . PRO A 1 486 ? -6.240 17.876 41.524 1.00 35.78 486 PRO A N 1
ATOM 3860 C CA . PRO A 1 486 ? -7.598 17.859 42.039 1.00 35.78 486 PRO A CA 1
ATOM 3861 C C . PRO A 1 486 ? -7.689 18.840 43.208 1.00 35.78 486 PRO A C 1
ATOM 3863 O O . PRO A 1 486 ? -6.949 18.732 44.189 1.00 35.78 486 PRO A O 1
ATOM 3866 N N . ILE A 1 487 ? -8.585 19.817 43.076 1.00 36.75 487 ILE A N 1
ATOM 3867 C CA . ILE A 1 487 ? -8.948 20.738 44.148 1.00 36.75 487 ILE A CA 1
ATOM 3868 C C . ILE A 1 487 ? -9.431 19.864 45.305 1.00 36.75 487 ILE A C 1
ATOM 3870 O O . ILE A 1 487 ? -10.488 19.240 45.217 1.00 36.75 487 ILE A O 1
ATOM 3874 N N . LYS A 1 488 ? -8.635 19.782 46.377 1.00 38.00 488 LYS A N 1
ATOM 3875 C CA . LYS A 1 488 ? -9.088 19.240 47.658 1.00 38.00 488 LYS A CA 1
ATOM 3876 C C . LYS A 1 488 ? -10.270 20.100 48.100 1.00 38.00 488 LYS A C 1
ATOM 3878 O O . LYS A 1 488 ? -10.077 21.220 48.565 1.00 38.00 488 LYS A O 1
ATOM 3883 N N . GLN A 1 489 ? -11.490 19.602 47.921 1.00 35.31 489 GLN A N 1
ATOM 3884 C CA . GLN A 1 489 ? -12.644 20.127 48.635 1.00 35.31 489 GLN A CA 1
ATOM 3885 C C . GLN A 1 489 ? -12.400 19.850 50.118 1.00 35.31 489 GLN A C 1
ATOM 3887 O O . GLN A 1 489 ? -12.530 18.719 50.581 1.00 35.31 489 GLN A O 1
ATOM 3892 N N . ASN A 1 490 ? -11.975 20.883 50.844 1.00 34.50 490 ASN A N 1
ATOM 3893 C CA . ASN A 1 490 ? -12.024 20.881 52.295 1.00 34.50 490 ASN A CA 1
ATOM 3894 C C . ASN A 1 490 ? -13.494 20.727 52.699 1.00 34.50 490 ASN A C 1
ATOM 3896 O O . ASN A 1 490 ? -14.304 21.633 52.507 1.00 34.50 490 ASN A O 1
ATOM 3900 N N . LEU A 1 491 ? -13.822 19.551 53.230 1.00 39.50 491 LEU A N 1
ATOM 3901 C CA . LEU A 1 491 ? -14.976 19.342 54.089 1.00 39.50 491 LEU A CA 1
ATOM 3902 C C . LEU A 1 491 ? -14.834 20.278 55.295 1.00 39.50 491 LEU A C 1
ATOM 3904 O O . LEU A 1 491 ? -14.126 19.962 56.247 1.00 39.50 491 LEU A O 1
ATOM 3908 N N . ASN A 1 492 ? -15.511 21.424 55.256 1.00 31.92 492 ASN A N 1
ATOM 3909 C CA . ASN A 1 492 ? -15.843 22.152 56.473 1.00 31.92 492 ASN A CA 1
ATOM 3910 C C . ASN A 1 492 ? -17.002 21.414 57.150 1.00 31.92 492 ASN A C 1
ATOM 3912 O O . ASN A 1 492 ? -18.173 21.647 56.862 1.00 31.92 492 ASN A O 1
ATOM 3916 N N . LEU A 1 493 ? -16.635 20.483 58.026 1.00 41.75 493 LEU A N 1
ATOM 3917 C CA . LEU A 1 493 ? -17.446 20.072 59.161 1.00 41.75 493 LEU A CA 1
ATOM 3918 C C . LEU A 1 493 ? -17.163 21.056 60.298 1.00 41.75 493 LEU A C 1
ATOM 3920 O O . LEU A 1 493 ? -16.086 21.006 60.886 1.00 41.75 493 LEU A O 1
ATOM 3924 N N . SER A 1 494 ? -18.126 21.912 60.628 1.00 40.09 494 SER A N 1
ATOM 3925 C CA . SER A 1 494 ? -18.261 22.442 61.988 1.00 40.09 494 SER A CA 1
ATOM 3926 C C . SER A 1 494 ? -19.657 23.026 62.205 1.00 40.09 494 SER A C 1
ATOM 3928 O O . SER A 1 494 ? -19.991 24.020 61.566 1.00 40.09 494 SER A O 1
ATOM 3930 N N . ALA A 1 495 ? -20.385 22.341 63.096 1.00 37.47 495 ALA A N 1
ATOM 3931 C CA . ALA A 1 495 ? -21.367 22.799 64.089 1.00 37.47 495 ALA A CA 1
ATOM 3932 C C . ALA A 1 495 ? -22.389 23.878 63.705 1.00 37.47 495 ALA A C 1
ATOM 3934 O O . ALA A 1 495 ? -21.992 25.050 63.531 1.00 37.47 495 ALA A O 1
#

Radius of gyration: 28.49 Å; Cα contacts (8 Å, |Δi|>4): 470; chains: 1; bounding box: 70×74×97 Å

Solvent-accessible surface area (backbone atoms only — not comparable to full-atom values): 27381 Å² total; per-residue (Å²): 126,76,96,82,66,82,52,70,69,55,51,52,48,48,53,52,52,50,50,51,30,57,75,68,67,38,60,68,62,42,48,55,55,49,58,69,47,45,63,56,52,51,50,52,50,53,52,54,48,61,69,44,45,62,59,51,52,52,28,50,45,51,21,48,51,26,45,41,50,34,44,45,39,66,46,78,79,92,79,89,74,96,76,61,68,79,70,43,57,72,53,46,56,57,47,50,54,51,54,53,50,51,51,52,52,44,53,51,52,50,53,51,38,61,74,68,64,56,56,69,72,60,47,53,50,62,46,40,26,52,56,34,39,54,50,26,55,54,45,44,75,71,35,92,59,65,63,53,69,78,74,45,45,62,56,49,53,50,26,52,30,54,47,39,28,78,79,38,48,58,46,29,29,53,42,46,50,52,48,53,51,61,75,32,50,61,32,75,76,56,84,46,75,69,49,55,55,37,52,51,42,51,51,51,52,43,53,54,36,70,50,79,63,34,56,90,43,81,41,58,70,53,31,57,57,32,50,58,48,62,68,47,49,48,58,78,72,72,45,81,69,62,69,65,68,47,50,54,54,48,53,54,44,49,51,49,46,47,37,73,68,77,56,74,62,58,70,64,42,20,52,51,44,52,53,51,49,49,40,62,70,61,66,55,77,78,62,98,66,60,65,68,56,55,50,47,54,50,51,52,56,49,44,44,60,35,50,17,53,43,45,47,50,54,48,48,53,50,51,33,52,50,49,46,51,51,42,36,32,76,59,62,77,54,65,67,78,59,45,64,62,51,26,49,52,54,51,50,56,44,52,48,52,44,60,51,36,21,53,72,53,45,63,71,72,49,36,77,69,53,32,59,66,20,45,61,43,74,45,88,86,47,49,68,54,55,51,48,47,64,61,48,48,61,49,46,49,52,48,52,50,54,54,67,73,20,80,59,58,75,82,40,47,71,57,20,50,48,48,34,46,37,34,31,46,55,33,38,48,56,43,63,77,63,52,45,90,72,79,58,68,67,57,33,52,39,39,52,48,54,39,48,50,42,68,48,43,55,59,52,48,52,54,46,47,55,54,44,42,71,72,54,50,60,59,59,60,55,54,64,72,68,56,76,76,83,78,78,77,77,80,82,82,77,134

Sequence (495 aa):
MPAHWLNTKLMDSFVKSSHVLKQQQRFRSLLEFTSNFMPVIVKCIDYFMDYYRYVLVVAASSALLGWVYCLRCHLERPGQSSDSDEISEGLSDCLWGSTIISRAVTLFLVALMCLQRVPLLVQAVFLLPALVWILALKTLKRSGNMVTICGLLLPLVLALICLGGFFRRYIMALGYLSFACYSTRSAFRVRGPQFYLWMLLLLGLAYISVLPESIGCSERYILLISIPLTFVRPLAFGVCPNGMPWMINGAILLAAFVHVAVAPVPWMMVLASWAYFFHIAYLQRRSVQIIELIIFNLSTLYTLTCTSYETLVIQMLAMELKLGLQLRQRSTDIHCIKPRPTAMYILVYSLYSIFVSGSIPALVVDFPRILNETCFGYTIWTGGLVMALKLLLPWFLMLCILGDAYKDVWSQERQIFAWLMFMCSTMSVGLLLCVVNHGSGRKIVSSVAALAVVQVFPFLWLQLWRLANSKVGNKWISQLSNAPPPIKQNLNLSA

Mean predicted aligned error: 11.16 Å

Secondary structure (DSSP, 8-state):
--TTS--HHHHHHHHHHHHHHHHTT-HHHHHHHHHHHHHHHHHHHHHHHHHHHHHHHHHHHHHHHHHHHHHHHH-PPS---S--HHHHHHHHHHHHHHHHHHHHHHHHHHHHHHHTT--HHHHHHHHHHHHHHHHHHHHHHH---PPPHHHHHHHHHHHHHHHHHHH-HHHHHHHHHHHHHHHTGGGGGS--HHHHHHHHHHHHHHHHTTSPPSTT---HHHHHHHHHHHHHHHHHTT----HHHHHHHHHHHHHHHHHHHT---HHHHHHHHHHHHHHHHHGGGGS---HHHHHHHHHHHHHHH-SSTHHHHHHHHHHHHHHHHHHHHHHH------HHHHHHHHHHHHHHHHHHH--HHHHHHSHHHHHTTSTT---HHHHHHHHHHHHHHHHHHHHHHHHHH-GGGGGGHHHHHHHHHHHHHHHHHHHHHT---SS-HHHHHHHHHHHHHHHHHHHHHHHHHHHHIIIIIHHHHHHHHTSPPP---------

Foldseek 3Di:
DPPPADDPVNVVVLVVVLVVCVVVVVVVVSCVSCVVCVVSVVVVVVVVCVVCVVVLLVLQLLLLVLVLLLLQLVQDDPDDDPPLPPVLPVVVVVLVVVLVVLVVVLVVLVVVCVVVVPDPVSSVSNSSNSVSNNSSSVSCSVRSDGDDPVNCVVLQVLLVLLLVCLVALLSLLVSLLVLLCVLLVLLVVVDDPLVVLLVVLSVVLSVLSVDDAQLPDQALVLLLVLLVVLLCVCVVVVDDPDPVLSVLLVVLSVVVNCCSPPHHPQVVLLVSLVVLVCCLVPVLLDDPDDLSSVLSSLLSNLSLLGRHNLSVSLSSLLSSLLSSLVSSCVRPVDQADDLQVVLSLLSSSLSSSASSNGALLSLPPVQQVSQCRGSNHDDPVCSVVSSCSNNCSSSLSSLSSVCVSHPCNLVCLVSNLSSNQSSLSSSLSVLSVVQDPDDDPSSNVSSVSVSVCSNCVSVSSSVSNVVSCSNRVVNVVVVVVPDDDPPPPPPPDDD